Protein AF-A0A2A4T7A2-F1 (afdb_monomer_lite)

Organism: NCBI:txid2024889

Secondary structure (DSSP, 8-state):
-HHHHHTS-HHHHHHHHHHHHHHHHTTS---HHHHHHHHHHHTT---HHHHHHHHHHHHHTPPPPP---SS--HHHHHHHHHHHHHHHGGGS---HHHHHHHHHHHHHTTB-HHHHHHHHHHHHHHHHHHHHHHHHS-TTT-SS-----GGGS-HHHHHHHHHHHHHHHHHH---SHHHHHHHHHHHHT---HHHHHHHHHHHHTT-PPPP----S--HHHHHHHHHHHHHHHTTTSS--HHHHHHHHHHHHHHT--HHHHHHHHHHHHHHHHHHHHHHHHHHS--BTT-HHHHHHHHTT--EE-SS-TTEEEEEEEETTT-----EEEEEEPTTSEEEEE-TT--EEEEEEPTT-----GGGT-SEE-TTT--EES-GGGEE-STT-PPPGGG--HHHHHHHHHTHHHHHHTTGGGGGGTT-SS--HHHHHHHHHHHHHHHHHHHHHHHHTT--HHHHHHHHHHHHHHHHHHHHHTT-HHHHHHHHHHHHHHHHHHHHH-S-HHHHHHHHHHHHHHHHHTT-HHHHHHHHHHHHHHHHHTGGGS-HHHHHHHHHHHHHHHHHHHTGGGGSGGGSBTTB--HHHHHHHHHH-

Radius of gyration: 34.21 Å; chains: 1; bounding box: 75×56×94 Å

Structure (mmCIF, N/CA/C/O backbone):
data_AF-A0A2A4T7A2-F1
#
_entry.id   AF-A0A2A4T7A2-F1
#
loop_
_atom_site.group_PDB
_atom_site.id
_atom_site.type_symbol
_atom_site.label_atom_id
_atom_site.label_alt_id
_atom_site.label_comp_id
_atom_site.label_asym_id
_atom_site.label_entity_id
_atom_site.label_seq_id
_atom_site.pdbx_PDB_ins_code
_atom_site.Cartn_x
_atom_site.Cartn_y
_atom_site.Cartn_z
_atom_site.occupancy
_atom_site.B_iso_or_equiv
_atom_site.auth_seq_id
_atom_site.auth_comp_id
_atom_site.auth_asym_id
_atom_site.auth_atom_id
_atom_site.pdbx_PDB_model_num
ATOM 1 N N . MET A 1 1 ? 17.665 -12.213 -23.956 1.00 64.12 1 MET A N 1
ATOM 2 C CA . MET A 1 1 ? 16.895 -13.055 -24.895 1.00 64.12 1 MET A CA 1
ATOM 3 C C . MET A 1 1 ? 17.608 -14.353 -25.276 1.00 64.12 1 MET A C 1
ATOM 5 O O . MET A 1 1 ? 17.114 -15.385 -24.865 1.00 64.12 1 MET A O 1
ATOM 9 N N . LYS A 1 2 ? 18.755 -14.348 -25.977 1.00 65.69 2 LYS A N 1
ATOM 10 C CA . LYS A 1 2 ? 19.438 -15.587 -26.431 1.00 65.69 2 LYS A CA 1
ATOM 11 C C . LYS A 1 2 ? 19.737 -16.581 -25.291 1.00 65.69 2 LYS A C 1
ATOM 13 O O . LYS A 1 2 ? 19.221 -17.688 -25.320 1.00 65.69 2 LYS A O 1
ATOM 18 N N . GLN A 1 3 ? 20.382 -16.119 -24.215 1.00 70.38 3 GLN A N 1
ATOM 19 C CA . GLN A 1 3 ? 20.620 -16.923 -23.000 1.00 70.38 3 GLN A CA 1
ATOM 20 C C . GLN A 1 3 ? 19.337 -17.486 -22.361 1.00 70.38 3 GLN A C 1
ATOM 22 O O . GLN A 1 3 ? 19.355 -18.568 -21.798 1.00 70.38 3 GLN A O 1
ATOM 27 N N . LEU A 1 4 ? 18.211 -16.766 -22.440 1.00 77.00 4 LEU A N 1
ATOM 28 C CA . LEU A 1 4 ? 16.924 -17.250 -21.928 1.00 77.00 4 LEU A CA 1
ATOM 29 C C . LEU A 1 4 ? 16.370 -18.361 -22.829 1.00 77.00 4 LEU A C 1
ATOM 31 O O . LEU A 1 4 ? 15.926 -19.384 -22.327 1.00 77.00 4 LEU A O 1
ATOM 35 N N . ILE A 1 5 ? 16.423 -18.175 -24.148 1.00 75.38 5 ILE A N 1
ATOM 36 C CA . ILE A 1 5 ? 15.918 -19.133 -25.142 1.00 75.38 5 ILE A CA 1
ATOM 37 C C . ILE A 1 5 ? 16.733 -20.434 -25.129 1.00 75.38 5 ILE A C 1
ATOM 39 O O . ILE A 1 5 ? 16.159 -21.511 -25.269 1.00 75.38 5 ILE A O 1
ATOM 43 N N . GLU A 1 6 ? 18.045 -20.350 -24.897 1.00 79.56 6 GLU A N 1
ATOM 44 C CA . GLU A 1 6 ? 18.921 -21.519 -24.742 1.00 79.56 6 GLU A CA 1
ATOM 45 C C . GLU A 1 6 ? 18.505 -22.411 -23.559 1.00 79.56 6 GLU A C 1
ATOM 47 O O . GLU A 1 6 ? 18.665 -23.626 -23.628 1.00 79.56 6 GLU A O 1
ATOM 52 N N . THR A 1 7 ? 17.901 -21.842 -22.508 1.00 82.06 7 THR A N 1
ATOM 53 C CA . THR A 1 7 ? 17.386 -22.621 -21.365 1.00 82.06 7 THR A CA 1
ATOM 54 C C . THR A 1 7 ? 16.033 -23.291 -21.611 1.00 82.06 7 THR A C 1
ATOM 56 O O . THR A 1 7 ? 15.587 -24.068 -20.769 1.00 82.06 7 THR A O 1
ATOM 59 N N . LEU A 1 8 ? 15.371 -23.002 -22.737 1.00 84.81 8 LEU A N 1
ATOM 60 C CA . LEU A 1 8 ? 14.044 -23.527 -23.054 1.00 84.81 8 LEU A CA 1
ATOM 61 C C . LEU A 1 8 ? 14.138 -24.776 -23.932 1.00 84.81 8 LEU A C 1
ATOM 63 O O . LEU A 1 8 ? 14.879 -24.804 -24.920 1.00 84.81 8 LEU A O 1
ATOM 67 N N . SER A 1 9 ? 13.314 -25.778 -23.618 1.00 85.94 9 SER A N 1
ATOM 68 C CA . SER A 1 9 ? 13.067 -26.909 -24.517 1.00 85.94 9 SER A CA 1
ATOM 69 C C . SER A 1 9 ? 12.351 -26.450 -25.790 1.00 85.94 9 SER A C 1
ATOM 71 O O . SER A 1 9 ? 11.718 -25.395 -25.815 1.00 85.94 9 SER A O 1
ATOM 73 N N . GLN A 1 10 ? 12.379 -27.261 -26.848 1.00 85.00 10 GLN A N 1
ATOM 74 C CA . GLN A 1 10 ? 11.719 -26.920 -28.112 1.00 85.00 10 GLN A CA 1
ATOM 75 C C . GLN A 1 10 ? 10.218 -26.609 -27.936 1.00 85.00 10 GLN A C 1
ATOM 77 O O . GLN A 1 10 ? 9.724 -25.613 -28.463 1.00 85.00 10 GLN A O 1
ATOM 82 N N . ALA A 1 11 ? 9.507 -27.390 -27.115 1.00 84.88 11 ALA A N 1
ATOM 83 C CA . ALA A 1 11 ? 8.103 -27.130 -26.787 1.00 84.88 11 ALA A CA 1
ATOM 84 C C . ALA A 1 11 ? 7.913 -25.792 -26.044 1.00 84.88 11 ALA A C 1
ATOM 86 O O . ALA A 1 11 ? 6.980 -25.044 -26.332 1.00 84.88 11 ALA A O 1
ATOM 87 N N . GLN A 1 12 ? 8.823 -25.454 -25.125 1.00 87.62 12 GLN A N 1
ATOM 88 C CA . GLN A 1 12 ? 8.797 -24.183 -24.395 1.00 87.62 12 GLN A CA 1
ATOM 89 C C . GLN A 1 12 ? 9.143 -22.987 -25.294 1.00 87.62 12 GLN A C 1
ATOM 91 O O . GLN A 1 12 ? 8.588 -21.907 -25.102 1.00 87.62 12 GLN A O 1
ATOM 96 N N . ARG A 1 13 ? 10.016 -23.159 -26.296 1.00 87.75 13 ARG A N 1
ATOM 97 C CA . ARG A 1 13 ? 10.315 -22.119 -27.295 1.00 87.75 13 ARG A CA 1
ATOM 98 C C . ARG A 1 13 ? 9.098 -21.811 -28.163 1.00 87.75 13 ARG A C 1
ATOM 100 O O . ARG A 1 13 ? 8.792 -20.639 -28.360 1.00 87.75 13 ARG A O 1
ATOM 107 N N . ILE A 1 14 ? 8.384 -22.843 -28.621 1.00 86.81 14 ILE A N 1
ATOM 108 C CA . ILE A 1 14 ? 7.127 -22.684 -29.372 1.00 86.81 14 ILE A CA 1
ATOM 109 C C . ILE A 1 14 ? 6.092 -21.959 -28.508 1.00 86.81 14 ILE A C 1
ATOM 111 O O . ILE A 1 14 ? 5.544 -20.945 -28.931 1.00 86.81 14 ILE A O 1
ATOM 115 N N . TRP A 1 15 ? 5.887 -22.414 -27.270 1.00 88.69 15 TRP A N 1
ATOM 116 C CA . TRP A 1 15 ? 4.975 -21.776 -26.318 1.00 88.69 15 TRP A CA 1
ATOM 117 C C . TRP A 1 15 ? 5.323 -20.303 -26.045 1.00 88.69 15 TRP A C 1
ATOM 119 O O . TRP A 1 15 ? 4.446 -19.439 -26.020 1.00 88.69 15 TRP A O 1
ATOM 129 N N . PHE A 1 16 ? 6.608 -19.982 -25.878 1.00 88.44 16 PHE A N 1
ATOM 130 C CA . PHE A 1 16 ? 7.043 -18.601 -25.689 1.00 88.44 16 PHE A CA 1
ATOM 131 C C . PHE A 1 16 ? 6.796 -17.747 -26.941 1.00 88.44 16 PHE A C 1
ATOM 133 O O . PHE A 1 16 ? 6.309 -16.622 -26.823 1.00 88.44 16 PHE A O 1
ATOM 140 N N . ALA A 1 17 ? 7.062 -18.286 -28.135 1.00 87.56 17 ALA A N 1
ATOM 141 C CA . ALA A 1 17 ? 6.753 -17.613 -29.393 1.00 87.56 17 ALA A CA 1
ATOM 142 C C . ALA A 1 17 ? 5.247 -17.336 -29.534 1.00 87.56 17 ALA A C 1
ATOM 144 O O . ALA A 1 17 ? 4.866 -16.235 -29.917 1.00 87.56 17 ALA A O 1
ATOM 145 N N . GLU A 1 18 ? 4.388 -18.288 -29.160 1.00 88.06 18 GLU A N 1
ATOM 146 C CA . GLU A 1 18 ? 2.930 -18.116 -29.148 1.00 88.06 18 GLU A CA 1
ATOM 147 C C . GLU A 1 18 ? 2.477 -16.981 -28.222 1.00 88.06 18 GLU A C 1
ATOM 149 O O . GLU A 1 18 ? 1.654 -16.154 -28.618 1.00 88.06 18 GLU A O 1
ATOM 154 N N . MET A 1 19 ? 3.039 -16.892 -27.011 1.00 88.44 19 MET A N 1
ATOM 155 C CA . MET A 1 19 ? 2.743 -15.785 -26.095 1.00 88.44 19 MET A CA 1
ATOM 156 C C . MET A 1 19 ? 3.225 -14.438 -26.631 1.00 88.44 19 MET A C 1
ATOM 158 O O . MET A 1 19 ? 2.521 -13.445 -26.468 1.00 88.44 19 MET A O 1
ATOM 162 N N . LEU A 1 20 ? 4.397 -14.394 -27.270 1.00 87.38 20 LEU A N 1
ATOM 163 C CA . LEU A 1 20 ? 4.921 -13.167 -27.870 1.00 87.38 20 LEU A CA 1
ATOM 164 C C . LEU A 1 20 ? 4.036 -12.695 -29.033 1.00 87.38 20 LEU A C 1
ATOM 166 O O . LEU A 1 20 ? 3.701 -11.517 -29.111 1.00 87.38 20 LEU A O 1
ATOM 170 N N . ILE A 1 21 ? 3.614 -13.617 -29.902 1.00 86.75 21 ILE A N 1
ATOM 171 C CA . ILE A 1 21 ? 2.659 -13.335 -30.982 1.00 86.75 21 ILE A CA 1
ATOM 172 C C . ILE A 1 21 ? 1.360 -12.784 -30.397 1.00 86.75 21 ILE A C 1
ATOM 174 O O . ILE A 1 21 ? 0.854 -11.772 -30.869 1.00 86.75 21 ILE A O 1
ATOM 178 N N . GLN A 1 22 ? 0.840 -13.412 -29.341 1.00 86.94 22 GLN A N 1
ATOM 179 C CA . GLN A 1 22 ? -0.372 -12.945 -28.681 1.00 86.94 22 GLN A CA 1
ATOM 180 C C . GLN A 1 22 ? -0.198 -11.556 -28.056 1.00 86.94 22 GLN A C 1
ATOM 182 O O . GLN A 1 22 ? -1.144 -10.776 -28.095 1.00 86.94 22 GLN A O 1
ATOM 187 N N . ALA A 1 23 ? 0.976 -11.260 -27.489 1.00 85.75 23 ALA A N 1
ATOM 188 C CA . ALA A 1 23 ? 1.307 -9.958 -26.915 1.00 85.75 23 ALA A CA 1
ATOM 189 C C . ALA A 1 23 ? 1.282 -8.845 -27.964 1.00 85.75 23 ALA A C 1
ATOM 191 O O . ALA A 1 23 ? 0.666 -7.819 -27.720 1.00 85.75 23 ALA A O 1
ATOM 192 N N . ILE A 1 24 ? 1.857 -9.102 -29.137 1.00 82.81 24 ILE A N 1
ATOM 193 C CA . ILE A 1 24 ? 1.939 -8.136 -30.240 1.00 82.81 24 ILE A CA 1
ATOM 194 C C . ILE A 1 24 ? 0.599 -7.987 -30.971 1.00 82.81 24 ILE A C 1
ATOM 196 O O . ILE A 1 24 ? 0.219 -6.904 -31.373 1.00 82.81 24 ILE A O 1
ATOM 200 N N . LEU A 1 25 ? -0.174 -9.064 -31.139 1.00 84.44 25 LEU A N 1
ATOM 201 C CA . LEU A 1 25 ? -1.448 -8.994 -31.869 1.00 84.44 25 LEU A CA 1
ATOM 202 C C . LEU A 1 25 ? -2.614 -8.426 -31.040 1.00 84.44 25 LEU A C 1
ATOM 204 O O . LEU A 1 25 ? -3.722 -8.278 -31.565 1.00 84.44 25 LEU A O 1
ATOM 208 N N . VAL A 1 26 ? -2.436 -8.189 -29.736 1.00 83.62 26 VAL A N 1
ATOM 209 C CA . VAL A 1 26 ? -3.566 -7.916 -28.831 1.00 83.62 26 VAL A CA 1
ATOM 210 C C . VAL A 1 26 ? -4.217 -6.557 -29.070 1.00 83.62 26 VAL A C 1
ATOM 212 O O . VAL A 1 26 ? -5.435 -6.444 -28.914 1.00 83.62 26 VAL A O 1
ATOM 215 N N . ASP A 1 27 ? -3.431 -5.558 -29.460 1.00 78.38 27 ASP A N 1
ATOM 216 C CA . ASP A 1 27 ? -3.878 -4.190 -29.724 1.00 78.38 27 ASP A CA 1
ATOM 217 C C . ASP A 1 27 ? -4.349 -3.998 -31.187 1.00 78.38 27 ASP A C 1
ATOM 219 O O . ASP A 1 27 ? -4.893 -2.952 -31.551 1.00 78.38 27 ASP A O 1
ATOM 223 N N . GLY A 1 28 ? -4.188 -5.038 -32.017 1.00 73.81 28 GLY A N 1
ATOM 224 C CA . GLY A 1 28 ? -4.585 -5.074 -33.421 1.00 73.81 28 GLY A CA 1
ATOM 225 C C . GLY A 1 28 ? -3.639 -4.339 -34.372 1.00 73.81 28 GLY A C 1
ATOM 226 O O . GLY A 1 28 ? -3.987 -4.179 -35.545 1.00 73.81 28 GLY A O 1
ATOM 227 N N . LYS A 1 29 ? -2.467 -3.891 -33.909 1.00 76.31 29 LYS A N 1
ATOM 228 C CA . LYS A 1 29 ? -1.449 -3.232 -34.730 1.00 76.31 29 LYS A CA 1
ATOM 229 C C . LYS A 1 29 ? -0.176 -4.067 -34.695 1.00 76.31 29 LYS A C 1
ATOM 231 O O . LYS A 1 29 ? 0.178 -4.638 -33.686 1.00 76.31 29 LYS A O 1
ATOM 236 N N . VAL A 1 30 ? 0.498 -4.173 -35.836 1.00 75.19 30 VAL A N 1
ATOM 237 C CA . VAL A 1 30 ? 1.798 -4.846 -35.912 1.00 75.19 30 VAL A CA 1
ATOM 238 C C . VAL A 1 30 ? 2.776 -3.874 -36.536 1.00 75.19 30 VAL A C 1
ATOM 240 O O . VAL A 1 30 ? 2.655 -3.522 -37.713 1.00 75.19 30 VAL A O 1
ATOM 243 N N . LEU A 1 31 ? 3.724 -3.407 -35.736 1.00 75.56 31 LEU A N 1
ATOM 244 C CA . LEU A 1 31 ? 4.699 -2.396 -36.114 1.00 75.56 31 LEU A CA 1
ATOM 245 C C . LEU A 1 31 ? 6.072 -3.025 -36.376 1.00 75.56 31 LEU A C 1
ATOM 247 O O . LEU A 1 31 ? 6.415 -4.097 -35.880 1.00 75.56 31 LEU A O 1
ATOM 251 N N . SER A 1 32 ? 6.885 -2.347 -37.193 1.00 73.44 32 SER A N 1
ATOM 252 C CA . SER A 1 32 ? 8.210 -2.838 -37.613 1.00 73.44 32 SER A CA 1
ATOM 253 C C . SER A 1 32 ? 9.103 -3.306 -36.443 1.00 73.44 32 SER A C 1
ATOM 255 O O . SER A 1 32 ? 9.660 -4.405 -36.542 1.00 73.44 32 SER A O 1
ATOM 257 N N . PRO A 1 33 ? 9.202 -2.575 -35.308 1.00 73.69 33 PRO A N 1
ATOM 258 C CA . PRO A 1 33 ? 10.012 -3.012 -34.165 1.00 73.69 33 PRO A CA 1
ATOM 259 C C . PRO A 1 33 ? 9.571 -4.360 -33.573 1.00 73.69 33 PRO A C 1
ATOM 261 O O . PRO A 1 33 ? 10.406 -5.196 -33.229 1.00 73.69 33 PRO A O 1
ATOM 264 N N . GLU A 1 34 ? 8.267 -4.616 -33.519 1.00 77.56 34 GLU A N 1
ATOM 265 C CA . GLU A 1 34 ? 7.687 -5.848 -32.976 1.00 77.56 34 GLU A CA 1
ATOM 266 C C . GLU A 1 34 ? 7.958 -7.048 -33.888 1.00 77.56 34 GLU A C 1
ATOM 268 O O . GLU A 1 34 ? 8.274 -8.148 -33.428 1.00 77.56 34 GLU A O 1
ATOM 273 N N . VAL A 1 35 ? 7.923 -6.823 -35.206 1.00 76.19 35 VAL A N 1
ATOM 274 C CA . VAL A 1 35 ? 8.267 -7.840 -36.210 1.00 76.19 35 VAL A CA 1
ATOM 275 C C . VAL A 1 35 ? 9.726 -8.280 -36.070 1.00 76.19 35 VAL A C 1
ATOM 277 O O . VAL A 1 35 ? 10.025 -9.464 -36.239 1.00 76.19 35 VAL A O 1
ATOM 280 N N . VAL A 1 36 ? 10.643 -7.364 -35.740 1.00 74.19 36 VAL A N 1
ATOM 281 C CA . VAL A 1 36 ? 12.055 -7.703 -35.482 1.00 74.19 36 VAL A CA 1
ATOM 282 C C . VAL A 1 36 ? 12.179 -8.610 -34.255 1.00 74.19 36 VAL A C 1
ATOM 284 O O . VAL A 1 36 ? 12.868 -9.631 -34.320 1.00 74.19 36 VAL A O 1
ATOM 287 N N . PHE A 1 37 ? 11.464 -8.292 -33.171 1.00 72.31 37 PHE A N 1
ATOM 288 C CA . PHE A 1 37 ? 11.393 -9.140 -31.977 1.00 72.31 37 PHE A CA 1
ATOM 289 C C . PHE A 1 37 ? 10.856 -10.542 -32.304 1.00 72.31 37 PHE A C 1
ATOM 291 O O . PHE A 1 37 ? 11.481 -11.540 -31.937 1.00 72.31 37 PHE A O 1
ATOM 298 N N . LEU A 1 38 ? 9.753 -10.631 -33.054 1.00 78.50 38 LEU A N 1
ATOM 299 C CA . LEU A 1 38 ? 9.153 -11.902 -33.473 1.00 78.50 38 LEU A CA 1
ATOM 300 C C . LEU A 1 38 ? 10.103 -12.748 -34.313 1.00 78.50 38 LEU A C 1
ATOM 302 O O . LEU A 1 38 ? 10.276 -13.934 -34.031 1.00 78.50 38 LEU A O 1
ATOM 306 N N . LYS A 1 39 ? 10.750 -12.151 -35.321 1.00 79.50 39 LYS A N 1
ATOM 307 C CA . LYS A 1 39 ? 11.718 -12.856 -36.173 1.00 79.50 39 LYS A CA 1
ATOM 308 C C . LYS A 1 39 ? 12.849 -13.464 -35.349 1.00 79.50 39 LYS A C 1
ATOM 310 O O . LYS A 1 39 ? 13.215 -14.610 -35.597 1.00 79.50 39 LYS A O 1
ATOM 315 N N . GLY A 1 40 ? 13.350 -12.726 -34.357 1.00 76.00 40 GLY A N 1
ATOM 316 C CA . GLY A 1 40 ? 14.423 -13.184 -33.479 1.00 76.00 40 GLY A CA 1
ATOM 317 C C . GLY A 1 40 ? 14.059 -14.397 -32.620 1.00 76.00 40 GLY A C 1
ATOM 318 O O . GLY A 1 40 ? 14.946 -15.184 -32.307 1.00 76.00 40 GLY A O 1
ATOM 319 N N . ILE A 1 41 ? 12.784 -14.575 -32.254 1.00 76.12 41 ILE A N 1
ATOM 320 C CA . ILE A 1 41 ? 12.321 -15.750 -31.494 1.00 76.12 41 ILE A CA 1
ATOM 321 C C . ILE A 1 41 ? 11.925 -16.896 -32.424 1.00 76.12 41 ILE A C 1
ATOM 323 O O . ILE A 1 41 ? 12.332 -18.033 -32.197 1.00 76.12 41 ILE A O 1
ATOM 327 N N . ILE A 1 42 ? 11.182 -16.609 -33.496 1.00 82.12 42 ILE A N 1
ATOM 328 C CA . ILE A 1 42 ? 10.745 -17.614 -34.478 1.00 82.12 42 ILE A CA 1
ATOM 329 C C . ILE A 1 42 ? 11.955 -18.311 -35.117 1.00 82.12 42 ILE A C 1
ATOM 331 O O . ILE A 1 42 ? 11.911 -19.514 -35.367 1.00 82.12 42 ILE A O 1
ATOM 335 N N . SER A 1 43 ? 13.068 -17.599 -35.328 1.00 82.38 43 SER A N 1
ATOM 336 C CA . SER A 1 43 ? 14.295 -18.197 -35.868 1.00 82.38 43 SER A CA 1
ATOM 337 C C . SER A 1 43 ? 14.946 -19.234 -34.943 1.00 82.38 43 SER A C 1
ATOM 339 O O . SER A 1 43 ? 15.774 -20.007 -35.416 1.00 82.38 43 SER A O 1
ATOM 341 N N . GLN A 1 44 ? 14.598 -19.244 -33.651 1.00 80.44 44 GLN A N 1
ATOM 342 C CA . GLN A 1 44 ? 15.134 -20.154 -32.626 1.00 80.44 44 GLN A CA 1
ATOM 343 C C . GLN A 1 44 ? 14.260 -21.404 -32.416 1.00 80.44 44 GLN A C 1
ATOM 345 O O . GLN A 1 44 ? 14.542 -22.224 -31.541 1.00 80.44 44 GLN A O 1
ATOM 350 N N . VAL A 1 45 ? 13.168 -21.529 -33.178 1.00 83.50 45 VAL A N 1
ATOM 351 C CA . VAL A 1 45 ? 12.308 -22.716 -33.205 1.00 83.50 45 VAL A CA 1
ATOM 352 C C . VAL A 1 45 ? 12.900 -23.700 -34.209 1.00 83.50 45 VAL A C 1
ATOM 354 O O . VAL A 1 45 ? 12.825 -23.459 -35.412 1.00 83.50 45 VAL A O 1
ATOM 357 N N . ASP A 1 46 ? 13.486 -24.795 -33.727 1.00 82.81 46 ASP A N 1
ATOM 358 C CA . ASP A 1 46 ? 14.222 -25.762 -34.562 1.00 82.81 46 ASP A CA 1
ATOM 359 C C . ASP A 1 46 ? 13.324 -26.511 -35.573 1.00 82.81 46 ASP A C 1
ATOM 361 O O . ASP A 1 46 ? 13.763 -26.849 -36.666 1.00 82.81 46 ASP A O 1
ATOM 365 N N . ASP A 1 47 ? 12.047 -26.714 -35.240 1.00 86.31 47 ASP A N 1
ATOM 366 C CA . ASP A 1 47 ? 11.040 -27.346 -36.100 1.00 86.31 47 ASP A CA 1
ATOM 367 C C . ASP A 1 47 ? 10.539 -26.395 -37.208 1.00 86.31 47 ASP A C 1
ATOM 369 O O . ASP A 1 47 ? 9.900 -25.372 -36.939 1.00 86.31 47 ASP A O 1
ATOM 373 N N . GLU A 1 48 ? 10.811 -26.745 -38.469 1.00 85.62 48 GLU A N 1
ATOM 374 C CA . GLU A 1 48 ? 10.414 -25.968 -39.650 1.00 85.62 48 GLU A CA 1
ATOM 375 C C . GLU A 1 48 ? 8.894 -25.905 -39.868 1.00 85.62 48 GLU A C 1
ATOM 377 O O . GLU A 1 48 ? 8.388 -24.879 -40.335 1.00 85.62 48 GLU A O 1
ATOM 382 N N . ILE A 1 49 ? 8.154 -26.959 -39.507 1.00 86.50 49 ILE A N 1
ATOM 383 C CA . ILE A 1 49 ? 6.692 -27.018 -39.656 1.00 86.50 49 ILE A CA 1
ATOM 384 C C . ILE A 1 49 ? 6.054 -26.041 -38.671 1.00 86.50 49 ILE A C 1
ATOM 386 O O . ILE A 1 49 ? 5.224 -25.209 -39.048 1.00 86.50 49 ILE A O 1
ATOM 390 N N . GLU A 1 50 ? 6.488 -26.087 -37.413 1.00 86.62 50 GLU A N 1
ATOM 391 C CA . GLU A 1 50 ? 6.007 -25.172 -36.377 1.00 86.62 50 GLU A CA 1
ATOM 392 C C . GLU A 1 50 ? 6.424 -23.727 -36.654 1.00 86.62 50 GLU A C 1
ATOM 394 O O . GLU A 1 50 ? 5.630 -22.800 -36.478 1.00 86.62 50 GLU A O 1
ATOM 399 N N . ARG A 1 51 ? 7.630 -23.513 -37.186 1.00 86.56 51 ARG A N 1
ATOM 400 C CA . ARG A 1 51 ? 8.076 -22.194 -37.643 1.00 86.56 51 ARG A CA 1
ATOM 401 C C . ARG A 1 51 ? 7.158 -21.638 -38.734 1.00 86.56 51 ARG A C 1
ATOM 403 O O . ARG A 1 51 ? 6.736 -20.482 -38.647 1.00 86.56 51 ARG A O 1
ATOM 410 N N . ALA A 1 52 ? 6.813 -22.449 -39.735 1.00 86.50 52 ALA A N 1
ATOM 411 C CA . ALA A 1 52 ? 5.885 -22.059 -40.794 1.00 86.50 52 ALA A CA 1
ATOM 412 C C . ALA A 1 52 ? 4.482 -21.756 -40.239 1.00 86.50 52 ALA A C 1
ATOM 414 O O . ALA A 1 52 ? 3.878 -20.750 -40.623 1.00 86.50 52 ALA A O 1
ATOM 415 N N . ARG A 1 53 ? 3.996 -22.559 -39.280 1.00 89.81 53 ARG A N 1
ATOM 416 C CA . ARG A 1 53 ? 2.719 -22.324 -38.587 1.00 89.81 53 ARG A CA 1
ATOM 417 C C . ARG A 1 53 ? 2.711 -20.986 -37.849 1.00 89.81 53 ARG A C 1
ATOM 419 O O . ARG A 1 53 ? 1.775 -20.211 -38.027 1.00 89.81 53 ARG A O 1
ATOM 426 N N . LEU A 1 54 ? 3.740 -20.685 -37.057 1.00 86.00 54 LEU A N 1
ATOM 427 C CA . LEU A 1 54 ? 3.843 -19.427 -36.306 1.00 86.00 54 LEU A CA 1
ATOM 428 C C . LEU A 1 54 ? 3.865 -18.210 -37.243 1.00 86.00 54 LEU A C 1
ATOM 430 O O . LEU A 1 54 ? 3.163 -17.230 -36.997 1.00 86.00 54 LEU A O 1
ATOM 434 N N . ILE A 1 55 ? 4.600 -18.289 -38.357 1.00 84.81 55 ILE A N 1
ATOM 435 C CA . ILE A 1 55 ? 4.607 -17.238 -39.388 1.00 84.81 55 ILE A CA 1
ATOM 436 C C . ILE A 1 55 ? 3.209 -17.053 -39.990 1.00 84.81 55 ILE A C 1
ATOM 438 O O . ILE A 1 55 ? 2.778 -15.920 -40.211 1.00 84.81 55 ILE A O 1
ATOM 442 N N . GLN A 1 56 ? 2.491 -18.147 -40.250 1.00 85.00 56 GLN A N 1
ATOM 443 C CA . GLN A 1 56 ? 1.135 -18.087 -40.788 1.00 85.00 56 GLN A CA 1
ATOM 444 C C . GLN A 1 56 ? 0.155 -17.443 -39.798 1.00 85.00 56 GLN A C 1
ATOM 446 O O . GLN A 1 56 ? -0.638 -16.595 -40.196 1.00 85.00 56 GLN A O 1
ATOM 451 N N . VAL A 1 57 ? 0.255 -17.764 -38.504 1.00 84.50 57 VAL A N 1
ATOM 452 C CA . VAL A 1 57 ? -0.567 -17.150 -37.446 1.00 84.50 57 VAL A CA 1
ATOM 453 C C . VAL A 1 57 ? -0.374 -15.634 -37.395 1.00 84.50 57 VAL A C 1
ATOM 455 O O . VAL A 1 57 ? -1.360 -14.900 -37.325 1.00 84.50 57 VAL A O 1
ATOM 458 N N . VAL A 1 58 ? 0.875 -15.160 -37.491 1.00 83.19 58 VAL A N 1
ATOM 459 C CA . VAL A 1 58 ? 1.185 -13.720 -37.535 1.00 83.19 58 VAL A CA 1
ATOM 460 C C . VAL A 1 58 ? 0.555 -13.059 -38.763 1.00 83.19 58 VAL A C 1
ATOM 462 O O . VAL A 1 58 ? -0.046 -11.996 -38.637 1.00 83.19 58 VAL A O 1
ATOM 465 N N . LYS A 1 59 ? 0.641 -13.690 -39.943 1.00 81.94 59 LYS A N 1
ATOM 466 C CA . LYS A 1 59 ? 0.042 -13.165 -41.185 1.00 81.94 59 LYS A CA 1
ATOM 467 C C . LYS A 1 59 ? -1.482 -13.092 -41.131 1.00 81.94 59 LYS A C 1
ATOM 469 O O . LYS A 1 59 ? -2.067 -12.168 -41.683 1.00 81.94 59 LYS A O 1
ATOM 474 N N . GLU A 1 60 ? -2.116 -14.076 -40.504 1.00 82.38 60 GLU A N 1
ATOM 475 C CA . GLU A 1 60 ? -3.574 -14.167 -40.402 1.00 82.38 60 GLU A CA 1
ATOM 476 C C . GLU A 1 60 ? -4.152 -13.332 -39.248 1.00 82.38 60 GLU A C 1
ATOM 478 O O . GLU A 1 60 ? -5.372 -13.218 -39.140 1.00 82.38 60 GLU A O 1
ATOM 483 N N . GLY A 1 61 ? -3.308 -12.778 -38.367 1.00 77.19 61 GLY A N 1
ATOM 484 C CA . GLY A 1 61 ? -3.746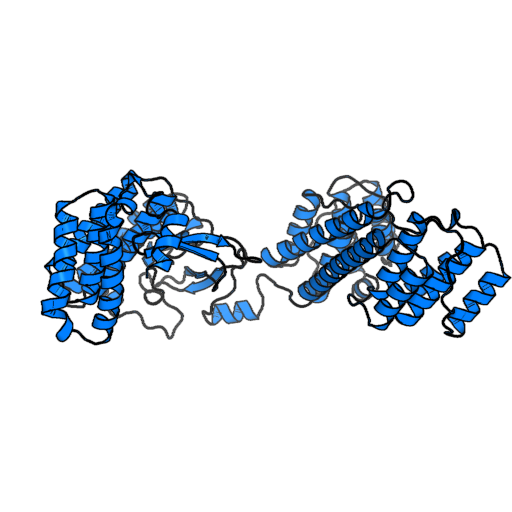 -12.016 -37.194 1.00 77.19 61 GLY A CA 1
ATOM 485 C C . GLY A 1 61 ? -4.580 -12.843 -36.208 1.00 77.19 61 GLY A C 1
ATOM 486 O O . GLY A 1 61 ? -5.405 -12.299 -35.470 1.00 77.19 61 GLY A O 1
ATOM 487 N N . LYS A 1 62 ? -4.421 -14.174 -36.209 1.00 77.06 62 LYS A N 1
ATOM 488 C CA . LYS A 1 62 ? -5.218 -15.065 -35.358 1.00 77.06 62 LYS A CA 1
ATOM 489 C C . LYS A 1 62 ? -4.710 -15.030 -33.922 1.00 77.06 62 LYS A C 1
ATOM 491 O O . LYS A 1 62 ? -3.533 -15.258 -33.662 1.00 77.06 62 LYS A O 1
ATOM 496 N N . LYS A 1 63 ? -5.632 -14.825 -32.978 1.00 75.19 63 LYS A N 1
ATOM 497 C CA . LYS A 1 63 ? -5.336 -14.929 -31.545 1.00 75.19 63 LYS A CA 1
ATOM 498 C C . LYS A 1 63 ? -4.985 -16.372 -31.187 1.00 75.19 63 LYS A C 1
ATOM 500 O O . LYS A 1 63 ? -5.726 -17.297 -31.519 1.00 75.19 63 LYS A O 1
ATOM 505 N N . VAL A 1 64 ? -3.883 -16.543 -30.471 1.00 78.31 64 VAL A N 1
ATOM 506 C CA . VAL A 1 64 ? -3.424 -17.826 -29.944 1.00 78.31 64 VAL A CA 1
ATOM 507 C C . VAL A 1 64 ? -3.935 -17.979 -28.507 1.00 78.31 64 VAL A C 1
ATOM 509 O O . VAL A 1 64 ? -3.818 -17.044 -27.709 1.00 78.31 64 VAL A O 1
ATOM 512 N N . PRO A 1 65 ? -4.540 -19.123 -28.140 1.00 75.38 65 PRO A N 1
ATOM 513 C CA . PRO A 1 65 ? -4.996 -19.343 -26.774 1.00 75.38 65 PRO A CA 1
ATOM 514 C C . PRO A 1 65 ? -3.810 -19.394 -25.805 1.00 75.38 65 PRO A C 1
ATOM 516 O O . PRO A 1 65 ? -2.835 -20.102 -26.043 1.00 75.38 65 PRO A O 1
ATOM 519 N N . LEU A 1 66 ? -3.927 -18.688 -24.678 1.00 79.88 66 LEU A N 1
ATOM 520 C CA . LEU A 1 66 ? -2.960 -18.792 -23.588 1.00 79.88 66 LEU A CA 1
ATOM 521 C C . LEU A 1 66 ? -3.056 -20.179 -22.951 1.00 79.88 66 LEU A C 1
ATOM 523 O O . LEU A 1 66 ? -4.139 -20.606 -22.546 1.00 79.88 66 LEU A O 1
ATOM 527 N N . ARG A 1 67 ? -1.923 -20.871 -22.848 1.00 81.12 67 ARG A N 1
ATOM 528 C CA . ARG A 1 67 ? -1.824 -22.196 -22.230 1.00 81.12 67 ARG A CA 1
ATOM 529 C C . ARG A 1 67 ? -0.784 -22.173 -21.125 1.00 81.12 67 ARG A C 1
ATOM 531 O O . ARG A 1 67 ? 0.248 -21.515 -21.258 1.00 81.12 67 ARG A O 1
ATOM 538 N N . HIS A 1 68 ? -1.063 -22.900 -20.051 1.00 75.62 68 HIS A N 1
ATOM 539 C CA . HIS A 1 68 ? -0.067 -23.183 -19.028 1.00 75.62 68 HIS A CA 1
ATOM 540 C C . HIS A 1 68 ? 0.982 -24.145 -19.602 1.00 75.62 68 HIS A C 1
ATOM 542 O O . HIS A 1 68 ? 0.632 -25.051 -20.360 1.00 75.62 68 HIS A O 1
ATOM 548 N N . VAL A 1 69 ? 2.250 -23.962 -19.241 1.00 76.25 69 VAL A N 1
ATOM 549 C CA . VAL A 1 69 ? 3.327 -24.896 -19.584 1.00 76.25 69 VAL A CA 1
ATOM 550 C C . VAL A 1 69 ? 3.884 -25.498 -18.301 1.00 76.25 69 VAL A C 1
ATOM 552 O O . VAL A 1 69 ? 4.108 -24.798 -17.314 1.00 76.25 69 VAL A O 1
ATOM 555 N N . GLU A 1 70 ? 4.078 -26.809 -18.291 1.00 72.62 70 GLU A N 1
ATOM 556 C CA . GLU A 1 70 ? 4.620 -27.502 -17.126 1.00 72.62 70 GLU A CA 1
ATOM 557 C C . GLU A 1 70 ? 6.152 -27.380 -17.071 1.00 72.62 70 GLU A C 1
ATOM 559 O O . GLU A 1 70 ? 6.831 -27.258 -18.094 1.00 72.62 70 GLU A O 1
ATOM 564 N N . ASN A 1 71 ? 6.703 -27.443 -15.855 1.00 75.31 71 ASN A N 1
ATOM 565 C CA . ASN A 1 71 ? 8.142 -27.575 -15.592 1.00 75.31 71 ASN A CA 1
ATOM 566 C C . ASN A 1 71 ? 9.035 -26.410 -16.067 1.00 75.31 71 ASN A C 1
ATOM 568 O O . ASN A 1 71 ? 10.190 -26.628 -16.433 1.00 75.31 71 ASN A O 1
ATOM 572 N N . VAL A 1 72 ? 8.548 -25.164 -16.030 1.00 81.81 72 VAL A N 1
ATOM 573 C CA . VAL A 1 72 ? 9.402 -23.980 -16.243 1.00 81.81 72 VAL A CA 1
ATOM 574 C C . VAL A 1 72 ? 9.846 -23.397 -14.895 1.00 81.81 72 VAL A C 1
ATOM 576 O O . VAL A 1 72 ? 8.998 -23.024 -14.082 1.00 81.81 72 VAL A O 1
ATOM 579 N N . PRO A 1 73 ? 11.162 -23.278 -14.626 1.00 83.62 73 PRO A N 1
ATOM 580 C CA . PRO A 1 73 ? 11.652 -22.674 -13.392 1.00 83.62 73 PRO A CA 1
ATOM 581 C C . PRO A 1 73 ? 11.186 -21.223 -13.215 1.00 83.62 73 PRO A C 1
ATOM 583 O O . PRO A 1 73 ? 11.128 -20.446 -14.168 1.00 83.62 73 PRO A O 1
ATOM 586 N N . LYS A 1 74 ? 10.954 -20.811 -11.964 1.00 79.50 74 LYS A N 1
ATOM 587 C CA . LYS A 1 74 ? 10.456 -19.465 -11.611 1.00 79.50 74 LYS A CA 1
ATOM 588 C C . LYS A 1 74 ? 11.297 -18.330 -12.210 1.00 79.50 74 LYS A C 1
ATOM 590 O O . LYS A 1 74 ? 10.748 -17.378 -12.756 1.00 79.50 74 LYS A O 1
ATOM 595 N N . GLY A 1 75 ? 12.627 -18.446 -12.152 1.00 79.62 75 GLY A N 1
ATOM 596 C CA . GLY A 1 75 ? 13.537 -17.448 -12.729 1.00 79.62 75 GLY A CA 1
ATOM 597 C C . GLY A 1 75 ? 13.401 -17.314 -14.251 1.00 79.62 75 GLY A C 1
ATOM 598 O O . GLY A 1 75 ? 13.524 -16.215 -14.788 1.00 79.62 75 GLY A O 1
ATOM 599 N N . VAL A 1 76 ? 13.066 -18.411 -14.937 1.00 85.94 76 VAL A N 1
ATOM 600 C CA . VAL A 1 76 ? 12.823 -18.432 -16.385 1.00 85.94 76 VAL A CA 1
ATOM 601 C C . VAL A 1 76 ? 11.477 -17.780 -16.712 1.00 85.94 76 VAL A C 1
ATOM 603 O O . VAL A 1 76 ? 11.424 -16.956 -17.622 1.00 85.94 76 VAL A O 1
ATOM 606 N N . LEU A 1 77 ? 10.419 -18.050 -15.932 1.00 89.12 77 LEU A N 1
ATOM 607 C CA . LEU A 1 77 ? 9.106 -17.400 -16.095 1.00 89.12 77 LEU A CA 1
ATOM 608 C C . LEU A 1 77 ? 9.198 -15.876 -15.978 1.00 89.12 77 LEU A C 1
ATOM 610 O O . LEU A 1 77 ? 8.629 -15.156 -16.795 1.00 89.12 77 LEU A O 1
ATOM 614 N N . VAL A 1 78 ? 9.950 -15.369 -14.998 1.00 90.38 78 VAL A N 1
ATOM 615 C CA . VAL A 1 78 ? 10.152 -13.920 -14.844 1.00 90.38 78 VAL A CA 1
ATOM 616 C C . VAL A 1 78 ? 10.992 -13.348 -15.986 1.00 90.38 78 VAL A C 1
ATOM 618 O O . VAL A 1 78 ? 10.693 -12.265 -16.491 1.00 90.38 78 VAL A O 1
ATOM 621 N N . GLY A 1 79 ? 12.001 -14.093 -16.448 1.00 89.50 79 GLY A N 1
ATOM 622 C CA . GLY A 1 79 ? 12.749 -13.758 -17.657 1.00 89.50 79 GLY A CA 1
ATOM 623 C C . GLY A 1 79 ? 11.825 -13.579 -18.862 1.00 89.50 79 GLY A C 1
ATOM 624 O O . GLY A 1 79 ? 11.861 -12.526 -19.498 1.00 89.50 79 GLY A O 1
ATOM 625 N N . ILE A 1 80 ? 10.952 -14.556 -19.118 1.00 90.44 80 ILE A N 1
ATOM 626 C CA . ILE A 1 80 ? 9.940 -14.528 -20.184 1.00 90.44 80 ILE A CA 1
ATOM 627 C C . ILE A 1 80 ? 9.001 -13.334 -20.016 1.00 90.44 80 ILE A C 1
ATOM 629 O O . ILE A 1 80 ? 8.823 -12.564 -20.957 1.00 90.44 80 ILE A O 1
ATOM 633 N N . PHE A 1 81 ? 8.466 -13.129 -18.812 1.00 93.75 81 PHE A N 1
ATOM 634 C CA . PHE A 1 81 ? 7.550 -12.027 -18.523 1.00 93.75 81 PHE A CA 1
ATOM 635 C C . PHE A 1 81 ? 8.179 -10.662 -18.820 1.00 93.75 81 PHE A C 1
ATOM 637 O O . PHE A 1 81 ? 7.564 -9.814 -19.463 1.00 93.75 81 PHE A O 1
ATOM 644 N N . SER A 1 82 ? 9.449 -10.478 -18.445 1.00 93.31 82 SER A N 1
ATOM 645 C CA . SER A 1 82 ? 10.189 -9.254 -18.755 1.00 93.31 82 SER A CA 1
ATOM 646 C C . SER A 1 82 ? 10.378 -9.034 -20.261 1.00 93.31 82 SER A C 1
ATOM 648 O O . SER A 1 82 ? 10.322 -7.895 -20.712 1.00 93.31 82 SER A O 1
ATOM 650 N N . GLN A 1 83 ? 10.584 -10.102 -21.046 1.00 89.94 83 GLN A N 1
ATOM 651 C CA . GLN A 1 83 ? 10.719 -9.996 -22.504 1.00 89.94 83 GLN A CA 1
ATOM 652 C C . GLN A 1 83 ? 9.388 -9.648 -23.178 1.00 89.94 83 GLN A C 1
ATOM 654 O O . GLN A 1 83 ? 9.393 -8.858 -24.114 1.00 89.94 83 GLN A O 1
ATOM 659 N N . LEU A 1 84 ? 8.269 -10.196 -22.688 1.00 92.06 84 LEU A N 1
ATOM 660 C CA . LEU A 1 84 ? 6.931 -9.859 -23.186 1.00 92.06 84 LEU A CA 1
ATOM 661 C C . LEU A 1 84 ? 6.603 -8.379 -22.956 1.00 92.06 84 LEU A C 1
ATOM 663 O O . LEU A 1 84 ? 6.057 -7.717 -23.830 1.00 92.06 84 LEU A O 1
ATOM 667 N N . ILE A 1 85 ? 6.975 -7.832 -21.797 1.00 93.69 85 ILE A N 1
ATOM 668 C CA . ILE A 1 85 ? 6.802 -6.397 -21.542 1.00 93.69 85 ILE A CA 1
ATOM 669 C C . ILE A 1 85 ? 7.693 -5.579 -22.479 1.00 93.69 85 ILE A C 1
ATOM 671 O O . ILE A 1 85 ? 7.215 -4.622 -23.075 1.00 93.69 85 ILE A O 1
ATOM 675 N N . GLU A 1 86 ? 8.968 -5.954 -22.643 1.00 90.12 86 GLU A N 1
ATOM 676 C CA . GLU A 1 86 ? 9.900 -5.248 -23.538 1.00 90.12 86 GLU A CA 1
ATOM 677 C C . GLU A 1 86 ? 9.430 -5.210 -24.996 1.00 90.12 86 GLU A C 1
ATOM 679 O O . GLU A 1 86 ? 9.681 -4.209 -25.670 1.00 90.12 86 GLU A O 1
ATOM 684 N N . SER A 1 87 ? 8.746 -6.259 -25.468 1.00 87.88 87 SER A N 1
ATOM 685 C CA . SER A 1 87 ? 8.136 -6.265 -26.799 1.00 87.88 87 SER A CA 1
ATOM 686 C C . SER A 1 87 ? 6.915 -5.357 -26.890 1.00 87.88 87 SER A C 1
ATOM 688 O O . SER A 1 87 ? 6.850 -4.584 -27.840 1.00 87.88 87 SER A O 1
ATOM 690 N N . CYS A 1 88 ? 6.016 -5.383 -25.897 1.00 89.38 88 CYS A N 1
ATOM 691 C CA . CYS A 1 88 ? 4.843 -4.498 -25.863 1.00 89.38 88 CYS A CA 1
ATOM 692 C C . CYS A 1 88 ? 5.239 -3.018 -25.882 1.00 89.38 88 CYS A C 1
ATOM 694 O O . CYS A 1 88 ? 4.641 -2.200 -26.552 1.00 89.38 88 CYS A O 1
ATOM 696 N N . ILE A 1 89 ? 6.321 -2.648 -25.193 1.00 89.62 89 ILE A N 1
ATOM 697 C CA . ILE A 1 89 ? 6.777 -1.247 -25.152 1.00 89.62 89 ILE A CA 1
ATOM 698 C C . ILE A 1 89 ? 7.737 -0.885 -26.298 1.00 89.62 89 ILE A C 1
ATOM 700 O O . ILE A 1 89 ? 8.459 0.122 -26.222 1.00 89.62 89 ILE A O 1
ATOM 704 N N . SER A 1 90 ? 7.875 -1.746 -27.309 1.00 84.56 90 SER A N 1
ATOM 705 C CA . SER A 1 90 ? 8.861 -1.557 -28.379 1.00 84.56 90 SER A CA 1
ATOM 706 C C . SER A 1 90 ? 8.471 -0.444 -29.353 1.00 84.56 90 SER A C 1
ATOM 708 O O . SER A 1 90 ? 9.356 0.219 -29.892 1.00 84.56 90 SER A O 1
ATOM 710 N N . ASP A 1 91 ? 7.178 -0.169 -29.496 1.00 80.81 91 ASP A N 1
ATOM 711 C CA . ASP A 1 91 ? 6.602 0.827 -30.399 1.00 80.81 91 ASP A CA 1
ATOM 712 C C . ASP A 1 91 ? 6.390 2.227 -29.774 1.00 80.81 91 ASP A C 1
ATOM 714 O O . ASP A 1 91 ? 5.931 3.152 -30.456 1.00 80.81 91 ASP A O 1
ATOM 718 N N . LEU A 1 92 ? 6.792 2.390 -28.503 1.00 83.38 92 LEU A N 1
ATOM 719 C CA . LEU A 1 92 ? 6.617 3.581 -27.655 1.00 83.38 92 LEU A CA 1
ATOM 720 C C . LEU A 1 92 ? 5.189 3.815 -27.142 1.00 83.38 92 LEU A C 1
ATOM 722 O O . LEU A 1 92 ? 4.887 4.919 -26.672 1.00 83.38 92 LEU A O 1
ATOM 726 N N . PHE A 1 93 ? 4.326 2.802 -27.187 1.00 86.12 93 PHE A N 1
ATOM 727 C CA . PHE A 1 93 ? 2.965 2.882 -26.688 1.00 86.12 93 PHE A CA 1
ATOM 728 C C . PHE A 1 93 ? 2.592 1.618 -25.915 1.00 86.12 93 PHE A C 1
ATOM 730 O O . PHE A 1 93 ? 2.545 0.537 -26.464 1.00 86.12 93 PHE A O 1
ATOM 737 N N . PHE A 1 94 ? 2.289 1.755 -24.622 1.00 91.44 94 PHE A N 1
ATOM 738 C CA . PHE A 1 94 ? 1.873 0.608 -23.814 1.00 91.44 94 PHE A CA 1
ATOM 739 C C . PHE A 1 94 ? 0.349 0.582 -23.667 1.00 91.44 94 PHE A C 1
ATOM 741 O O . PHE A 1 94 ? -0.208 1.237 -22.771 1.00 91.44 94 PHE A O 1
ATOM 748 N N . ALA A 1 95 ? -0.325 -0.141 -24.559 1.00 89.81 95 ALA A N 1
ATOM 749 C CA . ALA A 1 95 ? -1.779 -0.180 -24.654 1.00 89.81 95 ALA A CA 1
ATOM 750 C C . ALA A 1 95 ? -2.432 -0.835 -23.421 1.00 89.81 95 ALA A C 1
ATOM 752 O O . ALA A 1 95 ? -1.844 -1.664 -22.720 1.00 89.81 95 ALA A O 1
ATOM 753 N N . GLU A 1 96 ? -3.687 -0.482 -23.132 1.00 89.25 96 GLU A N 1
ATOM 754 C CA . GLU A 1 96 ? -4.428 -1.084 -22.012 1.00 89.25 96 GLU A CA 1
ATOM 755 C C . GLU A 1 96 ? -4.751 -2.565 -22.261 1.00 89.25 96 GLU A C 1
ATOM 757 O O . GLU A 1 96 ? -4.803 -3.368 -21.327 1.00 89.25 96 GLU A O 1
ATOM 762 N N . GLU A 1 97 ? -4.927 -2.954 -23.519 1.00 89.50 97 GLU A N 1
ATOM 763 C CA . GLU A 1 97 ? -5.131 -4.328 -23.971 1.00 89.50 97 GLU A CA 1
ATOM 764 C C . GLU A 1 97 ? -3.910 -5.206 -23.665 1.00 89.50 97 GLU A C 1
ATOM 766 O O . GLU A 1 97 ? -4.064 -6.312 -23.137 1.00 89.50 97 GLU A O 1
ATOM 771 N N . GLU A 1 98 ? -2.704 -4.687 -23.905 1.00 91.06 98 GLU A N 1
ATOM 772 C CA . GLU A 1 98 ? -1.437 -5.348 -23.584 1.00 91.06 98 GLU A CA 1
ATOM 773 C C . GLU A 1 98 ? -1.248 -5.491 -22.080 1.00 91.06 98 GLU A C 1
ATOM 775 O O . GLU A 1 98 ? -0.947 -6.580 -21.593 1.00 91.06 98 GLU A O 1
ATOM 780 N N . LYS A 1 99 ? -1.512 -4.428 -21.311 1.00 92.94 99 LYS A N 1
ATOM 781 C CA . LYS A 1 99 ? -1.465 -4.472 -19.841 1.00 92.94 99 LYS A CA 1
ATOM 782 C C . LYS A 1 99 ? -2.423 -5.524 -19.287 1.00 92.94 99 LYS A C 1
ATOM 784 O O . LYS A 1 99 ? -2.042 -6.303 -18.414 1.00 92.94 99 LYS A O 1
ATOM 789 N N . LYS A 1 100 ? -3.654 -5.597 -19.810 1.00 90.94 100 LYS A N 1
ATOM 790 C CA . LYS A 1 100 ? -4.645 -6.621 -19.429 1.00 90.94 100 LYS A CA 1
ATOM 791 C C . LYS A 1 100 ? -4.176 -8.029 -19.794 1.00 90.94 100 LYS A C 1
ATOM 793 O O . LYS A 1 100 ? -4.382 -8.955 -19.009 1.00 90.94 100 LYS A O 1
ATOM 798 N N . LEU A 1 101 ? -3.564 -8.209 -20.962 1.00 91.25 101 LEU A N 1
ATOM 799 C CA . LEU A 1 101 ? -3.017 -9.496 -21.385 1.00 91.25 101 LEU A CA 1
ATOM 800 C C . LEU A 1 101 ? -1.839 -9.926 -20.508 1.00 91.25 101 LEU A C 1
ATOM 802 O O . LEU A 1 101 ? -1.849 -11.041 -19.995 1.00 91.25 101 LEU A O 1
ATOM 806 N N . LEU A 1 102 ? -0.871 -9.043 -20.274 1.00 94.12 102 LEU A N 1
ATOM 807 C CA . LEU A 1 102 ? 0.253 -9.284 -19.370 1.00 94.12 102 LEU A CA 1
ATOM 808 C C . LEU A 1 102 ? -0.234 -9.584 -17.956 1.00 94.12 102 LEU A C 1
ATOM 810 O O . LEU A 1 102 ? 0.311 -10.460 -17.294 1.00 94.12 102 LEU A O 1
ATOM 814 N N . PHE A 1 103 ? -1.310 -8.937 -17.508 1.00 92.06 103 PHE A N 1
ATOM 815 C CA . PHE A 1 103 ? -1.919 -9.276 -16.231 1.00 92.06 103 PHE A CA 1
ATOM 816 C C . PHE A 1 103 ? -2.436 -10.720 -16.209 1.00 92.06 103 PHE A C 1
ATOM 818 O O . PHE A 1 103 ? -2.164 -11.456 -15.264 1.00 92.06 103 PHE A O 1
ATOM 825 N N . LYS A 1 104 ? -3.123 -11.162 -17.272 1.00 89.88 104 LYS A N 1
ATOM 826 C CA . LYS A 1 104 ? -3.570 -12.559 -17.415 1.00 89.88 104 LYS A CA 1
ATOM 827 C C . LYS A 1 104 ? -2.397 -13.540 -17.469 1.00 89.88 104 LYS A C 1
ATOM 829 O O . LYS A 1 104 ? -2.465 -14.577 -16.821 1.00 89.88 104 LYS A O 1
ATOM 834 N N . ILE A 1 105 ? -1.328 -13.212 -18.195 1.00 91.62 105 ILE A N 1
ATOM 835 C CA . ILE A 1 105 ? -0.118 -14.045 -18.284 1.00 91.62 105 ILE A CA 1
ATOM 836 C C . ILE A 1 105 ? 0.580 -14.132 -16.921 1.00 91.62 105 ILE A C 1
ATOM 838 O O . ILE A 1 105 ? 0.949 -15.217 -16.491 1.00 91.62 105 ILE A O 1
ATOM 842 N N . GLY A 1 106 ? 0.706 -13.021 -16.193 1.00 90.31 106 GLY A N 1
ATOM 843 C CA . GLY A 1 106 ? 1.279 -13.024 -14.849 1.00 90.31 106 GLY A CA 1
ATOM 844 C C . GLY A 1 106 ? 0.468 -13.886 -13.878 1.00 90.31 106 GLY A C 1
ATOM 845 O O . GLY A 1 106 ? 1.043 -14.654 -13.114 1.00 90.31 106 GLY A O 1
ATOM 846 N N . MET A 1 107 ? -0.866 -13.821 -13.951 1.00 87.69 107 MET A N 1
ATOM 847 C CA . MET A 1 107 ? -1.742 -14.707 -13.174 1.00 87.69 107 MET A CA 1
ATOM 848 C C . MET A 1 107 ? -1.556 -16.179 -13.570 1.00 87.69 107 MET A C 1
ATOM 850 O O . MET A 1 107 ? -1.549 -17.041 -12.699 1.00 87.69 107 MET A O 1
ATOM 854 N N . LEU A 1 108 ? -1.364 -16.468 -14.863 1.00 88.19 108 LEU A N 1
ATOM 855 C CA . LEU A 1 108 ? -1.067 -17.814 -15.367 1.00 88.19 108 LEU A CA 1
ATOM 856 C C . LEU A 1 108 ? 0.284 -18.343 -14.856 1.00 88.19 108 LEU A C 1
ATOM 858 O O . LEU A 1 108 ? 0.426 -19.545 -14.667 1.00 88.19 108 LEU A O 1
ATOM 862 N N . PHE A 1 109 ? 1.258 -17.461 -14.609 1.00 88.94 109 PHE A N 1
ATOM 863 C CA . PHE A 1 109 ? 2.559 -17.797 -14.008 1.00 88.94 109 PHE A CA 1
ATOM 864 C C . PHE A 1 109 ? 2.512 -17.877 -12.472 1.00 88.94 109 PHE A C 1
ATOM 866 O O . PHE A 1 109 ? 3.555 -17.992 -11.828 1.00 88.94 109 PHE A O 1
ATOM 873 N N . ASP A 1 110 ? 1.316 -17.779 -11.886 1.00 86.00 110 ASP A N 1
ATOM 874 C CA . ASP A 1 110 ? 1.065 -17.725 -10.445 1.00 86.00 110 ASP A CA 1
ATOM 875 C C . ASP A 1 110 ? 1.773 -16.562 -9.720 1.00 86.00 110 ASP A C 1
ATOM 877 O O . ASP A 1 110 ? 2.106 -16.618 -8.534 1.00 86.00 110 ASP A O 1
ATOM 881 N N . PHE A 1 111 ? 2.011 -15.457 -10.427 1.00 88.31 111 PHE A N 1
ATOM 882 C CA . PHE A 1 111 ? 2.557 -14.253 -9.814 1.00 88.31 111 PHE A CA 1
ATOM 883 C C . PHE A 1 111 ? 1.511 -13.568 -8.933 1.00 88.31 111 PHE A C 1
ATOM 885 O O . PHE A 1 111 ? 0.320 -13.520 -9.256 1.00 88.31 111 PHE A O 1
ATOM 892 N N . ARG A 1 112 ? 1.964 -12.953 -7.833 1.00 85.12 112 ARG A N 1
ATOM 893 C CA . ARG A 1 112 ? 1.087 -12.092 -7.028 1.00 85.12 112 ARG A CA 1
ATOM 894 C C . ARG A 1 112 ? 0.603 -10.914 -7.854 1.00 85.12 112 ARG A C 1
ATOM 896 O O . ARG A 1 112 ? 1.396 -10.272 -8.544 1.00 85.12 112 ARG A O 1
ATOM 903 N N . ARG A 1 113 ? -0.667 -10.530 -7.690 1.00 84.94 113 ARG A N 1
ATOM 904 C CA . ARG A 1 113 ? -1.248 -9.365 -8.386 1.00 84.94 113 ARG A CA 1
ATOM 905 C C . ARG A 1 113 ? -0.411 -8.100 -8.214 1.00 84.94 113 ARG A C 1
ATOM 907 O O . ARG A 1 113 ? -0.215 -7.360 -9.173 1.00 84.94 113 ARG A O 1
ATOM 914 N N . ILE A 1 114 ? 0.116 -7.867 -7.012 1.00 82.38 114 ILE A N 1
ATOM 915 C CA . ILE A 1 114 ? 0.985 -6.715 -6.744 1.00 82.38 114 ILE A CA 1
ATOM 916 C C . ILE A 1 114 ? 2.295 -6.756 -7.542 1.00 82.38 114 ILE A C 1
ATOM 918 O O . ILE A 1 114 ? 2.779 -5.733 -8.018 1.00 82.38 114 ILE A O 1
ATOM 922 N N . TYR A 1 115 ? 2.870 -7.942 -7.708 1.00 89.56 115 TYR A N 1
ATOM 923 C CA . TYR A 1 115 ? 4.125 -8.130 -8.417 1.00 89.56 115 TYR A CA 1
ATOM 924 C C . TYR A 1 115 ? 3.939 -7.912 -9.919 1.00 89.56 115 TYR A C 1
ATOM 926 O O . TYR A 1 115 ? 4.742 -7.227 -10.546 1.00 89.56 115 TYR A O 1
ATOM 934 N N . ILE A 1 116 ? 2.817 -8.384 -10.465 1.00 92.19 116 ILE A N 1
ATOM 935 C CA . ILE A 1 116 ? 2.394 -8.103 -11.840 1.00 92.19 116 ILE A CA 1
ATOM 936 C C . ILE A 1 116 ? 2.222 -6.594 -12.058 1.00 92.19 116 ILE A C 1
ATOM 938 O O . ILE A 1 116 ? 2.735 -6.061 -13.039 1.00 92.19 116 ILE A O 1
ATOM 942 N N . LYS A 1 117 ? 1.549 -5.886 -11.137 1.00 90.50 117 LYS A N 1
ATOM 943 C CA . LYS A 1 117 ? 1.395 -4.422 -11.217 1.00 90.50 117 LYS A CA 1
ATOM 944 C C . LYS A 1 117 ? 2.747 -3.709 -11.277 1.00 90.50 117 LYS A C 1
ATOM 946 O O . LYS A 1 117 ? 2.947 -2.899 -12.170 1.00 90.50 117 LYS A O 1
ATOM 951 N N . ARG A 1 118 ? 3.698 -4.078 -10.410 1.00 91.94 118 ARG A N 1
ATOM 952 C CA . ARG A 1 118 ? 5.058 -3.504 -10.415 1.00 91.94 118 ARG A CA 1
ATOM 953 C C . ARG A 1 118 ? 5.787 -3.714 -11.742 1.00 91.94 118 ARG A C 1
ATOM 955 O O . ARG A 1 118 ? 6.486 -2.821 -12.200 1.00 91.94 118 ARG A O 1
ATOM 962 N N . TRP A 1 119 ? 5.617 -4.876 -12.366 1.00 95.25 119 TRP A N 1
ATOM 963 C CA . TRP A 1 119 ? 6.148 -5.140 -13.704 1.00 95.25 119 TRP A CA 1
ATOM 964 C C . TRP A 1 119 ? 5.476 -4.290 -14.792 1.00 95.25 119 TRP A C 1
ATOM 966 O O . TRP A 1 119 ? 6.153 -3.814 -15.700 1.00 95.25 119 TRP A O 1
ATOM 976 N N . ILE A 1 120 ? 4.162 -4.068 -14.701 1.00 94.75 120 ILE A N 1
ATOM 977 C CA . ILE A 1 120 ? 3.442 -3.169 -15.612 1.00 94.75 120 ILE A CA 1
ATOM 978 C C . ILE A 1 120 ? 3.912 -1.720 -15.424 1.00 94.75 120 ILE A C 1
ATOM 980 O O . ILE A 1 120 ? 4.148 -1.030 -16.412 1.00 94.75 120 ILE A O 1
ATOM 984 N N . ASP A 1 121 ? 4.091 -1.257 -14.188 1.00 92.56 121 ASP A N 1
ATOM 985 C CA . ASP A 1 121 ? 4.600 0.091 -13.913 1.00 92.56 121 ASP A CA 1
ATOM 986 C C . ASP A 1 121 ? 6.038 0.258 -14.422 1.00 92.56 121 ASP A C 1
ATOM 988 O O . ASP A 1 121 ? 6.334 1.233 -15.107 1.00 92.56 121 ASP A O 1
ATOM 992 N N . TRP A 1 122 ? 6.883 -0.762 -14.249 1.00 95.56 122 TRP A N 1
ATOM 993 C CA . TRP A 1 122 ? 8.196 -0.826 -14.893 1.00 95.56 122 TRP A CA 1
ATOM 994 C C . TRP A 1 122 ? 8.110 -0.724 -16.428 1.00 95.56 122 TRP A C 1
ATOM 996 O O . TRP A 1 122 ? 8.920 -0.044 -17.055 1.00 95.56 122 TRP A O 1
ATOM 1006 N N . GLY A 1 123 ? 7.114 -1.352 -17.061 1.00 95.38 123 GLY A N 1
ATOM 1007 C CA . GLY A 1 123 ? 6.855 -1.184 -18.494 1.00 95.38 123 GLY A CA 1
ATOM 1008 C C . GLY A 1 123 ? 6.498 0.261 -18.873 1.00 95.38 123 GLY A C 1
ATOM 1009 O O . GLY A 1 123 ? 7.030 0.782 -19.852 1.00 95.38 123 GLY A O 1
ATOM 1010 N N . LYS A 1 124 ? 5.660 0.941 -18.076 1.00 94.50 124 LYS A N 1
ATOM 1011 C CA . LYS A 1 124 ? 5.295 2.356 -18.293 1.00 94.50 124 LYS A CA 1
ATOM 1012 C C . LYS A 1 124 ? 6.510 3.277 -18.196 1.00 94.50 124 LYS A C 1
ATOM 1014 O O . LYS A 1 124 ? 6.743 4.047 -19.121 1.00 94.50 124 LYS A O 1
ATOM 1019 N N . GLU A 1 125 ? 7.329 3.126 -17.153 1.00 93.75 125 GLU A N 1
ATOM 1020 C CA . GLU A 1 125 ? 8.610 3.841 -17.029 1.00 93.75 125 GLU A CA 1
ATOM 1021 C C . GLU A 1 125 ? 9.504 3.595 -18.256 1.00 93.75 125 GLU A C 1
ATOM 1023 O O . GLU A 1 125 ? 10.201 4.492 -18.733 1.00 93.75 125 GLU A O 1
ATOM 1028 N N . GLY A 1 126 ? 9.447 2.372 -18.797 1.00 92.75 126 GLY A N 1
ATOM 1029 C CA . GLY A 1 126 ? 10.111 1.959 -20.028 1.00 92.75 126 GLY A CA 1
ATOM 1030 C C . GLY A 1 126 ? 9.720 2.792 -21.249 1.00 92.75 126 GLY A C 1
ATOM 1031 O O . GLY A 1 126 ? 10.578 3.192 -22.036 1.00 92.75 126 GLY A O 1
ATOM 1032 N N . VAL A 1 127 ? 8.426 3.071 -21.402 1.00 91.81 127 VAL A N 1
ATOM 1033 C CA . VAL A 1 127 ? 7.909 3.960 -22.451 1.00 91.81 127 VAL A CA 1
ATOM 1034 C C . VAL A 1 127 ? 8.334 5.403 -22.196 1.00 91.81 127 VAL A C 1
ATOM 1036 O O . VAL A 1 127 ? 8.814 6.064 -23.115 1.00 91.81 127 VAL A O 1
ATOM 1039 N N . GLU A 1 128 ? 8.213 5.882 -20.958 1.00 91.56 128 GLU A N 1
ATOM 1040 C CA . GLU A 1 128 ? 8.519 7.268 -20.590 1.00 91.56 128 GLU A CA 1
ATOM 1041 C C . GLU A 1 128 ? 9.963 7.658 -20.919 1.00 91.56 128 GLU A C 1
ATOM 1043 O O . GLU A 1 128 ? 10.200 8.711 -21.517 1.00 91.56 128 GLU A O 1
ATOM 1048 N N . TRP A 1 129 ? 10.952 6.820 -20.581 1.00 90.06 129 TRP A N 1
ATOM 1049 C CA . TRP A 1 129 ? 12.347 7.162 -20.876 1.00 90.06 129 TRP A CA 1
ATOM 1050 C C . TRP A 1 129 ? 12.652 7.122 -22.380 1.00 90.06 129 TRP A C 1
ATOM 1052 O O . TRP A 1 129 ? 13.451 7.933 -22.854 1.00 90.06 129 TRP A O 1
ATOM 1062 N N . LYS A 1 130 ? 12.012 6.230 -23.151 1.00 88.44 130 LYS A N 1
ATOM 1063 C CA . LYS A 1 130 ? 12.172 6.196 -24.614 1.00 88.44 130 LYS A CA 1
ATOM 1064 C C . LYS A 1 130 ? 11.490 7.389 -25.288 1.00 88.44 130 LYS A C 1
ATOM 1066 O O . LYS A 1 130 ? 12.033 7.955 -26.232 1.00 88.44 130 LYS A O 1
ATOM 1071 N N . GLN A 1 131 ? 10.334 7.824 -24.790 1.00 88.12 131 GLN A N 1
ATOM 1072 C CA . GLN A 1 131 ? 9.694 9.064 -25.239 1.00 88.12 131 GLN A CA 1
ATOM 1073 C C . GLN A 1 131 ? 10.556 10.284 -24.895 1.00 88.12 131 GLN A C 1
ATOM 1075 O O . GLN A 1 131 ? 10.719 11.179 -25.720 1.00 88.12 131 GLN A O 1
ATOM 1080 N N . TYR A 1 132 ? 11.194 10.293 -23.720 1.00 89.12 132 TYR A N 1
ATOM 1081 C CA . TYR A 1 132 ? 12.180 11.316 -23.373 1.00 89.12 132 TYR A CA 1
ATOM 1082 C C . TYR A 1 132 ? 13.364 11.312 -24.355 1.00 89.12 132 TYR A C 1
ATOM 1084 O O . TYR A 1 132 ? 13.767 12.374 -24.822 1.00 89.12 132 TYR A O 1
ATOM 1092 N N . GLN A 1 133 ? 13.857 10.136 -24.763 1.00 87.94 133 GLN A N 1
ATOM 1093 C CA . GLN A 1 133 ? 14.866 10.012 -25.824 1.00 87.94 133 GLN A CA 1
ATOM 1094 C C . GLN A 1 133 ? 14.401 10.644 -27.146 1.00 87.94 133 GLN A C 1
ATOM 1096 O O . GLN A 1 133 ? 15.164 11.363 -27.790 1.00 87.94 133 GLN A O 1
ATOM 1101 N N . GLN A 1 134 ? 13.140 10.421 -27.530 1.00 84.50 134 GLN A N 1
ATOM 1102 C CA . GLN A 1 134 ? 12.533 11.014 -28.726 1.00 84.50 134 GLN A CA 1
ATOM 1103 C C . GLN A 1 134 ? 12.403 12.537 -28.638 1.00 84.50 134 GLN A C 1
ATOM 1105 O O . GLN A 1 134 ? 12.463 13.212 -29.656 1.00 84.50 134 GLN A O 1
ATOM 1110 N N . ASN A 1 135 ? 12.255 13.102 -27.442 1.00 85.00 135 ASN A N 1
ATOM 1111 C CA . ASN A 1 135 ? 12.223 14.554 -27.275 1.00 85.00 135 ASN A CA 1
ATOM 1112 C C . ASN A 1 135 ? 13.612 15.191 -27.427 1.00 85.00 135 ASN A C 1
ATOM 1114 O O . ASN A 1 135 ? 13.709 16.349 -27.828 1.00 85.00 135 ASN A O 1
ATOM 1118 N N . ILE A 1 136 ? 14.680 14.448 -27.117 1.00 85.19 136 ILE A N 1
ATOM 1119 C CA . ILE A 1 136 ? 16.065 14.913 -27.288 1.00 85.19 136 ILE A CA 1
ATOM 1120 C C . ILE A 1 136 ? 16.487 14.830 -28.763 1.00 85.19 136 ILE A C 1
ATOM 1122 O O . ILE A 1 136 ? 17.149 15.731 -29.275 1.00 85.19 136 ILE A O 1
ATOM 1126 N N . VAL A 1 137 ? 16.111 13.753 -29.461 1.00 80.19 137 VAL A N 1
ATOM 1127 C CA . VAL A 1 137 ? 16.443 13.539 -30.877 1.00 80.19 137 VAL A CA 1
ATOM 1128 C C . VAL A 1 137 ? 15.313 14.076 -31.751 1.00 80.19 137 VAL A C 1
ATOM 1130 O O . VAL A 1 137 ? 14.222 13.521 -31.748 1.00 80.19 137 VAL A O 1
ATOM 1133 N N . SER A 1 138 ? 15.550 15.119 -32.552 1.00 64.62 138 SER A N 1
ATOM 1134 C CA . SER A 1 138 ? 14.472 15.681 -33.373 1.00 64.62 138 SER A CA 1
ATOM 1135 C C . SER A 1 138 ? 13.851 14.635 -34.320 1.00 64.62 138 SER A C 1
ATOM 1137 O O . SER A 1 138 ? 14.544 13.857 -34.986 1.00 64.62 138 SER A O 1
ATOM 1139 N N . CYS A 1 139 ? 12.518 14.654 -34.442 1.00 55.31 139 CYS A N 1
ATOM 1140 C CA . CYS A 1 139 ? 11.745 13.761 -35.319 1.00 55.31 139 CYS A CA 1
ATOM 1141 C C . CYS A 1 139 ? 12.128 13.850 -36.814 1.00 55.31 139 CYS A C 1
ATOM 1143 O O . CYS A 1 139 ? 11.597 13.102 -37.628 1.00 55.31 139 CYS A O 1
ATOM 1145 N N . ARG A 1 140 ? 13.017 14.775 -37.208 1.00 55.31 140 ARG A N 1
ATOM 1146 C CA . ARG A 1 140 ? 13.448 14.990 -38.600 1.00 55.31 140 ARG A CA 1
ATOM 1147 C C . ARG A 1 140 ? 14.503 13.985 -39.069 1.00 55.31 140 ARG A C 1
ATOM 1149 O O . ARG A 1 140 ? 14.679 13.810 -40.276 1.00 55.31 140 ARG A O 1
ATOM 1156 N N . ILE A 1 141 ? 15.223 13.346 -38.144 1.00 57.16 141 ILE A N 1
ATOM 1157 C CA . ILE A 1 141 ? 16.317 12.424 -38.481 1.00 57.16 141 ILE A CA 1
ATOM 1158 C C . ILE A 1 141 ? 15.918 10.957 -38.341 1.00 57.16 141 ILE A C 1
ATOM 1160 O O . ILE A 1 141 ? 16.383 10.144 -39.141 1.00 57.16 141 ILE A O 1
ATOM 1164 N N . ASN A 1 142 ? 15.070 10.607 -37.373 1.00 58.09 142 ASN A N 1
ATOM 1165 C CA . ASN A 1 142 ? 14.808 9.209 -37.059 1.00 58.09 142 ASN A CA 1
ATOM 1166 C C . ASN A 1 142 ? 13.348 8.950 -36.652 1.00 58.09 142 ASN A C 1
ATOM 1168 O O . ASN A 1 142 ? 12.867 9.477 -35.649 1.00 58.09 142 ASN A O 1
ATOM 1172 N N . ASN A 1 143 ? 12.652 8.103 -37.415 1.00 58.16 143 ASN A N 1
ATOM 1173 C CA . ASN A 1 143 ? 11.298 7.648 -37.103 1.00 58.16 143 ASN A CA 1
ATOM 1174 C C . ASN A 1 143 ? 11.344 6.504 -36.076 1.00 58.16 143 ASN A C 1
ATOM 1176 O O . ASN A 1 143 ? 11.091 5.355 -36.419 1.00 58.16 143 ASN A O 1
ATOM 1180 N N . ARG A 1 144 ? 11.612 6.834 -34.805 1.00 62.56 144 ARG A N 1
ATOM 1181 C CA . ARG A 1 144 ? 11.480 5.932 -33.636 1.00 62.56 144 ARG A CA 1
ATOM 1182 C C . ARG A 1 144 ? 12.467 4.758 -33.545 1.00 62.56 144 ARG A C 1
ATOM 1184 O O . ARG A 1 144 ? 12.388 3.999 -32.586 1.00 62.56 144 ARG A O 1
ATOM 1191 N N . GLU A 1 145 ? 13.402 4.609 -34.478 1.00 64.94 145 GLU A N 1
ATOM 1192 C CA . GLU A 1 145 ? 14.381 3.511 -34.448 1.00 64.94 145 GLU A CA 1
ATOM 1193 C C . GLU A 1 145 ? 15.641 3.873 -33.643 1.00 64.94 145 GLU A C 1
ATOM 1195 O O . GLU A 1 145 ? 16.373 2.987 -33.220 1.00 64.94 145 GLU A O 1
ATOM 1200 N N . PHE A 1 146 ? 15.894 5.165 -33.398 1.00 76.62 146 PHE A N 1
ATOM 1201 C CA . PHE A 1 146 ? 17.062 5.698 -32.666 1.00 76.62 146 PHE A CA 1
ATOM 1202 C C . PHE A 1 146 ? 18.442 5.256 -33.202 1.00 76.62 146 PHE A C 1
ATOM 1204 O O . PHE A 1 146 ? 19.455 5.448 -32.545 1.00 76.62 146 PHE A O 1
ATOM 1211 N N . ILE A 1 147 ? 18.491 4.719 -34.422 1.00 79.44 147 ILE A N 1
ATOM 1212 C CA . ILE A 1 147 ? 19.698 4.359 -35.176 1.00 79.44 147 ILE A CA 1
ATOM 1213 C C . ILE A 1 147 ? 20.417 5.602 -35.741 1.00 79.44 147 ILE A C 1
ATOM 1215 O O . ILE A 1 147 ? 19.806 6.484 -36.354 1.00 79.44 147 ILE A O 1
ATOM 1219 N N . VAL A 1 148 ? 21.744 5.657 -35.613 1.00 85.12 148 VAL A N 1
ATOM 1220 C CA . VAL A 1 148 ? 22.572 6.672 -36.286 1.00 85.12 148 VAL A CA 1
ATOM 1221 C C . VAL A 1 148 ? 22.426 6.539 -37.816 1.00 85.12 148 VAL A C 1
ATOM 1223 O O . VAL A 1 148 ? 22.650 5.459 -38.362 1.00 85.12 148 VAL A O 1
ATOM 1226 N N . PRO A 1 149 ? 22.079 7.606 -38.565 1.00 84.88 149 PRO A N 1
ATOM 1227 C CA . PRO A 1 149 ? 21.859 7.530 -40.011 1.00 84.88 149 PRO A CA 1
ATOM 1228 C C . PRO A 1 149 ? 23.190 7.501 -40.784 1.00 84.88 149 PRO A C 1
ATOM 1230 O O . PRO A 1 149 ? 23.554 8.470 -41.451 1.00 84.88 149 PRO A O 1
ATOM 1233 N N . ILE A 1 150 ? 23.913 6.378 -40.724 1.00 82.44 150 ILE A N 1
ATOM 1234 C CA . ILE A 1 150 ? 25.270 6.222 -41.288 1.00 82.44 150 ILE A CA 1
ATOM 1235 C C . ILE A 1 150 ? 25.328 6.577 -42.787 1.00 82.44 150 ILE A C 1
ATOM 1237 O O . ILE A 1 150 ? 26.319 7.123 -43.266 1.00 82.44 150 ILE A O 1
ATOM 1241 N N . HIS A 1 151 ? 24.246 6.344 -43.536 1.00 81.81 151 HIS A N 1
ATOM 1242 C CA . HIS A 1 151 ? 24.141 6.691 -44.959 1.00 81.81 151 HIS A CA 1
ATOM 1243 C C . HIS A 1 151 ? 24.224 8.203 -45.247 1.00 81.81 151 HIS A C 1
ATOM 1245 O O . HIS A 1 151 ? 24.555 8.590 -46.363 1.00 81.81 151 HIS A O 1
ATOM 1251 N N . ARG A 1 152 ? 23.932 9.067 -44.263 1.00 84.25 152 ARG A N 1
ATOM 1252 C CA . ARG A 1 152 ? 24.053 10.533 -44.386 1.00 84.25 152 ARG A CA 1
ATOM 1253 C C . ARG A 1 152 ? 25.458 11.041 -44.067 1.00 84.25 152 ARG A C 1
ATOM 1255 O O . ARG A 1 152 ? 25.701 12.242 -44.147 1.00 84.25 152 ARG A O 1
ATOM 1262 N N . MET A 1 153 ? 26.354 10.148 -43.657 1.00 85.88 153 MET A N 1
ATOM 1263 C CA . MET A 1 153 ? 27.700 10.488 -43.225 1.00 85.88 153 MET A CA 1
ATOM 1264 C C . MET A 1 153 ? 28.690 10.282 -44.373 1.00 85.88 153 MET A C 1
ATOM 1266 O O . MET A 1 153 ? 28.634 9.282 -45.087 1.00 85.88 153 MET A O 1
ATOM 1270 N N . ASN A 1 154 ? 29.620 11.217 -44.544 1.00 86.12 154 ASN A N 1
ATOM 1271 C CA . ASN A 1 154 ? 30.759 11.041 -45.442 1.00 86.12 154 ASN A CA 1
ATOM 1272 C C . ASN A 1 154 ? 31.794 10.074 -44.833 1.00 86.12 154 ASN A C 1
ATOM 1274 O O . ASN A 1 154 ? 31.705 9.698 -43.665 1.00 86.12 154 ASN A O 1
ATOM 1278 N N . THR A 1 155 ? 32.805 9.694 -45.610 1.00 80.75 155 THR A N 1
ATOM 1279 C CA . THR A 1 155 ? 33.833 8.727 -45.195 1.00 80.75 155 THR A CA 1
ATOM 1280 C C . THR A 1 155 ? 34.552 9.116 -43.897 1.00 80.75 155 THR A C 1
ATOM 1282 O O . THR A 1 155 ? 34.714 8.284 -43.006 1.00 80.75 155 THR A O 1
ATOM 1285 N N . GLU A 1 156 ? 34.928 10.388 -43.738 1.00 84.50 156 GLU A N 1
ATOM 1286 C CA . GLU A 1 156 ? 35.622 10.881 -42.540 1.00 84.50 156 GLU A CA 1
ATOM 1287 C C . GLU A 1 156 ? 34.726 10.810 -41.292 1.00 84.50 156 GLU A C 1
ATOM 1289 O O . GLU A 1 156 ? 35.155 10.370 -40.224 1.00 84.50 156 GLU A O 1
ATOM 1294 N N . GLN A 1 157 ? 33.458 11.197 -41.438 1.00 88.69 157 GLN A N 1
ATOM 1295 C CA . GLN A 1 157 ? 32.453 11.132 -40.381 1.00 88.69 157 GLN A CA 1
ATOM 1296 C C . GLN A 1 157 ? 32.162 9.687 -39.981 1.00 88.69 157 GLN A C 1
ATOM 1298 O O . GLN A 1 157 ? 32.148 9.390 -38.784 1.00 88.69 157 GLN A O 1
ATOM 1303 N N . LYS A 1 158 ? 31.955 8.793 -40.964 1.00 84.12 158 LYS A N 1
ATOM 1304 C CA . LYS A 1 158 ? 31.760 7.357 -40.727 1.00 84.12 158 LYS A CA 1
ATOM 1305 C C . LYS A 1 158 ? 32.924 6.837 -39.897 1.00 84.12 158 LYS A C 1
ATOM 1307 O O . LYS A 1 158 ? 32.696 6.370 -38.789 1.00 84.12 158 LYS A O 1
ATOM 1312 N N . LYS A 1 159 ? 34.163 7.031 -40.365 1.00 79.56 159 LYS A N 1
ATOM 1313 C CA . LYS A 1 159 ? 35.390 6.593 -39.683 1.00 79.56 159 LYS A CA 1
ATOM 1314 C C . LYS A 1 159 ? 35.464 7.060 -38.229 1.00 79.56 159 LYS A C 1
ATOM 1316 O O . LYS A 1 159 ? 35.749 6.253 -37.349 1.00 79.56 159 LYS A O 1
ATOM 1321 N N . TRP A 1 160 ? 35.169 8.333 -37.969 1.00 88.62 160 TRP A N 1
ATOM 1322 C CA . TRP A 1 160 ? 35.172 8.871 -36.608 1.00 88.62 160 TRP A CA 1
ATOM 1323 C C . TRP A 1 160 ? 34.134 8.192 -35.698 1.00 88.62 160 TRP A C 1
ATOM 1325 O O . TRP A 1 160 ? 34.446 7.866 -34.550 1.00 88.62 160 TRP A O 1
ATOM 1335 N N . TYR A 1 161 ? 32.922 7.941 -36.203 1.00 88.19 161 TYR A N 1
ATOM 1336 C CA . TYR A 1 161 ? 31.897 7.195 -35.468 1.00 88.19 161 TYR A CA 1
ATOM 1337 C C . TYR A 1 161 ? 32.348 5.763 -35.155 1.00 88.19 161 TYR A C 1
ATOM 1339 O O . TYR A 1 161 ? 32.225 5.338 -34.006 1.00 88.19 161 TYR A O 1
ATOM 1347 N N . ILE A 1 162 ? 32.950 5.054 -36.121 1.00 81.69 162 ILE A N 1
ATOM 1348 C CA . ILE A 1 162 ? 33.463 3.693 -35.886 1.00 81.69 162 ILE A CA 1
ATOM 1349 C C . ILE A 1 162 ? 34.544 3.700 -34.803 1.00 81.69 162 ILE A C 1
ATOM 1351 O O . ILE A 1 162 ? 34.446 2.936 -33.846 1.00 81.69 162 ILE A O 1
ATOM 1355 N N . ASP A 1 163 ? 35.541 4.585 -34.908 1.00 84.50 163 ASP A N 1
ATOM 1356 C CA . ASP A 1 163 ? 36.613 4.709 -33.910 1.00 84.50 163 ASP A CA 1
ATOM 1357 C C . ASP A 1 163 ? 36.042 4.967 -32.504 1.00 84.50 163 ASP A C 1
ATOM 1359 O O . ASP A 1 163 ? 36.515 4.406 -31.511 1.00 84.50 163 ASP A O 1
ATOM 1363 N N . THR A 1 164 ? 34.990 5.785 -32.424 1.00 90.00 164 THR A N 1
ATOM 1364 C CA . THR A 1 164 ? 34.310 6.146 -31.175 1.00 90.00 164 THR A CA 1
ATOM 1365 C C . THR A 1 164 ? 33.576 4.945 -30.570 1.00 90.00 164 THR A C 1
ATOM 1367 O O . THR A 1 164 ? 33.761 4.651 -29.384 1.00 90.00 164 THR A O 1
ATOM 1370 N N . MET A 1 165 ? 32.820 4.201 -31.381 1.00 86.75 165 MET A N 1
ATOM 1371 C CA . MET A 1 165 ? 32.094 3.002 -30.947 1.00 86.75 165 MET A CA 1
ATOM 1372 C C . MET A 1 165 ? 33.035 1.859 -30.563 1.00 86.75 165 MET A C 1
ATOM 1374 O O . MET A 1 165 ? 32.854 1.255 -29.509 1.00 86.75 165 MET A O 1
ATOM 1378 N N . VAL A 1 166 ? 34.093 1.606 -31.341 1.00 82.69 166 VAL A N 1
ATOM 1379 C CA . VAL A 1 166 ? 35.130 0.616 -30.996 1.00 82.69 166 VAL A CA 1
ATOM 1380 C C . VAL A 1 166 ? 35.778 0.974 -29.658 1.00 82.69 166 VAL A C 1
ATOM 1382 O O . VAL A 1 166 ? 35.944 0.111 -28.798 1.00 82.69 166 VAL A O 1
ATOM 1385 N N . SER A 1 167 ? 36.105 2.252 -29.443 1.00 86.94 167 SER A N 1
ATOM 1386 C CA . SER A 1 167 ? 36.670 2.729 -28.177 1.00 86.94 167 SER A CA 1
ATOM 1387 C C . SER A 1 167 ? 35.716 2.496 -26.997 1.00 86.94 167 SER A C 1
ATOM 1389 O O . SER A 1 167 ? 36.159 2.061 -25.932 1.00 86.94 167 SER A O 1
ATOM 1391 N N . ALA A 1 168 ? 34.413 2.744 -27.189 1.00 88.06 168 ALA A N 1
ATOM 1392 C CA . ALA A 1 168 ? 33.380 2.517 -26.178 1.00 88.06 168 ALA A CA 1
ATOM 1393 C C . ALA A 1 168 ? 33.197 1.031 -25.843 1.00 88.06 168 ALA A C 1
ATOM 1395 O O . ALA A 1 168 ? 33.259 0.664 -24.672 1.00 88.06 168 ALA A O 1
ATOM 1396 N N . LEU A 1 169 ? 33.066 0.175 -26.856 1.00 82.94 169 LEU A N 1
ATOM 1397 C CA . LEU A 1 169 ? 32.932 -1.277 -26.702 1.00 82.94 169 LEU A CA 1
ATOM 1398 C C . LEU A 1 169 ? 34.137 -1.889 -25.984 1.00 82.94 169 LEU A C 1
ATOM 1400 O O . LEU A 1 169 ? 33.996 -2.698 -25.070 1.00 82.94 169 LEU A O 1
ATOM 1404 N N . MET A 1 170 ? 35.346 -1.452 -26.337 1.00 81.56 170 MET A N 1
ATOM 1405 C CA . MET A 1 170 ? 36.562 -1.916 -25.678 1.00 81.56 170 MET A CA 1
ATOM 1406 C C . MET A 1 170 ? 36.630 -1.532 -24.196 1.00 81.56 170 MET A C 1
ATOM 1408 O O . MET A 1 170 ? 37.071 -2.343 -23.385 1.00 81.56 170 MET A O 1
ATOM 1412 N N . LEU A 1 171 ? 36.196 -0.320 -23.835 1.00 84.69 171 LEU A N 1
ATOM 1413 C CA . LEU A 1 171 ? 36.143 0.129 -22.439 1.00 84.69 171 LEU A CA 1
ATOM 1414 C C . LEU A 1 171 ? 35.006 -0.519 -21.645 1.00 84.69 171 LEU A C 1
ATOM 1416 O O . LEU A 1 171 ? 35.174 -0.823 -20.465 1.00 84.69 171 LEU A O 1
ATOM 1420 N N . ALA A 1 172 ? 33.859 -0.752 -22.281 1.00 78.94 172 ALA A N 1
ATOM 1421 C CA . ALA A 1 172 ? 32.775 -1.526 -21.691 1.00 78.94 172 ALA A CA 1
ATOM 1422 C C . ALA A 1 172 ? 33.176 -3.001 -21.485 1.00 78.94 172 ALA A C 1
ATOM 1424 O O . ALA A 1 172 ? 32.566 -3.691 -20.661 1.00 78.94 172 ALA A O 1
ATOM 1425 N N . GLY A 1 173 ? 34.229 -3.446 -22.181 1.00 76.25 173 GLY A N 1
ATOM 1426 C CA . GLY A 1 173 ? 34.645 -4.832 -22.325 1.00 76.25 173 GLY A CA 1
ATOM 1427 C C . GLY A 1 173 ? 33.769 -5.502 -23.376 1.00 76.25 173 GLY A C 1
ATOM 1428 O O . GLY A 1 173 ? 32.559 -5.543 -23.189 1.00 76.25 173 GLY A O 1
ATOM 1429 N N . LEU A 1 174 ? 34.374 -6.023 -24.449 1.00 66.06 174 LEU A N 1
ATOM 1430 C CA . LEU A 1 174 ? 33.659 -6.787 -25.477 1.00 66.06 174 LEU A CA 1
ATOM 1431 C C . LEU A 1 174 ? 32.992 -8.002 -24.823 1.00 66.06 174 LEU A C 1
ATOM 1433 O O . LEU A 1 174 ? 33.690 -8.869 -24.288 1.00 66.06 174 LEU A O 1
ATOM 1437 N N . ARG A 1 175 ? 31.660 -8.036 -24.812 1.00 59.25 175 ARG A N 1
ATOM 1438 C CA . ARG A 1 175 ? 30.865 -8.976 -24.008 1.00 59.25 175 ARG A CA 1
ATOM 1439 C C . ARG A 1 175 ? 30.159 -10.047 -24.832 1.00 59.25 175 ARG A C 1
ATOM 1441 O O . ARG A 1 175 ? 29.984 -11.138 -24.292 1.00 59.25 175 ARG A O 1
ATOM 1448 N N . ASP A 1 176 ? 29.754 -9.783 -26.081 1.00 58.62 176 ASP A N 1
ATOM 1449 C CA . ASP A 1 176 ? 28.963 -10.743 -26.870 1.00 58.62 176 ASP A CA 1
ATOM 1450 C C . ASP A 1 176 ? 29.057 -10.606 -28.412 1.00 58.62 176 ASP A C 1
ATOM 1452 O O . ASP A 1 176 ? 29.667 -9.687 -28.956 1.00 58.62 176 ASP A O 1
ATOM 1456 N N . GLU A 1 177 ? 28.449 -11.566 -29.127 1.00 58.59 177 GLU A N 1
ATOM 1457 C CA . GLU A 1 177 ? 28.342 -11.600 -30.599 1.00 58.59 177 GLU A CA 1
ATOM 1458 C C . GLU A 1 177 ? 27.582 -10.398 -31.180 1.00 58.59 177 GLU A C 1
ATOM 1460 O O . GLU A 1 177 ? 27.853 -10.013 -32.308 1.00 58.59 177 GLU A O 1
ATOM 1465 N N . LYS A 1 178 ? 26.678 -9.751 -30.430 1.00 58.75 178 LYS A N 1
ATOM 1466 C CA . LYS A 1 178 ? 25.888 -8.622 -30.949 1.00 58.75 178 LYS A CA 1
ATOM 1467 C C . LYS A 1 178 ? 26.717 -7.357 -31.085 1.00 58.75 178 LYS A C 1
ATOM 1469 O O . LYS A 1 178 ? 26.502 -6.570 -32.000 1.00 58.75 178 LYS A O 1
ATOM 1474 N N . GLU A 1 179 ? 27.662 -7.158 -30.176 1.00 65.81 179 GLU A N 1
ATOM 1475 C CA . GLU A 1 179 ? 28.661 -6.100 -30.296 1.00 65.81 179 GLU A CA 1
ATOM 1476 C C . GLU A 1 179 ? 29.553 -6.328 -31.526 1.00 65.81 179 GLU A C 1
ATOM 1478 O O . GLU A 1 179 ? 29.926 -5.373 -32.208 1.00 65.81 179 GLU A O 1
ATOM 1483 N N . ILE A 1 180 ? 29.832 -7.592 -31.861 1.00 66.38 180 ILE A N 1
ATOM 1484 C CA . ILE A 1 180 ? 30.546 -7.978 -33.084 1.00 66.38 180 ILE A CA 1
ATOM 1485 C C . ILE A 1 180 ? 29.668 -7.762 -34.325 1.00 66.38 180 ILE A C 1
ATOM 1487 O O . ILE A 1 180 ? 30.169 -7.218 -35.304 1.00 66.38 180 ILE A O 1
ATOM 1491 N N . ASP A 1 181 ? 28.380 -8.105 -34.284 1.00 66.94 181 ASP A N 1
ATOM 1492 C CA . ASP A 1 181 ? 27.427 -7.883 -35.381 1.00 66.94 181 ASP A CA 1
ATOM 1493 C C . ASP A 1 181 ? 27.220 -6.388 -35.655 1.00 66.94 181 ASP A C 1
ATOM 1495 O O . ASP A 1 181 ? 27.209 -5.962 -36.807 1.00 66.94 181 ASP A O 1
ATOM 1499 N N . LEU A 1 182 ? 27.123 -5.560 -34.606 1.00 67.94 182 LEU A N 1
ATOM 1500 C CA . LEU A 1 182 ? 27.066 -4.102 -34.733 1.00 67.94 182 LEU A CA 1
ATOM 1501 C C . LEU A 1 182 ? 28.339 -3.567 -35.394 1.00 67.94 182 LEU A C 1
ATOM 1503 O O . LEU A 1 182 ? 28.270 -2.746 -36.308 1.00 67.94 182 LEU A O 1
ATOM 1507 N N . LEU A 1 183 ? 29.507 -4.059 -34.970 1.00 69.56 183 LEU A N 1
ATOM 1508 C CA . LEU A 1 183 ? 30.778 -3.716 -35.600 1.00 69.56 183 LEU A CA 1
ATOM 1509 C C . LEU A 1 183 ? 30.830 -4.182 -37.058 1.00 69.56 183 LEU A C 1
ATOM 1511 O O . LEU A 1 183 ? 31.291 -3.424 -37.903 1.00 69.56 183 LEU A O 1
ATOM 1515 N N . GLN A 1 184 ? 30.340 -5.380 -37.379 1.00 71.38 184 GLN A N 1
ATOM 1516 C CA . GLN A 1 184 ? 30.273 -5.889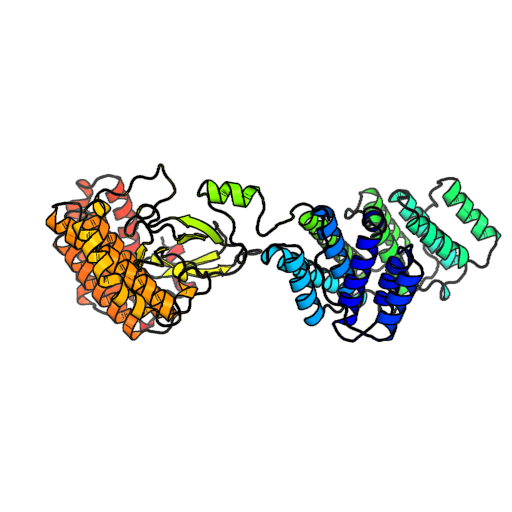 -38.750 1.00 71.38 184 GLN A CA 1
ATOM 1517 C C . GLN A 1 184 ? 29.338 -5.049 -39.618 1.00 71.38 184 GLN A C 1
ATOM 1519 O O . GLN A 1 184 ? 29.755 -4.622 -40.688 1.00 71.38 184 GLN A O 1
ATOM 1524 N N . PHE A 1 185 ? 28.144 -4.713 -39.135 1.00 72.38 185 PHE A N 1
ATOM 1525 C CA . PHE A 1 185 ? 27.203 -3.829 -39.824 1.00 72.38 185 PHE A CA 1
ATOM 1526 C C . PHE A 1 185 ? 27.824 -2.455 -40.117 1.00 72.38 185 PHE A C 1
ATOM 1528 O O . PHE A 1 185 ? 27.781 -1.951 -41.242 1.00 72.38 185 PHE A O 1
ATOM 1535 N N . ILE A 1 186 ? 28.477 -1.861 -39.114 1.00 67.81 186 ILE A N 1
ATOM 1536 C CA . ILE A 1 186 ? 29.167 -0.578 -39.256 1.00 67.81 186 ILE A CA 1
ATOM 1537 C C . ILE A 1 186 ? 30.344 -0.700 -40.245 1.00 67.81 186 ILE A C 1
ATOM 1539 O O . ILE A 1 186 ? 30.529 0.175 -41.092 1.00 67.81 186 ILE A O 1
ATOM 1543 N N . LEU A 1 187 ? 31.111 -1.794 -40.207 1.00 70.19 187 LEU A N 1
ATOM 1544 C CA . LEU A 1 187 ? 32.196 -2.072 -41.156 1.00 70.19 187 LEU A CA 1
ATOM 1545 C C . LEU A 1 187 ? 31.685 -2.270 -42.586 1.00 70.19 187 LEU A C 1
ATOM 1547 O O . LEU A 1 187 ? 32.317 -1.807 -43.532 1.00 70.19 187 LEU A O 1
ATOM 1551 N N . GLU A 1 188 ? 30.559 -2.953 -42.762 1.00 75.19 188 GLU A N 1
ATOM 1552 C CA . GLU A 1 188 ? 29.946 -3.213 -44.064 1.00 75.19 188 GLU A CA 1
ATOM 1553 C C . GLU A 1 188 ? 29.466 -1.928 -44.735 1.00 75.19 188 GLU A C 1
ATOM 1555 O O . GLU A 1 188 ? 29.582 -1.817 -45.955 1.00 75.19 188 GLU A O 1
ATOM 1560 N N . SER A 1 189 ? 29.064 -0.934 -43.938 1.00 69.25 189 SER A N 1
ATOM 1561 C CA . SER A 1 189 ? 28.642 0.396 -44.396 1.00 69.25 189 SER A CA 1
ATOM 1562 C C . SER A 1 189 ? 29.776 1.329 -44.871 1.00 69.25 189 SER A C 1
ATOM 1564 O O . SER A 1 189 ? 29.499 2.422 -45.384 1.00 69.25 189 SER A O 1
ATOM 1566 N N . SER A 1 190 ? 31.048 0.935 -44.695 1.00 70.19 190 SER A N 1
ATOM 1567 C CA . SER A 1 190 ? 32.202 1.622 -45.301 1.00 70.19 190 SER A CA 1
ATOM 1568 C C . SER A 1 190 ? 32.426 1.124 -46.732 1.00 70.19 190 SER A C 1
ATOM 1570 O O . SER A 1 190 ? 32.367 -0.074 -47.007 1.00 70.19 190 SER A O 1
ATOM 1572 N N . ASP A 1 191 ? 32.730 2.039 -47.648 1.00 69.50 191 ASP A N 1
ATOM 1573 C CA . ASP A 1 191 ? 32.969 1.724 -49.060 1.00 69.50 191 ASP A CA 1
ATOM 1574 C C . ASP A 1 191 ? 34.444 1.349 -49.339 1.00 69.50 191 ASP A C 1
ATOM 1576 O O . ASP A 1 191 ? 34.768 0.831 -50.406 1.00 69.50 191 ASP A O 1
ATOM 1580 N N . SER A 1 192 ? 35.354 1.558 -48.375 1.00 74.69 192 SER A N 1
ATOM 1581 C CA . SER A 1 192 ? 36.799 1.347 -48.545 1.00 74.69 192 SER A CA 1
ATOM 1582 C C . SER A 1 192 ? 37.291 0.033 -47.926 1.00 74.69 192 SER A C 1
ATOM 1584 O O . SER A 1 192 ? 37.178 -0.207 -46.722 1.00 74.69 192 SER A O 1
ATOM 1586 N N . ILE A 1 193 ? 37.918 -0.816 -48.745 1.00 73.25 193 ILE A N 1
ATOM 1587 C CA . ILE A 1 193 ? 38.516 -2.095 -48.316 1.00 73.25 193 ILE A CA 1
ATOM 1588 C C . ILE A 1 193 ? 39.669 -1.870 -47.321 1.00 73.25 193 ILE A C 1
ATOM 1590 O O . ILE A 1 193 ? 39.816 -2.615 -46.352 1.00 73.25 193 ILE A O 1
ATOM 1594 N N . GLU A 1 194 ? 40.470 -0.825 -47.526 1.00 69.44 194 GLU A N 1
ATOM 1595 C CA . GLU A 1 194 ? 41.605 -0.481 -46.662 1.00 69.44 194 GLU A CA 1
ATOM 1596 C C . GLU A 1 194 ? 41.143 -0.021 -45.267 1.00 69.44 194 GLU A C 1
ATOM 1598 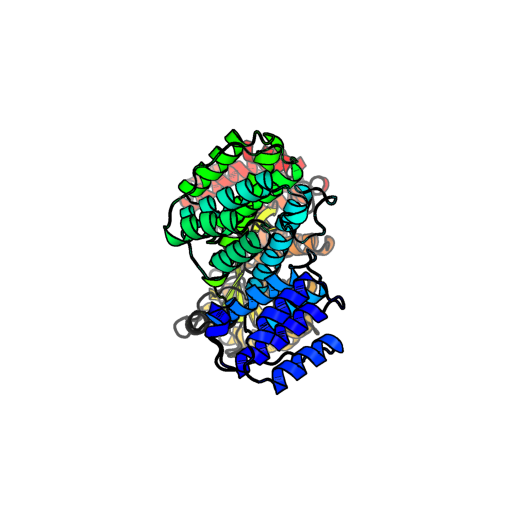O O . GLU A 1 194 ? 41.732 -0.386 -44.242 1.00 69.44 194 GLU A O 1
ATOM 1603 N N . GLU A 1 195 ? 40.019 0.696 -45.206 1.00 65.88 195 GLU A N 1
ATOM 1604 C CA . GLU A 1 195 ? 39.386 1.105 -43.949 1.00 65.88 195 GLU A CA 1
ATOM 1605 C C . GLU A 1 195 ? 38.804 -0.088 -43.196 1.00 65.88 195 GLU A C 1
ATOM 1607 O O . GLU A 1 195 ? 39.075 -0.242 -42.000 1.00 65.88 195 GLU A O 1
ATOM 1612 N N . LYS A 1 196 ? 38.086 -0.981 -43.895 1.00 72.06 196 LYS A N 1
ATOM 1613 C CA . LYS A 1 196 ? 37.589 -2.236 -43.307 1.00 72.06 196 LYS A CA 1
ATOM 1614 C C . LYS A 1 196 ? 38.731 -3.043 -42.695 1.00 72.06 196 LYS A C 1
ATOM 1616 O O . LYS A 1 196 ? 38.583 -3.567 -41.594 1.00 72.06 196 LYS A O 1
ATOM 1621 N N . ASN A 1 197 ? 39.879 -3.110 -43.368 1.00 74.31 197 ASN A N 1
ATOM 1622 C CA . ASN A 1 197 ? 41.050 -3.840 -42.883 1.00 74.31 197 ASN A CA 1
ATOM 1623 C C . ASN A 1 197 ? 41.708 -3.173 -41.667 1.00 74.31 197 ASN A C 1
ATOM 1625 O O . ASN A 1 197 ? 42.082 -3.866 -40.720 1.00 74.31 197 ASN A O 1
ATOM 1629 N N . THR A 1 198 ? 41.795 -1.841 -41.644 1.00 70.50 198 THR A N 1
ATOM 1630 C CA . THR A 1 198 ? 42.346 -1.086 -40.504 1.00 70.50 198 THR A CA 1
ATOM 1631 C C . THR A 1 198 ? 41.479 -1.245 -39.253 1.00 70.50 198 THR A C 1
ATOM 1633 O O . THR A 1 198 ? 41.981 -1.514 -38.163 1.00 70.50 198 THR A O 1
ATOM 1636 N N . LEU A 1 199 ? 40.160 -1.148 -39.405 1.00 65.62 199 LEU A N 1
ATOM 1637 C CA . LEU A 1 199 ? 39.210 -1.279 -38.302 1.00 65.62 199 LEU A CA 1
ATOM 1638 C C . LEU A 1 199 ? 39.098 -2.727 -37.809 1.00 65.62 199 LEU A C 1
ATOM 1640 O O . LEU A 1 199 ? 39.116 -2.964 -36.600 1.00 65.62 199 LEU A O 1
ATOM 1644 N N . LYS A 1 200 ? 39.106 -3.710 -38.722 1.00 71.88 200 LYS A N 1
ATOM 1645 C CA . LYS A 1 200 ? 39.293 -5.123 -38.358 1.00 71.88 200 LYS A CA 1
ATOM 1646 C C . LYS A 1 200 ? 40.573 -5.299 -37.545 1.00 71.88 200 LYS A C 1
ATOM 1648 O O . LYS A 1 200 ? 40.539 -5.968 -36.518 1.00 71.88 200 LYS A O 1
ATOM 1653 N N . ALA A 1 201 ? 41.680 -4.663 -37.933 1.00 72.00 201 ALA A N 1
ATOM 1654 C CA . ALA A 1 201 ? 42.923 -4.740 -37.172 1.00 72.00 201 ALA A CA 1
ATOM 1655 C C . ALA A 1 201 ? 42.798 -4.141 -35.760 1.00 72.00 201 ALA A C 1
ATOM 1657 O O . ALA A 1 201 ? 43.351 -4.727 -34.835 1.00 72.00 201 ALA A O 1
ATOM 1658 N N . HIS A 1 202 ? 42.057 -3.046 -35.555 1.00 68.56 202 HIS A N 1
ATOM 1659 C CA . HIS A 1 202 ? 41.787 -2.509 -34.211 1.00 68.56 202 HIS A CA 1
ATOM 1660 C C . HIS A 1 202 ? 41.024 -3.502 -33.324 1.00 68.56 202 HIS A C 1
ATOM 1662 O O . HIS A 1 202 ? 41.419 -3.727 -32.177 1.00 68.56 202 HIS A O 1
ATOM 1668 N N . ILE A 1 203 ? 39.991 -4.143 -33.880 1.00 66.62 203 ILE A N 1
ATOM 1669 C CA . ILE A 1 203 ? 39.173 -5.150 -33.191 1.00 66.62 203 ILE A CA 1
ATOM 1670 C C . ILE A 1 203 ? 40.013 -6.400 -32.874 1.00 66.62 203 ILE A C 1
ATOM 1672 O O . ILE A 1 203 ? 40.089 -6.818 -31.718 1.00 66.62 203 ILE A O 1
ATOM 1676 N N . PHE A 1 204 ? 40.715 -6.959 -33.868 1.00 69.56 204 PHE A N 1
ATOM 1677 C CA . PHE A 1 204 ? 41.530 -8.173 -33.712 1.00 69.56 204 PHE A CA 1
ATOM 1678 C C . PHE A 1 204 ? 42.744 -7.968 -32.802 1.00 69.56 204 PHE A C 1
ATOM 1680 O O . PHE A 1 204 ? 43.060 -8.841 -31.997 1.00 69.56 204 PHE A O 1
ATOM 1687 N N . LYS A 1 205 ? 43.419 -6.813 -32.886 1.00 70.06 205 LYS A N 1
ATOM 1688 C CA . LYS A 1 205 ? 44.581 -6.493 -32.039 1.00 70.06 205 LYS A CA 1
ATOM 1689 C C . LYS A 1 205 ? 44.189 -5.978 -30.654 1.00 70.06 205 LYS A C 1
ATOM 1691 O O . LYS A 1 205 ? 45.081 -5.657 -29.874 1.00 70.06 205 LYS A O 1
ATOM 1696 N N . ARG A 1 206 ? 42.885 -5.869 -30.352 1.00 68.19 206 ARG A N 1
ATOM 1697 C CA . ARG A 1 206 ? 42.353 -5.270 -29.117 1.00 68.19 206 ARG A CA 1
ATOM 1698 C C . ARG A 1 206 ? 43.053 -3.949 -28.792 1.00 68.19 206 ARG A C 1
ATOM 1700 O O . ARG A 1 206 ? 43.474 -3.716 -27.659 1.00 68.19 206 ARG A O 1
ATOM 1707 N N . HIS A 1 207 ? 43.197 -3.090 -29.798 1.00 76.94 207 HIS A N 1
ATOM 1708 C CA . HIS A 1 207 ? 43.854 -1.801 -29.638 1.00 76.94 207 HIS A CA 1
ATOM 1709 C C . HIS A 1 207 ? 42.834 -0.671 -29.698 1.00 76.94 207 HIS A C 1
ATOM 1711 O O . HIS A 1 207 ? 42.206 -0.454 -30.734 1.00 76.94 207 HIS A O 1
ATOM 1717 N N . ARG A 1 208 ? 42.712 0.067 -28.588 1.00 79.44 208 ARG A N 1
ATOM 1718 C CA . ARG A 1 208 ? 41.751 1.161 -28.433 1.00 79.44 208 ARG A CA 1
ATOM 1719 C C . ARG A 1 208 ? 42.127 2.338 -29.343 1.00 79.44 208 ARG A C 1
ATOM 1721 O O . ARG A 1 208 ? 43.194 2.920 -29.137 1.00 79.44 208 ARG A O 1
ATOM 1728 N N . PRO A 1 209 ? 41.261 2.743 -30.291 1.00 81.81 209 PRO A N 1
ATOM 1729 C CA . PRO A 1 209 ? 41.497 3.941 -31.084 1.00 81.81 209 PRO A CA 1
ATOM 1730 C C . PRO A 1 209 ? 41.549 5.190 -30.185 1.00 81.81 209 PRO A C 1
ATOM 1732 O O . PRO A 1 209 ? 40.739 5.313 -29.252 1.00 81.81 209 PRO A O 1
ATOM 1735 N N . PRO A 1 210 ? 42.476 6.133 -30.435 1.00 82.50 210 PRO A N 1
ATOM 1736 C CA . PRO A 1 210 ? 42.510 7.395 -29.709 1.00 82.50 210 PRO A CA 1
ATOM 1737 C C . PRO A 1 210 ? 41.284 8.241 -30.067 1.00 82.50 210 PRO A C 1
ATOM 1739 O O . PRO A 1 210 ? 40.981 8.430 -31.245 1.00 82.50 210 PRO A O 1
ATOM 1742 N N . MET A 1 211 ? 40.600 8.793 -29.061 1.00 85.62 211 MET A N 1
ATOM 1743 C CA . MET A 1 211 ? 39.471 9.694 -29.307 1.00 85.62 211 MET A CA 1
ATOM 1744 C C . MET A 1 211 ? 39.965 11.028 -29.871 1.00 85.62 211 MET A C 1
ATOM 1746 O O . MET A 1 211 ? 40.878 11.650 -29.326 1.00 85.62 211 MET A O 1
ATOM 1750 N N . LYS A 1 212 ? 39.350 11.467 -30.970 1.00 90.56 212 LYS A N 1
ATOM 1751 C CA . LYS A 1 212 ? 39.670 12.714 -31.679 1.00 90.56 212 LYS A CA 1
ATOM 1752 C C . LYS A 1 212 ? 38.446 13.623 -31.714 1.00 90.56 212 LYS A C 1
ATOM 1754 O O . LYS A 1 212 ? 37.329 13.168 -31.472 1.00 90.56 212 LYS A O 1
ATOM 1759 N N . ARG A 1 213 ? 38.642 14.903 -32.043 1.00 92.00 213 ARG A N 1
ATOM 1760 C CA . ARG A 1 213 ? 37.516 15.811 -32.316 1.00 92.00 213 ARG A CA 1
ATOM 1761 C C . ARG A 1 213 ? 36.692 15.281 -33.498 1.00 92.00 213 ARG A C 1
ATOM 1763 O O . ARG A 1 213 ? 37.310 14.811 -34.457 1.00 92.00 213 ARG A O 1
ATOM 1770 N N . PRO A 1 214 ? 35.350 15.350 -33.443 1.00 93.00 214 PRO A N 1
ATOM 1771 C CA . PRO A 1 214 ? 34.529 14.958 -34.573 1.00 93.00 214 PRO A CA 1
ATOM 1772 C C . PRO A 1 214 ? 34.815 15.862 -35.775 1.00 93.00 214 PRO A C 1
ATOM 1774 O O . PRO A 1 214 ? 35.050 17.064 -35.598 1.00 93.00 214 PRO A O 1
ATOM 1777 N N . PRO A 1 215 ? 34.758 15.318 -37.002 1.00 91.25 215 PRO A N 1
ATOM 1778 C CA . PRO A 1 215 ? 34.629 16.142 -38.199 1.00 91.25 215 PRO A CA 1
ATOM 1779 C C . PRO A 1 215 ? 33.312 16.936 -38.139 1.00 91.25 215 PRO A C 1
ATOM 1781 O O . PRO A 1 215 ? 32.515 16.768 -37.217 1.00 91.25 215 PRO A O 1
ATOM 1784 N N . LYS A 1 216 ? 33.054 17.823 -39.108 1.00 91.31 216 LYS A N 1
ATOM 1785 C CA . LYS A 1 216 ? 31.822 18.639 -39.138 1.00 91.31 216 LYS A CA 1
ATOM 1786 C C . LYS A 1 216 ? 30.572 17.749 -39.250 1.00 91.31 216 LYS A C 1
ATOM 1788 O O . LYS A 1 216 ? 30.134 17.458 -40.357 1.00 91.31 216 LYS A O 1
ATOM 1793 N N . ILE A 1 217 ? 30.027 17.300 -38.121 1.00 90.12 217 ILE A N 1
ATOM 1794 C CA . ILE A 1 217 ? 28.823 16.469 -37.989 1.00 90.12 217 ILE A CA 1
ATOM 1795 C C . ILE A 1 217 ? 27.696 17.359 -37.461 1.00 90.12 217 ILE A C 1
ATOM 1797 O O . ILE A 1 217 ? 27.917 18.197 -36.590 1.00 90.12 217 ILE A O 1
ATOM 1801 N N . HIS A 1 218 ? 26.491 17.187 -38.003 1.00 88.50 218 HIS A N 1
ATOM 1802 C CA . HIS A 1 218 ? 25.308 17.899 -37.525 1.00 88.50 218 HIS A CA 1
ATOM 1803 C C . HIS A 1 218 ? 24.993 17.510 -36.070 1.00 88.50 218 HIS A C 1
ATOM 1805 O O . HIS A 1 218 ? 25.045 16.325 -35.739 1.00 88.50 218 HIS A O 1
ATOM 1811 N N . GLU A 1 219 ? 24.637 18.477 -35.216 1.00 85.81 219 GLU A N 1
ATOM 1812 C CA . GLU A 1 219 ? 24.448 18.265 -33.767 1.00 85.81 219 GLU A CA 1
ATOM 1813 C C . GLU A 1 219 ? 23.472 17.118 -33.460 1.00 85.81 219 GLU A C 1
ATOM 1815 O O . GLU A 1 219 ? 23.745 16.282 -32.608 1.00 85.81 219 GLU A O 1
ATOM 1820 N N . GLU A 1 220 ? 22.387 16.990 -34.223 1.00 84.88 220 GLU A N 1
ATOM 1821 C CA . GLU A 1 220 ? 21.404 15.911 -34.043 1.00 84.88 220 GLU A CA 1
ATOM 1822 C C . GLU A 1 220 ? 21.978 14.499 -34.307 1.00 84.88 220 GLU A C 1
ATOM 1824 O O . GLU A 1 220 ? 21.629 13.547 -33.612 1.00 84.88 220 GLU A O 1
ATOM 1829 N N . ILE A 1 221 ? 22.888 14.347 -35.282 1.00 88.50 221 ILE A N 1
ATOM 1830 C CA . ILE A 1 221 ? 23.582 13.068 -35.537 1.00 88.50 221 ILE A CA 1
ATOM 1831 C C . ILE A 1 221 ? 24.590 12.805 -34.419 1.00 88.50 221 ILE A C 1
ATOM 1833 O O . ILE A 1 221 ? 24.738 11.674 -33.964 1.00 88.50 221 ILE A O 1
ATOM 1837 N N . LEU A 1 222 ? 25.266 13.854 -33.954 1.00 89.56 222 LEU A N 1
ATOM 1838 C CA . LEU A 1 222 ? 26.208 13.760 -32.850 1.00 89.56 222 LEU A CA 1
ATOM 1839 C C . LEU A 1 222 ? 25.505 13.306 -31.559 1.00 89.56 222 LEU A C 1
ATOM 1841 O O . LEU A 1 222 ? 26.007 12.406 -30.899 1.00 89.56 222 LEU A O 1
ATOM 1845 N N . ILE A 1 223 ? 24.322 13.842 -31.243 1.00 89.38 223 ILE A N 1
ATOM 1846 C CA . ILE A 1 223 ? 23.491 13.406 -30.106 1.00 89.38 223 ILE A CA 1
ATOM 1847 C C . ILE A 1 223 ? 23.170 11.906 -30.189 1.00 89.38 223 ILE A C 1
ATOM 1849 O O . ILE A 1 223 ? 23.319 11.200 -29.194 1.00 89.38 223 ILE A O 1
ATOM 1853 N N . LEU A 1 224 ? 22.784 11.400 -31.367 1.00 89.06 224 LEU A N 1
ATOM 1854 C CA . LEU A 1 224 ? 22.528 9.967 -31.567 1.00 89.06 224 LEU A CA 1
ATOM 1855 C C . LEU A 1 224 ? 23.780 9.119 -31.308 1.00 89.06 224 LEU A C 1
ATOM 1857 O O . LEU A 1 224 ? 23.711 8.116 -30.603 1.00 89.06 224 LEU A O 1
ATOM 1861 N N . ILE A 1 225 ? 24.941 9.562 -31.797 1.00 90.00 225 ILE A N 1
ATOM 1862 C CA . ILE A 1 225 ? 26.221 8.890 -31.536 1.00 90.00 225 ILE A CA 1
ATOM 1863 C C . ILE A 1 225 ? 26.539 8.881 -30.032 1.00 90.00 225 ILE A C 1
ATOM 1865 O O . ILE A 1 225 ? 27.000 7.873 -29.501 1.00 90.00 225 ILE A O 1
ATOM 1869 N N . PHE A 1 226 ? 26.275 9.981 -29.322 1.00 90.69 226 PHE A N 1
ATOM 1870 C CA . PHE A 1 226 ? 26.430 10.032 -27.866 1.00 90.69 226 PHE A CA 1
ATOM 1871 C C . PHE A 1 226 ? 25.533 9.025 -27.157 1.00 90.69 226 PHE A C 1
ATOM 1873 O O . PHE A 1 226 ? 25.989 8.344 -26.240 1.00 90.69 226 PHE A O 1
ATOM 1880 N N . MET A 1 227 ? 24.273 8.929 -27.574 1.00 89.25 227 MET A N 1
ATOM 1881 C CA . MET A 1 227 ? 23.334 7.968 -27.008 1.00 89.25 227 MET A CA 1
ATOM 1882 C C . MET A 1 227 ? 23.800 6.529 -27.238 1.00 89.25 227 MET A C 1
ATOM 1884 O O . MET A 1 227 ? 23.798 5.764 -26.279 1.00 89.25 227 MET A O 1
ATOM 1888 N N . ASP A 1 228 ? 24.301 6.182 -28.428 1.00 87.88 228 ASP A N 1
ATOM 1889 C CA . ASP A 1 228 ? 24.884 4.860 -28.708 1.00 87.88 228 ASP A CA 1
ATOM 1890 C C . ASP A 1 228 ? 26.074 4.538 -27.788 1.00 87.88 228 ASP A C 1
ATOM 1892 O O . ASP A 1 228 ? 26.164 3.443 -27.218 1.00 87.88 228 ASP A O 1
ATOM 1896 N N . VAL A 1 229 ? 26.980 5.504 -27.590 1.00 89.69 229 VAL A N 1
ATOM 1897 C CA . VAL A 1 229 ? 28.133 5.359 -26.684 1.00 89.69 229 VAL A CA 1
ATOM 1898 C C . VAL A 1 229 ? 27.668 5.143 -25.245 1.00 89.69 229 VAL A C 1
ATOM 1900 O O . VAL A 1 229 ? 28.149 4.238 -24.561 1.00 89.69 229 VAL A O 1
ATOM 1903 N N . VAL A 1 230 ? 26.710 5.942 -24.774 1.00 89.25 230 VAL A N 1
ATOM 1904 C CA . VAL A 1 230 ? 26.133 5.802 -23.433 1.00 89.25 230 VAL A CA 1
ATOM 1905 C C . VAL A 1 230 ? 25.454 4.438 -23.283 1.00 89.25 230 VAL A C 1
ATOM 1907 O O . VAL A 1 230 ? 25.745 3.725 -22.322 1.00 89.25 230 VAL A O 1
ATOM 1910 N N . SER A 1 231 ? 24.606 4.044 -24.239 1.00 86.00 231 SER A N 1
ATOM 1911 C CA . SER A 1 231 ? 23.906 2.754 -24.277 1.00 86.00 231 SER A CA 1
ATOM 1912 C C . SER A 1 231 ? 24.865 1.570 -24.205 1.00 86.00 231 SER A C 1
ATOM 1914 O O . SER A 1 231 ? 24.583 0.610 -23.483 1.00 86.00 231 SER A O 1
ATOM 1916 N N . THR A 1 232 ? 26.011 1.673 -24.882 1.00 85.69 232 THR A N 1
ATOM 1917 C CA . THR A 1 232 ? 27.095 0.684 -24.833 1.00 85.69 232 THR A CA 1
ATOM 1918 C C . THR A 1 232 ? 27.624 0.520 -23.406 1.00 85.69 232 THR A C 1
ATOM 1920 O O . THR A 1 232 ? 27.656 -0.587 -22.867 1.00 85.69 232 THR A O 1
ATOM 1923 N N . HIS A 1 233 ? 27.951 1.623 -22.728 1.00 86.19 233 HIS A N 1
ATOM 1924 C CA . HIS A 1 233 ? 28.477 1.575 -21.357 1.00 86.19 233 HIS A CA 1
ATOM 1925 C C . HIS A 1 233 ? 27.467 1.072 -20.334 1.00 86.19 233 HIS A C 1
ATOM 1927 O O . HIS A 1 233 ? 27.818 0.310 -19.432 1.00 86.19 233 HIS A O 1
ATOM 1933 N N . ILE A 1 234 ? 26.201 1.457 -20.478 1.00 85.44 234 ILE A N 1
ATOM 1934 C CA . ILE A 1 234 ? 25.138 1.046 -19.555 1.00 85.44 234 ILE A CA 1
ATOM 1935 C C . ILE A 1 234 ? 24.498 -0.289 -19.945 1.00 85.44 234 ILE A C 1
ATOM 1937 O O . ILE A 1 234 ? 23.493 -0.677 -19.339 1.00 85.44 234 ILE A O 1
ATOM 1941 N N . GLY A 1 235 ? 25.046 -1.019 -20.927 1.00 73.56 235 GLY A N 1
ATOM 1942 C CA . GLY A 1 235 ? 24.557 -2.325 -21.384 1.00 73.56 235 GLY A CA 1
ATOM 1943 C C . GLY A 1 235 ? 24.252 -3.271 -20.218 1.00 73.56 235 GLY A C 1
ATOM 1944 O O . GLY A 1 235 ? 23.154 -3.821 -20.130 1.00 73.56 235 GLY A O 1
ATOM 1945 N N . SER A 1 236 ? 25.151 -3.299 -19.230 1.00 67.44 236 SER A N 1
ATOM 1946 C CA . SER A 1 236 ? 25.059 -4.113 -18.006 1.00 67.44 236 SER A CA 1
ATOM 1947 C C . SER A 1 236 ? 24.225 -3.540 -16.850 1.00 67.44 236 SER A C 1
ATOM 1949 O O . SER A 1 236 ? 24.206 -4.114 -15.763 1.00 67.44 236 SER A O 1
ATOM 1951 N N . GLY A 1 237 ? 23.548 -2.404 -17.044 1.00 75.12 237 GLY A N 1
ATOM 1952 C CA . GLY A 1 237 ? 22.750 -1.745 -15.999 1.00 75.12 237 GLY A CA 1
ATOM 1953 C C . GLY A 1 237 ? 23.565 -0.918 -14.996 1.00 75.12 237 GLY A C 1
ATOM 1954 O O . GLY A 1 237 ? 23.031 -0.481 -13.974 1.00 75.12 237 GLY A O 1
ATOM 1955 N N . LYS A 1 238 ? 24.853 -0.687 -15.272 1.00 83.06 238 LYS A N 1
ATOM 1956 C CA . LYS A 1 238 ? 25.744 0.184 -14.496 1.00 83.06 238 LYS A CA 1
ATOM 1957 C C . LYS A 1 238 ? 26.607 1.007 -15.447 1.00 83.06 238 LYS A C 1
ATOM 1959 O O . LYS A 1 238 ? 27.069 0.470 -16.446 1.00 83.06 238 LYS A O 1
ATOM 1964 N N . LEU A 1 239 ? 26.849 2.271 -15.106 1.00 85.94 239 LEU A N 1
ATOM 1965 C CA . LEU A 1 239 ? 27.851 3.109 -15.763 1.00 85.94 239 LEU A CA 1
ATOM 1966 C C . LEU A 1 239 ? 29.171 2.979 -14.994 1.00 85.94 239 LEU A C 1
ATOM 1968 O O . LEU A 1 239 ? 29.207 3.227 -13.788 1.00 85.94 239 LEU A O 1
ATOM 1972 N N . SER A 1 240 ? 30.234 2.530 -15.660 1.00 86.31 240 SER A N 1
ATOM 1973 C CA . SER A 1 240 ? 31.562 2.428 -15.047 1.00 86.31 240 SER A CA 1
ATOM 1974 C C . SER A 1 240 ? 32.235 3.801 -14.977 1.00 86.31 240 SER A C 1
ATOM 1976 O O . SER A 1 240 ? 31.915 4.697 -15.757 1.00 86.31 240 SER A O 1
ATOM 1978 N N . TYR A 1 241 ? 33.224 3.952 -14.091 1.00 88.06 241 TYR A N 1
ATOM 1979 C CA . TYR A 1 241 ? 34.043 5.170 -14.039 1.00 88.06 241 TYR A CA 1
ATOM 1980 C C . TYR A 1 241 ? 34.716 5.467 -15.389 1.00 88.06 241 TYR A C 1
ATOM 1982 O O . TYR A 1 241 ? 34.754 6.608 -15.832 1.00 88.06 241 TYR A O 1
ATOM 1990 N N . GLN A 1 242 ? 35.204 4.433 -16.083 1.00 87.62 242 GLN A N 1
ATOM 1991 C CA . GLN A 1 242 ? 35.820 4.588 -17.403 1.00 87.62 242 GLN A CA 1
ATOM 1992 C C . GLN A 1 242 ? 34.813 5.049 -18.467 1.00 87.62 242 GLN A C 1
ATOM 1994 O O . GLN A 1 242 ? 35.167 5.866 -19.316 1.00 87.62 242 GLN A O 1
ATOM 1999 N N . GLY A 1 243 ? 33.571 4.559 -18.404 1.00 86.94 243 GLY A N 1
ATOM 2000 C CA . GLY A 1 243 ? 32.492 5.002 -19.283 1.00 86.94 243 GLY A CA 1
ATOM 2001 C C . GLY A 1 243 ? 32.118 6.461 -19.045 1.00 86.94 243 GLY A C 1
ATOM 2002 O O . GLY A 1 243 ? 32.042 7.231 -19.997 1.00 86.94 243 GLY A O 1
ATOM 2003 N N . ASP A 1 244 ? 31.984 6.867 -17.780 1.00 89.12 244 ASP A N 1
ATOM 2004 C CA . ASP A 1 244 ? 31.732 8.261 -17.395 1.00 89.12 244 ASP A CA 1
ATOM 2005 C C . ASP A 1 244 ? 32.834 9.210 -17.904 1.00 89.12 244 ASP A C 1
ATOM 2007 O O . ASP A 1 244 ? 32.552 10.202 -18.580 1.00 89.12 244 ASP A O 1
ATOM 2011 N N . GLN A 1 245 ? 34.107 8.850 -17.694 1.00 91.00 245 GLN A N 1
ATOM 2012 C CA . GLN A 1 245 ? 35.242 9.623 -18.210 1.00 91.00 245 GLN A CA 1
ATOM 2013 C C . GLN A 1 245 ? 35.237 9.716 -19.740 1.00 91.00 245 GLN A C 1
ATOM 2015 O O . GLN A 1 245 ? 35.548 10.773 -20.289 1.00 91.00 245 GLN A O 1
ATOM 2020 N N . GLN A 1 246 ? 34.870 8.641 -20.446 1.00 90.50 246 GLN A N 1
ATOM 2021 C CA . GLN A 1 246 ? 34.789 8.672 -21.904 1.00 90.50 246 GLN A CA 1
ATOM 2022 C C . GLN A 1 246 ? 33.646 9.564 -22.395 1.00 90.50 246 GLN A C 1
ATOM 2024 O O . GLN A 1 246 ? 33.859 10.334 -23.327 1.00 90.50 246 GLN A O 1
ATOM 2029 N N . ILE A 1 247 ? 32.461 9.490 -21.784 1.00 90.88 247 ILE A N 1
ATOM 2030 C CA . ILE A 1 247 ? 31.314 10.338 -22.142 1.00 90.88 247 ILE A CA 1
ATOM 2031 C C . ILE A 1 247 ? 31.675 11.814 -21.941 1.00 90.88 247 ILE A C 1
ATOM 2033 O O . ILE A 1 247 ? 31.431 12.637 -22.826 1.00 90.88 247 ILE A O 1
ATOM 2037 N N . LYS A 1 248 ? 32.341 12.141 -20.828 1.00 90.81 248 LYS A N 1
ATOM 2038 C CA . LYS A 1 248 ? 32.840 13.493 -20.557 1.00 90.81 248 LYS A CA 1
ATOM 2039 C C . LYS A 1 248 ? 33.883 13.939 -21.584 1.00 90.81 248 LYS A C 1
ATOM 2041 O O . LYS A 1 248 ? 33.746 15.004 -22.178 1.00 90.81 248 LYS A O 1
ATOM 2046 N N . GLN A 1 249 ? 34.876 13.096 -21.867 1.00 92.44 249 GLN A N 1
ATOM 2047 C CA . GLN A 1 249 ? 35.894 13.380 -22.880 1.00 92.44 249 GLN A CA 1
ATOM 2048 C C . GLN A 1 249 ? 35.275 13.582 -24.273 1.00 92.44 249 GLN A C 1
ATOM 2050 O O . GLN A 1 249 ? 35.712 14.453 -25.026 1.00 92.44 249 GLN A O 1
ATOM 2055 N N . LEU A 1 250 ? 34.259 12.793 -24.630 1.00 91.94 250 LEU A N 1
ATOM 2056 C CA . LEU A 1 250 ? 33.540 12.935 -25.892 1.00 91.94 250 LEU A CA 1
ATOM 2057 C C . LEU A 1 250 ? 32.783 14.267 -25.933 1.00 91.94 250 LEU A C 1
ATOM 2059 O O . LEU A 1 250 ? 32.821 14.952 -26.957 1.00 91.94 250 LEU A O 1
ATOM 2063 N N . SER A 1 251 ? 32.147 14.667 -24.825 1.00 92.00 251 SER A N 1
ATOM 2064 C CA . SER A 1 251 ? 31.484 15.974 -24.673 1.00 92.00 251 SER A CA 1
ATOM 2065 C C . SER A 1 251 ? 32.454 17.119 -24.948 1.00 92.00 251 SER A C 1
ATOM 2067 O O . SER A 1 251 ? 32.204 17.950 -25.824 1.00 92.00 251 SER A O 1
ATOM 2069 N N . ASP A 1 252 ? 33.616 17.095 -24.296 1.00 90.94 252 ASP A N 1
ATOM 2070 C CA . ASP A 1 252 ? 34.645 18.128 -24.438 1.00 90.94 252 ASP A CA 1
ATOM 2071 C C . ASP A 1 252 ? 35.200 18.205 -25.872 1.00 90.94 252 ASP A C 1
ATOM 2073 O O . ASP A 1 252 ? 35.407 19.291 -26.424 1.00 90.94 252 ASP A O 1
ATOM 2077 N N . LEU A 1 253 ? 35.433 17.051 -26.509 1.00 92.94 253 LEU A N 1
ATOM 2078 C CA . LEU A 1 253 ? 35.958 16.980 -27.875 1.00 92.94 253 LEU A CA 1
ATOM 2079 C C . LEU A 1 253 ? 34.941 17.429 -28.925 1.00 92.94 253 LEU A C 1
ATOM 2081 O O . LEU A 1 253 ? 35.330 18.024 -29.932 1.00 92.94 253 LEU A O 1
ATOM 2085 N N . SER A 1 254 ? 33.666 17.128 -28.702 1.00 89.50 254 SER A N 1
ATOM 2086 C CA . SER A 1 254 ? 32.589 17.362 -29.661 1.00 89.50 254 SER A CA 1
ATOM 2087 C C . SER A 1 254 ? 31.935 18.735 -29.555 1.00 89.50 254 SER A C 1
ATOM 2089 O O . SER A 1 254 ? 31.269 19.151 -30.500 1.00 89.50 254 SER A O 1
ATOM 2091 N N . ARG A 1 255 ? 32.177 19.463 -28.453 1.00 88.06 255 ARG A N 1
ATOM 2092 C CA . ARG A 1 255 ? 31.583 20.782 -28.175 1.00 88.06 255 ARG A CA 1
ATOM 2093 C C . ARG A 1 255 ? 30.053 20.766 -28.238 1.00 88.06 255 ARG A C 1
ATOM 2095 O O . ARG A 1 255 ? 29.444 21.749 -28.657 1.00 88.06 255 ARG A O 1
ATOM 2102 N N . ILE A 1 256 ? 29.450 19.651 -27.833 1.00 87.62 256 ILE A N 1
ATOM 2103 C CA . ILE A 1 256 ? 28.004 19.562 -27.655 1.00 87.62 256 ILE A CA 1
ATOM 2104 C C . ILE A 1 256 ? 27.539 20.625 -26.650 1.00 87.62 256 ILE A C 1
ATOM 2106 O O . ILE A 1 256 ? 28.263 20.972 -25.712 1.00 87.62 256 ILE A O 1
ATOM 2110 N N . SER A 1 257 ? 26.343 21.175 -26.856 1.00 88.94 257 SER A N 1
ATOM 2111 C CA . SER A 1 257 ? 25.799 22.180 -25.946 1.00 88.94 257 SER A CA 1
ATOM 2112 C C . SER A 1 257 ? 25.596 21.612 -24.533 1.00 88.94 257 SER A C 1
ATOM 2114 O O . SER A 1 257 ? 25.219 20.452 -24.352 1.00 88.94 257 SER A O 1
ATOM 2116 N N . THR A 1 258 ? 25.798 22.444 -23.505 1.00 88.69 258 THR A N 1
ATOM 2117 C CA . THR A 1 258 ? 25.575 22.057 -22.098 1.00 88.69 258 THR A CA 1
ATOM 2118 C C . THR A 1 258 ? 24.151 21.549 -21.863 1.00 88.69 258 THR A C 1
ATOM 2120 O O . THR A 1 258 ? 23.938 20.643 -21.057 1.00 88.69 258 THR A O 1
ATOM 2123 N N . ILE A 1 259 ? 23.178 22.109 -22.589 1.00 89.62 259 ILE A N 1
ATOM 2124 C CA . ILE A 1 259 ? 21.771 21.699 -22.538 1.00 89.62 259 ILE A CA 1
ATOM 2125 C C . ILE A 1 259 ? 21.629 20.257 -23.035 1.00 89.62 259 ILE A C 1
ATOM 2127 O O . ILE A 1 259 ? 21.139 19.412 -22.287 1.00 89.62 259 ILE A O 1
ATOM 2131 N N . ALA A 1 260 ? 22.124 19.953 -24.239 1.00 87.94 260 ALA A N 1
ATOM 2132 C CA . ALA A 1 260 ? 22.044 18.607 -24.802 1.00 87.94 260 ALA A CA 1
ATOM 2133 C C . ALA A 1 260 ? 22.816 17.580 -23.958 1.00 87.94 260 ALA A C 1
ATOM 2135 O O . ALA A 1 260 ? 22.304 16.492 -23.702 1.00 87.94 260 ALA A O 1
ATOM 2136 N N . TYR A 1 261 ? 23.999 17.932 -23.439 1.00 90.31 261 TYR A N 1
ATOM 2137 C CA . TYR A 1 261 ? 24.735 17.063 -22.513 1.00 90.31 261 TYR A CA 1
ATOM 2138 C C . TYR A 1 261 ? 23.913 16.742 -21.257 1.00 90.31 261 TYR A C 1
ATOM 2140 O O . TYR A 1 261 ? 23.778 15.579 -20.882 1.00 90.31 261 TYR A O 1
ATOM 2148 N N . THR A 1 262 ? 23.313 17.759 -20.631 1.00 90.88 262 THR A N 1
ATOM 2149 C CA . THR A 1 262 ? 22.498 17.583 -19.417 1.00 90.88 262 THR A CA 1
ATOM 2150 C C . THR A 1 262 ? 21.301 16.671 -19.683 1.00 90.88 262 THR A C 1
ATOM 2152 O O . THR A 1 262 ? 21.049 15.756 -18.901 1.00 90.88 262 THR A O 1
ATOM 2155 N N . GLN A 1 263 ? 20.616 16.856 -20.814 1.00 91.44 263 GLN A N 1
ATOM 2156 C CA . GLN A 1 263 ? 19.498 16.005 -21.231 1.00 91.44 263 GLN A CA 1
ATOM 2157 C C . GLN A 1 263 ? 19.927 14.550 -21.475 1.00 91.44 263 GLN A C 1
ATOM 2159 O O . GLN A 1 263 ? 19.241 13.625 -21.044 1.00 91.44 263 GLN A O 1
ATOM 2164 N N . ILE A 1 264 ? 21.084 14.321 -22.108 1.00 90.25 264 ILE A N 1
ATOM 2165 C CA . ILE A 1 264 ? 21.633 12.971 -22.321 1.00 90.25 264 ILE A CA 1
ATOM 2166 C C . ILE A 1 264 ? 21.966 12.297 -20.981 1.00 90.25 264 ILE A C 1
ATOM 2168 O O . ILE A 1 264 ? 21.676 11.114 -20.800 1.00 90.25 264 ILE A O 1
ATOM 2172 N N . ILE A 1 265 ? 22.543 13.025 -20.021 1.00 90.88 265 ILE A N 1
ATOM 2173 C CA . ILE A 1 265 ? 22.836 12.482 -18.685 1.00 90.88 265 ILE A CA 1
ATOM 2174 C C . ILE A 1 265 ? 21.548 12.199 -17.900 1.00 90.88 265 ILE A C 1
ATOM 2176 O O . ILE A 1 265 ? 21.444 11.155 -17.254 1.00 90.88 265 ILE A O 1
ATOM 2180 N N . GLU A 1 266 ? 20.542 13.072 -17.979 1.00 92.06 266 GLU A N 1
ATOM 2181 C CA . GLU A 1 266 ? 19.233 12.819 -17.368 1.00 92.06 266 GLU A CA 1
ATOM 2182 C C . GLU A 1 266 ? 18.576 11.562 -17.964 1.00 92.06 266 GLU A C 1
ATOM 2184 O O . GLU A 1 266 ? 18.137 10.677 -17.224 1.00 92.06 266 GLU A O 1
ATOM 2189 N N . TRP A 1 267 ? 18.590 11.428 -19.294 1.00 92.88 267 TRP A N 1
ATOM 2190 C CA . TRP A 1 267 ? 18.137 10.226 -19.996 1.00 92.88 267 TRP A CA 1
ATOM 2191 C C . TRP A 1 267 ? 18.898 8.973 -19.536 1.00 92.88 267 TRP A C 1
ATOM 2193 O O . TRP A 1 267 ? 18.276 7.972 -19.180 1.00 92.88 267 TRP A O 1
ATOM 2203 N N . CYS A 1 268 ? 20.231 9.036 -19.450 1.00 91.56 268 CYS A N 1
ATOM 2204 C CA . CYS A 1 268 ? 21.075 7.941 -18.962 1.00 91.56 268 CYS A CA 1
ATOM 2205 C C . CYS A 1 268 ? 20.657 7.476 -17.558 1.00 91.56 268 CYS A C 1
ATOM 2207 O O . CYS A 1 268 ? 20.502 6.276 -17.312 1.00 91.56 268 CYS A O 1
ATOM 2209 N N . ASN A 1 269 ? 20.409 8.417 -16.643 1.00 91.06 269 ASN A N 1
ATOM 2210 C CA . ASN A 1 269 ? 19.974 8.109 -15.282 1.00 91.06 269 ASN A CA 1
ATOM 2211 C C . ASN A 1 269 ? 18.606 7.414 -15.249 1.00 91.06 269 ASN A C 1
ATOM 2213 O O . ASN A 1 269 ? 18.438 6.451 -14.496 1.00 91.06 269 ASN A O 1
ATOM 2217 N N . ARG A 1 270 ? 17.659 7.837 -16.098 1.00 92.94 270 ARG A N 1
ATOM 2218 C CA . ARG A 1 270 ? 16.352 7.171 -16.250 1.00 92.94 270 ARG A CA 1
ATOM 2219 C C . ARG A 1 270 ? 16.516 5.730 -16.742 1.00 92.94 270 ARG A C 1
ATOM 2221 O O . ARG A 1 270 ? 15.959 4.814 -16.139 1.00 92.94 270 ARG A O 1
ATOM 2228 N N . VAL A 1 271 ? 17.353 5.499 -17.759 1.00 91.31 271 VAL A N 1
ATOM 2229 C CA . VAL A 1 271 ? 17.638 4.145 -18.275 1.00 91.31 271 VAL A CA 1
ATOM 2230 C C . VAL A 1 271 ? 18.308 3.266 -17.213 1.00 91.31 271 VAL A C 1
ATOM 2232 O O . VAL A 1 271 ? 17.955 2.095 -17.057 1.00 91.31 271 VAL A O 1
ATOM 2235 N N . LEU A 1 272 ? 19.268 3.808 -16.456 1.00 90.75 272 LEU A N 1
ATOM 2236 C CA . LEU A 1 272 ? 19.933 3.086 -15.368 1.00 90.75 272 LEU A CA 1
ATOM 2237 C C . LEU A 1 272 ? 18.956 2.705 -14.254 1.00 90.75 272 LEU A C 1
ATOM 2239 O O . LEU A 1 272 ? 19.004 1.570 -13.776 1.00 90.75 272 LEU A O 1
ATOM 2243 N N . HIS A 1 273 ? 18.074 3.622 -13.849 1.00 91.12 273 HIS A N 1
ATOM 2244 C CA . HIS A 1 273 ? 17.022 3.340 -12.875 1.00 91.12 273 HIS A CA 1
ATOM 2245 C C . HIS A 1 273 ? 16.123 2.199 -13.362 1.00 91.12 273 HIS A C 1
ATOM 2247 O O . HIS A 1 273 ? 16.006 1.175 -12.686 1.00 91.12 273 HIS A O 1
ATOM 2253 N N . TRP A 1 274 ? 15.608 2.315 -14.587 1.00 92.88 274 TRP A N 1
ATOM 2254 C CA . TRP A 1 274 ? 14.750 1.314 -15.212 1.00 92.88 274 TRP A CA 1
ATOM 2255 C C . TRP A 1 274 ? 15.413 -0.077 -15.285 1.00 92.88 274 TRP A C 1
ATOM 2257 O O . TRP A 1 274 ? 14.809 -1.090 -14.920 1.00 92.88 274 TRP A O 1
ATOM 2267 N N . LYS A 1 275 ? 16.699 -0.157 -15.663 1.00 90.50 275 LYS A N 1
ATOM 2268 C CA . LYS A 1 275 ? 17.459 -1.424 -15.670 1.00 90.50 275 LYS A CA 1
ATOM 2269 C C . LYS A 1 275 ? 17.679 -2.002 -14.266 1.00 90.50 275 LYS A C 1
ATOM 2271 O O . LYS A 1 275 ? 17.616 -3.220 -14.094 1.00 90.50 275 LYS A O 1
ATOM 2276 N N . ARG A 1 276 ? 17.933 -1.162 -13.255 1.00 89.81 276 ARG A N 1
ATOM 2277 C CA . ARG A 1 276 ? 18.074 -1.608 -11.854 1.00 89.81 276 ARG A CA 1
ATOM 2278 C C . ARG A 1 276 ? 16.761 -2.155 -11.309 1.00 89.81 276 ARG A C 1
ATOM 2280 O O . ARG A 1 276 ? 16.778 -3.199 -10.661 1.00 89.81 276 ARG A O 1
ATOM 2287 N N . MET A 1 277 ? 15.642 -1.501 -11.619 1.00 89.94 277 MET A N 1
ATOM 2288 C CA . MET A 1 277 ? 14.310 -1.977 -11.249 1.00 89.94 277 MET A CA 1
ATOM 2289 C C . MET A 1 277 ? 14.015 -3.349 -11.858 1.00 89.94 277 MET A C 1
ATOM 2291 O O . MET A 1 277 ? 13.598 -4.248 -11.132 1.00 89.94 277 MET A O 1
ATOM 2295 N N . LYS A 1 278 ? 14.352 -3.568 -13.138 1.00 91.69 278 LYS A N 1
ATOM 2296 C CA . LYS A 1 278 ? 14.270 -4.898 -13.771 1.00 91.69 278 LYS A CA 1
ATOM 2297 C C . LYS A 1 278 ? 15.038 -5.955 -12.973 1.00 91.69 278 LYS A C 1
ATOM 2299 O O . LYS A 1 278 ? 14.492 -7.007 -12.653 1.00 91.69 278 LYS A O 1
ATOM 2304 N N . ALA A 1 279 ? 16.300 -5.678 -12.633 1.00 88.81 279 ALA A N 1
ATOM 2305 C CA . ALA A 1 279 ? 17.137 -6.608 -11.875 1.00 88.81 279 ALA A CA 1
ATOM 2306 C C . ALA A 1 279 ? 16.566 -6.895 -10.474 1.00 88.81 279 ALA A C 1
ATOM 2308 O O . ALA A 1 279 ? 16.552 -8.046 -10.040 1.00 88.81 279 ALA A O 1
ATOM 2309 N N . PHE A 1 280 ? 16.044 -5.871 -9.793 1.00 88.88 280 PHE A N 1
ATOM 2310 C CA . PHE A 1 280 ? 15.376 -6.018 -8.501 1.00 88.88 280 PHE A CA 1
ATOM 2311 C C . PHE A 1 280 ? 14.120 -6.893 -8.599 1.00 88.88 280 PHE A C 1
ATOM 2313 O O . PHE A 1 280 ? 13.943 -7.795 -7.780 1.00 88.88 280 PHE A O 1
ATOM 2320 N N . LEU A 1 281 ? 13.270 -6.670 -9.606 1.00 90.62 281 LEU A N 1
ATOM 2321 C CA . LEU A 1 281 ? 12.060 -7.463 -9.818 1.00 90.62 281 LEU A CA 1
ATOM 2322 C C . LEU A 1 281 ? 12.395 -8.922 -10.146 1.00 90.62 281 LEU A C 1
ATOM 2324 O O . LEU A 1 281 ? 11.744 -9.815 -9.610 1.00 90.62 281 LEU A O 1
ATOM 2328 N N . ILE A 1 282 ? 13.430 -9.175 -10.954 1.00 88.75 282 ILE A N 1
ATOM 2329 C CA . ILE A 1 282 ? 13.917 -10.534 -11.248 1.00 88.75 282 ILE A CA 1
ATOM 2330 C C . ILE A 1 282 ? 14.408 -11.239 -9.978 1.00 88.75 282 ILE A C 1
ATOM 2332 O O . ILE A 1 282 ? 14.097 -12.409 -9.775 1.00 88.75 282 ILE A O 1
ATOM 2336 N N . ALA A 1 283 ? 15.144 -10.540 -9.110 1.00 85.94 283 ALA A N 1
ATOM 2337 C CA . ALA A 1 283 ? 15.668 -11.119 -7.873 1.00 85.94 283 ALA A CA 1
ATOM 2338 C C . ALA A 1 283 ? 14.582 -11.384 -6.810 1.00 85.94 283 ALA A C 1
ATOM 2340 O O . ALA A 1 283 ? 14.747 -12.276 -5.984 1.00 85.94 283 ALA A O 1
ATOM 2341 N N . ASN A 1 284 ? 13.474 -10.633 -6.827 1.00 85.25 284 ASN A N 1
ATOM 2342 C CA . ASN A 1 284 ? 12.423 -10.672 -5.803 1.00 85.25 284 ASN A CA 1
ATOM 2343 C C . ASN A 1 284 ? 11.097 -11.207 -6.361 1.00 85.25 284 ASN A C 1
ATOM 2345 O O . ASN A 1 284 ? 10.072 -10.522 -6.320 1.00 85.25 284 ASN A O 1
ATOM 2349 N N . VAL A 1 285 ? 11.117 -12.423 -6.906 1.00 87.06 285 VAL A N 1
ATOM 2350 C CA . VAL A 1 285 ? 9.924 -13.074 -7.467 1.00 87.06 285 VAL A CA 1
ATOM 2351 C C . VAL A 1 285 ? 8.884 -13.328 -6.375 1.00 87.06 285 VAL A C 1
ATOM 2353 O O . VAL A 1 285 ? 9.195 -13.938 -5.356 1.00 87.06 285 VAL A O 1
ATOM 2356 N N . GLN A 1 286 ? 7.637 -12.901 -6.594 1.00 83.38 286 GLN A N 1
ATOM 2357 C CA . GLN A 1 286 ? 6.543 -13.105 -5.638 1.00 83.38 286 GLN A CA 1
ATOM 2358 C C . GLN A 1 286 ? 5.427 -13.942 -6.261 1.00 83.38 286 GLN A C 1
ATOM 2360 O O . GLN A 1 286 ? 4.762 -13.494 -7.197 1.00 83.38 286 GLN A O 1
ATOM 2365 N N . LEU A 1 287 ? 5.191 -15.127 -5.698 1.00 82.38 287 LEU A N 1
ATOM 2366 C CA . LEU A 1 287 ? 4.116 -16.040 -6.102 1.00 82.38 287 LEU A CA 1
ATOM 2367 C C . LEU A 1 287 ? 2.957 -16.019 -5.102 1.00 82.38 287 LEU A C 1
ATOM 2369 O O . LEU A 1 287 ? 3.174 -15.650 -3.943 1.00 82.38 287 LEU A O 1
ATOM 2373 N N . ASN A 1 288 ? 1.745 -16.396 -5.522 1.00 70.19 288 ASN A N 1
ATOM 2374 C CA . ASN A 1 288 ? 0.587 -16.448 -4.614 1.00 70.19 288 ASN A CA 1
ATOM 2375 C C . ASN A 1 288 ? 0.742 -17.522 -3.528 1.00 70.19 288 ASN A C 1
ATOM 2377 O O . ASN A 1 288 ? 0.225 -17.347 -2.429 1.00 70.19 288 ASN A O 1
ATOM 2381 N N . ALA A 1 289 ? 1.496 -18.584 -3.811 1.00 64.69 289 ALA A N 1
ATOM 2382 C CA . ALA A 1 289 ? 1.747 -19.688 -2.894 1.00 64.69 289 ALA A CA 1
ATOM 2383 C C . ALA A 1 289 ? 3.252 -19.980 -2.775 1.00 64.69 289 ALA A C 1
ATOM 2385 O O . ALA A 1 289 ? 3.732 -21.039 -3.186 1.00 64.69 289 ALA A O 1
ATOM 2386 N N . SER A 1 290 ? 4.046 -19.036 -2.252 1.00 65.31 290 SER A N 1
ATOM 2387 C CA . SER A 1 290 ? 5.431 -19.393 -1.923 1.00 65.31 290 SER A CA 1
ATOM 2388 C C . SER A 1 290 ? 5.437 -20.412 -0.774 1.00 65.31 290 SER A C 1
ATOM 2390 O O . SER A 1 290 ? 4.585 -20.357 0.112 1.00 65.31 290 SER A O 1
ATOM 2392 N N . ALA A 1 291 ? 6.389 -21.349 -0.788 1.00 67.50 291 ALA A N 1
ATOM 2393 C CA . ALA A 1 291 ? 6.531 -22.334 0.287 1.00 67.50 291 ALA A CA 1
ATOM 2394 C C . ALA A 1 291 ? 6.699 -21.652 1.659 1.00 67.50 291 ALA A C 1
ATOM 2396 O O . ALA A 1 291 ? 6.174 -22.135 2.655 1.00 67.50 291 ALA A O 1
ATOM 2397 N N . GLU A 1 292 ? 7.350 -20.485 1.683 1.00 69.81 292 GLU A N 1
ATOM 2398 C CA . GLU A 1 292 ? 7.521 -19.656 2.877 1.00 69.81 292 GLU A CA 1
ATOM 2399 C C . GLU A 1 292 ? 6.189 -19.090 3.387 1.00 69.81 292 GLU A C 1
ATOM 2401 O O . GLU A 1 292 ? 5.947 -19.105 4.592 1.00 69.81 292 GLU A O 1
ATOM 2406 N N . ASP A 1 293 ? 5.300 -18.624 2.500 1.00 70.19 293 ASP A N 1
ATOM 2407 C CA . ASP A 1 293 ? 3.975 -18.145 2.919 1.00 70.19 293 ASP A CA 1
ATOM 2408 C C . ASP A 1 293 ? 3.099 -19.299 3.397 1.00 70.19 293 ASP A C 1
ATOM 2410 O O . ASP A 1 293 ? 2.386 -19.143 4.378 1.00 70.19 293 ASP A O 1
ATOM 2414 N N . GLN A 1 294 ? 3.154 -20.459 2.736 1.00 70.50 294 GLN A N 1
ATOM 2415 C CA . GLN A 1 294 ? 2.400 -21.640 3.161 1.00 70.50 294 GLN A CA 1
ATOM 2416 C C . GLN A 1 294 ? 2.854 -22.115 4.544 1.00 70.50 294 GLN A C 1
ATOM 2418 O O . GLN A 1 294 ? 2.020 -22.370 5.411 1.00 70.50 294 GLN A O 1
ATOM 2423 N N . GLU A 1 295 ? 4.166 -22.177 4.778 1.00 74.62 295 GLU A N 1
ATOM 2424 C CA . GLU A 1 295 ? 4.736 -22.503 6.084 1.00 74.62 295 GLU A CA 1
ATOM 2425 C C . GLU A 1 295 ? 4.369 -21.443 7.137 1.00 74.62 295 GLU A C 1
ATOM 2427 O O . GLU A 1 295 ? 4.014 -21.779 8.269 1.00 74.62 295 GLU A O 1
ATOM 2432 N N . ALA A 1 296 ? 4.403 -20.159 6.775 1.00 75.25 296 ALA A N 1
ATOM 2433 C CA . ALA A 1 296 ? 3.993 -19.070 7.654 1.00 75.25 296 ALA A CA 1
ATOM 2434 C C . ALA A 1 296 ? 2.500 -19.153 8.012 1.00 75.25 296 ALA A C 1
ATOM 2436 O O . ALA A 1 296 ? 2.164 -19.042 9.191 1.00 75.25 296 ALA A O 1
ATOM 2437 N N . THR A 1 297 ? 1.618 -19.416 7.045 1.00 75.81 297 THR A N 1
ATOM 2438 C CA . THR A 1 297 ? 0.178 -19.617 7.267 1.00 75.81 297 THR A CA 1
ATOM 2439 C C . THR A 1 297 ? -0.081 -20.830 8.155 1.00 75.81 297 THR A C 1
ATOM 2441 O O . THR A 1 297 ? -0.838 -20.724 9.116 1.00 75.81 297 THR A O 1
ATOM 2444 N N . GLN A 1 298 ? 0.607 -21.955 7.924 1.00 74.06 298 GLN A N 1
ATOM 2445 C CA . GLN A 1 298 ? 0.514 -23.141 8.786 1.00 74.06 298 GLN A CA 1
ATOM 2446 C C . GLN A 1 298 ? 0.953 -22.851 10.227 1.00 74.06 298 GLN A C 1
ATOM 2448 O O . GLN A 1 298 ? 0.361 -23.360 11.175 1.00 74.06 298 GLN A O 1
ATOM 2453 N N . LYS A 1 299 ? 1.957 -21.987 10.412 1.00 75.06 299 LYS A N 1
ATOM 2454 C CA . LYS A 1 299 ? 2.399 -21.507 11.731 1.00 75.06 299 LYS A CA 1
ATOM 2455 C C . LYS A 1 299 ? 1.515 -20.387 12.301 1.00 75.06 299 LYS A C 1
ATOM 2457 O O . LYS A 1 299 ? 1.827 -19.854 13.369 1.00 75.06 299 LYS A O 1
ATOM 2462 N N . GLY A 1 300 ? 0.445 -20.000 11.605 1.00 73.62 300 GLY A N 1
ATOM 2463 C CA . GLY A 1 300 ? -0.448 -18.911 11.992 1.00 73.62 300 GLY A CA 1
ATOM 2464 C C . GLY A 1 300 ? 0.254 -17.553 12.044 1.00 73.62 300 GLY A C 1
ATOM 2465 O O . GLY A 1 300 ? -0.064 -16.742 12.909 1.00 73.62 300 GLY A O 1
ATOM 2466 N N . LEU A 1 301 ? 1.250 -17.308 11.194 1.00 83.06 301 LEU A N 1
ATOM 2467 C CA . LEU A 1 301 ? 1.991 -16.048 11.111 1.00 83.06 301 LEU A CA 1
ATOM 2468 C C . LEU A 1 301 ? 1.331 -15.068 10.131 1.00 83.06 301 LEU A C 1
ATOM 2470 O O . LEU A 1 301 ? 0.454 -15.415 9.347 1.00 83.06 301 LEU A O 1
ATOM 2474 N N . LEU A 1 302 ? 1.758 -13.807 10.199 1.00 85.81 302 LEU A N 1
ATOM 2475 C CA . LEU A 1 302 ? 1.308 -12.758 9.287 1.00 85.81 302 LEU A CA 1
ATOM 2476 C C . LEU A 1 302 ? 2.032 -12.863 7.947 1.00 85.81 302 LEU A C 1
ATOM 2478 O O . LEU A 1 302 ? 3.253 -12.700 7.894 1.00 85.81 302 LEU A O 1
ATOM 2482 N N . ILE A 1 303 ? 1.271 -13.007 6.869 1.00 87.06 303 ILE A N 1
ATOM 2483 C CA . ILE A 1 303 ? 1.775 -13.007 5.493 1.00 87.06 303 ILE A CA 1
ATOM 2484 C C . ILE A 1 303 ? 1.348 -11.726 4.760 1.00 87.06 303 ILE A C 1
ATOM 2486 O O . ILE A 1 303 ? 0.360 -11.094 5.139 1.00 87.06 303 ILE A O 1
ATOM 2490 N N . PRO A 1 304 ? 2.075 -11.257 3.732 1.00 85.00 304 PRO A N 1
ATOM 2491 C CA . PRO A 1 304 ? 1.629 -10.108 2.947 1.00 85.00 304 PRO A CA 1
ATOM 2492 C C . PRO A 1 304 ? 0.333 -10.411 2.193 1.00 85.00 304 PRO A C 1
ATOM 2494 O O . PRO A 1 304 ? 0.225 -11.460 1.562 1.00 85.00 304 PRO A O 1
ATOM 2497 N N . HIS A 1 305 ? -0.606 -9.466 2.182 1.00 86.19 305 HIS A N 1
ATOM 2498 C CA . HIS A 1 305 ? -1.850 -9.626 1.438 1.00 86.19 305 HIS A CA 1
ATOM 2499 C C . HIS A 1 305 ? -1.577 -9.689 -0.084 1.00 86.19 305 HIS A C 1
ATOM 2501 O O . HIS A 1 305 ? -0.781 -8.894 -0.596 1.00 86.19 305 HIS A O 1
ATOM 2507 N N . PRO A 1 306 ? -2.224 -10.597 -0.842 1.00 79.00 306 PRO A N 1
ATOM 2508 C CA . PRO A 1 306 ? -1.912 -10.823 -2.260 1.00 79.00 306 PRO A CA 1
ATOM 2509 C C . PRO A 1 306 ? -2.233 -9.621 -3.161 1.00 79.00 306 PRO A C 1
ATOM 2511 O O . PRO A 1 306 ? -1.580 -9.410 -4.187 1.00 79.00 306 PRO A O 1
ATOM 2514 N N . ASN A 1 307 ? -3.222 -8.814 -2.762 1.00 82.25 307 ASN A N 1
ATOM 2515 C CA . ASN A 1 307 ? -3.783 -7.748 -3.598 1.00 82.25 307 ASN A CA 1
ATOM 2516 C C . ASN A 1 307 ? -3.475 -6.327 -3.109 1.00 82.25 307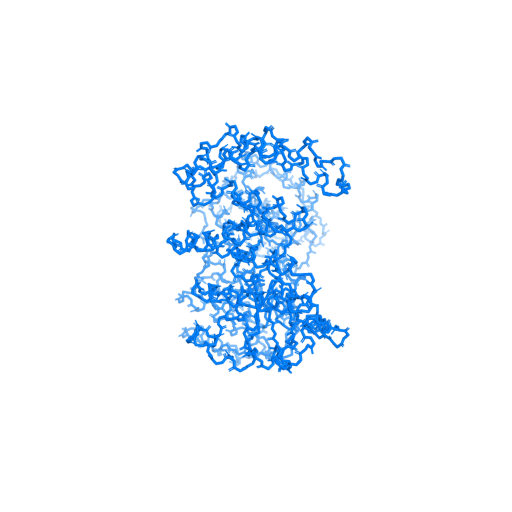 ASN A C 1
ATOM 2518 O O . ASN A 1 307 ? -3.804 -5.382 -3.820 1.00 82.25 307 ASN A O 1
ATOM 2522 N N . ASN A 1 308 ? -2.903 -6.171 -1.910 1.00 85.50 308 ASN A N 1
ATOM 2523 C CA . ASN A 1 308 ? -2.621 -4.860 -1.320 1.00 85.50 308 ASN A CA 1
ATOM 2524 C C . ASN A 1 308 ? -1.331 -4.934 -0.499 1.00 85.50 308 ASN A C 1
ATOM 2526 O O . ASN A 1 308 ? -1.257 -5.668 0.485 1.00 85.50 308 ASN A O 1
ATOM 2530 N N . ASN A 1 309 ? -0.303 -4.192 -0.901 1.00 84.50 309 ASN A N 1
ATOM 2531 C CA . ASN A 1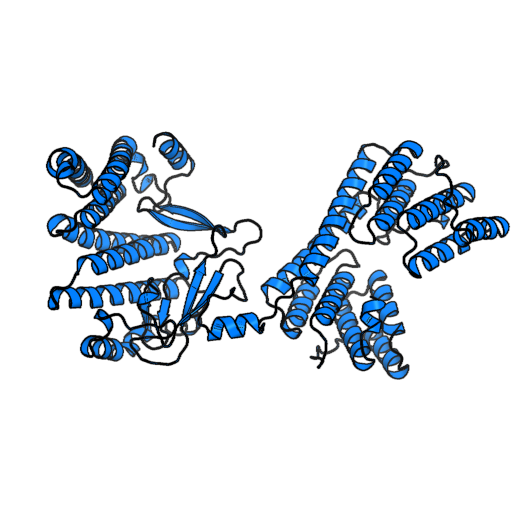 309 ? 1.019 -4.306 -0.280 1.00 84.50 309 ASN A CA 1
ATOM 2532 C C . ASN A 1 309 ? 1.154 -3.598 1.080 1.00 84.50 309 ASN A C 1
ATOM 2534 O O . ASN A 1 309 ? 2.171 -3.789 1.752 1.00 84.50 309 ASN A O 1
ATOM 2538 N N . SER A 1 310 ? 0.143 -2.835 1.494 1.00 90.56 310 SER A N 1
ATOM 2539 C CA . SER A 1 310 ? 0.069 -2.155 2.790 1.00 90.56 310 SER A CA 1
ATOM 2540 C C . SER A 1 310 ? -0.483 -3.049 3.887 1.00 90.56 310 SER A C 1
ATOM 2542 O O . SER A 1 310 ? -0.332 -2.733 5.064 1.00 90.56 310 SER A O 1
ATOM 2544 N N . VAL A 1 311 ? -1.088 -4.181 3.528 1.00 92.56 311 VAL A N 1
ATOM 2545 C CA . VAL A 1 311 ? -1.763 -5.075 4.469 1.00 92.56 311 VAL A CA 1
ATOM 2546 C C . VAL A 1 311 ? -0.996 -6.381 4.613 1.00 92.56 311 VAL A C 1
ATOM 2548 O O . VAL A 1 311 ? -0.452 -6.943 3.658 1.00 92.56 311 VAL A O 1
ATOM 2551 N N . LYS A 1 312 ? -0.948 -6.877 5.842 1.00 91.75 312 LYS A N 1
ATOM 2552 C CA . LYS A 1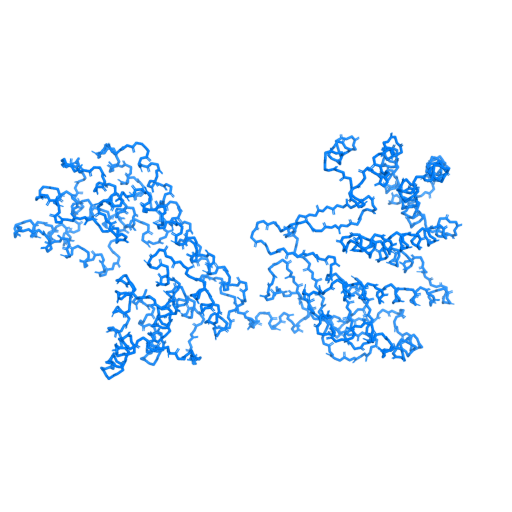 312 ? -0.637 -8.263 6.164 1.00 91.75 312 LYS A CA 1
ATOM 2553 C C . LYS A 1 312 ? -1.911 -8.954 6.629 1.00 91.75 312 LYS A C 1
ATOM 2555 O O . LYS A 1 312 ? -2.770 -8.323 7.237 1.00 91.75 312 LYS A O 1
ATOM 2560 N N . ILE A 1 313 ? -2.019 -10.236 6.335 1.00 91.75 313 ILE A N 1
ATOM 2561 C CA . ILE A 1 313 ? -3.148 -11.077 6.697 1.00 91.75 313 ILE A CA 1
ATOM 2562 C C . ILE A 1 313 ? -2.653 -12.227 7.565 1.00 91.75 313 ILE A C 1
ATOM 2564 O O . ILE A 1 313 ? -1.558 -12.751 7.360 1.00 91.75 313 ILE A O 1
ATOM 2568 N N . ARG A 1 314 ? -3.451 -12.575 8.565 1.00 90.75 314 ARG A N 1
ATOM 2569 C CA . ARG A 1 314 ? -3.279 -13.755 9.402 1.00 90.75 314 ARG A CA 1
ATOM 2570 C C . ARG A 1 314 ? -4.606 -14.489 9.448 1.00 90.75 314 ARG A C 1
ATOM 2572 O O . ARG A 1 314 ? -5.627 -13.870 9.729 1.00 90.75 314 ARG A O 1
ATOM 2579 N N . GLU A 1 315 ? -4.572 -15.790 9.218 1.00 91.19 315 GLU A N 1
ATOM 2580 C CA . GLU A 1 315 ? -5.739 -16.647 9.394 1.00 91.19 315 GLU A CA 1
ATOM 2581 C C . GLU A 1 315 ? -5.878 -17.045 10.869 1.00 91.19 315 GLU A C 1
ATOM 2583 O O . GLU A 1 315 ? -4.908 -17.454 11.513 1.00 91.19 315 GLU A O 1
ATOM 2588 N N . LEU A 1 316 ? -7.084 -16.887 11.405 1.00 91.25 316 LEU A N 1
ATOM 2589 C CA . LEU A 1 316 ? -7.475 -17.220 12.773 1.00 91.25 316 LEU A CA 1
ATOM 2590 C C . LEU A 1 316 ? -8.654 -18.201 12.762 1.00 91.25 316 LEU A C 1
ATOM 2592 O O . LEU A 1 316 ? -9.299 -18.398 11.737 1.00 91.25 316 LEU A O 1
ATOM 2596 N N . GLU A 1 317 ? -8.957 -18.791 13.911 1.00 92.12 317 GLU A N 1
ATOM 2597 C CA . GLU A 1 317 ? -10.148 -19.623 14.133 1.00 92.12 317 GLU A CA 1
ATOM 2598 C C . GLU A 1 317 ? -11.045 -18.998 15.213 1.00 92.12 317 GLU A C 1
ATOM 2600 O O . GLU A 1 317 ? -10.602 -18.162 16.011 1.00 92.12 317 GLU A O 1
ATOM 2605 N N . CYS A 1 318 ? -12.323 -19.376 15.245 1.00 92.19 318 CYS A N 1
ATOM 2606 C CA . CYS A 1 318 ? -13.270 -18.857 16.230 1.00 92.19 318 CYS A CA 1
ATOM 2607 C C . CYS A 1 318 ? -13.278 -19.708 17.506 1.00 92.19 318 CYS A C 1
ATOM 2609 O O . CYS A 1 318 ? -13.421 -20.920 17.422 1.00 92.19 318 CYS A O 1
ATOM 2611 N N . PHE A 1 319 ? -13.227 -19.075 18.683 1.00 90.94 319 PHE A N 1
ATOM 2612 C CA . PHE A 1 319 ? -13.410 -19.763 19.972 1.00 90.94 319 PHE A CA 1
ATOM 2613 C C . PHE A 1 319 ? -14.880 -20.045 20.339 1.00 90.94 319 PHE A C 1
ATOM 2615 O O . PHE A 1 319 ? -15.154 -20.756 21.303 1.00 90.94 319 PHE A O 1
ATOM 2622 N N . ILE A 1 320 ? -15.840 -19.421 19.646 1.00 90.44 320 ILE A N 1
ATOM 2623 C CA . ILE A 1 320 ? -17.257 -19.459 20.047 1.00 90.44 320 ILE A CA 1
ATOM 2624 C C . ILE A 1 320 ? -18.011 -20.574 19.339 1.00 90.44 320 ILE A C 1
ATOM 2626 O O . ILE A 1 320 ? -18.711 -21.334 20.000 1.00 90.44 320 ILE A O 1
ATOM 2630 N N . CYS A 1 321 ? -17.891 -20.661 18.012 1.00 88.75 321 CYS A N 1
ATOM 2631 C CA . CYS A 1 321 ? -18.588 -21.683 17.233 1.00 88.75 321 CYS A CA 1
ATOM 2632 C C . CYS A 1 321 ? -17.766 -22.953 17.009 1.00 88.75 321 CYS A C 1
ATOM 2634 O O . CYS A 1 321 ? -18.305 -23.900 16.449 1.00 88.75 321 CYS A O 1
ATOM 2636 N N . ASP A 1 322 ? -16.482 -22.958 17.394 1.00 76.12 322 ASP A N 1
ATOM 2637 C CA . ASP A 1 322 ? -15.521 -24.052 17.169 1.00 76.12 322 ASP A CA 1
ATOM 2638 C C . ASP A 1 322 ? -15.471 -24.561 15.707 1.00 76.12 322 ASP A C 1
ATOM 2640 O O . ASP A 1 322 ? -14.963 -25.645 15.410 1.00 76.12 322 ASP A O 1
ATOM 2644 N N . ASP A 1 323 ? -15.975 -23.752 14.770 1.00 84.69 323 ASP A N 1
ATOM 2645 C CA . ASP A 1 323 ? -15.947 -24.030 13.342 1.00 84.69 323 ASP A CA 1
ATOM 2646 C C . ASP A 1 323 ? -14.533 -23.778 12.799 1.00 84.69 323 ASP A C 1
ATOM 2648 O O . ASP A 1 323 ? -13.876 -22.792 13.149 1.00 84.69 323 ASP A O 1
ATOM 2652 N N . LYS A 1 324 ? -14.055 -24.676 11.929 1.00 83.06 324 LYS A N 1
ATOM 2653 C CA . LYS A 1 324 ? -12.696 -24.625 11.364 1.00 83.06 324 LYS A CA 1
ATOM 2654 C C . LYS A 1 324 ? -12.539 -23.610 10.229 1.00 83.06 324 LYS A C 1
ATOM 2656 O O . LYS A 1 324 ? -11.449 -23.505 9.659 1.00 83.06 324 LYS A O 1
ATOM 2661 N N . THR A 1 325 ? -13.598 -22.882 9.882 1.00 87.81 325 THR A N 1
ATOM 2662 C CA . THR A 1 325 ? -13.551 -21.807 8.894 1.00 87.81 325 THR A CA 1
ATOM 2663 C C . THR A 1 325 ? -12.544 -20.748 9.328 1.00 87.81 325 THR A C 1
ATOM 2665 O O . THR A 1 325 ? -12.611 -20.196 10.429 1.00 87.81 325 THR A O 1
ATOM 2668 N N . LYS A 1 326 ? -11.589 -20.462 8.440 1.00 90.69 326 LYS A N 1
ATOM 2669 C CA . LYS A 1 326 ? -10.532 -19.484 8.690 1.00 90.69 326 LYS A CA 1
ATOM 2670 C C . LYS A 1 326 ? -11.083 -18.062 8.638 1.00 90.69 326 LYS A C 1
ATOM 2672 O O . LYS A 1 326 ? -11.878 -17.715 7.769 1.00 90.69 326 LYS A O 1
ATOM 2677 N N . ILE A 1 327 ? -10.631 -17.246 9.584 1.00 93.06 327 ILE A N 1
ATOM 2678 C CA . ILE A 1 327 ? -10.998 -15.843 9.745 1.00 93.06 327 ILE A CA 1
ATOM 2679 C C . ILE A 1 327 ? -9.796 -14.975 9.393 1.00 93.06 327 ILE A C 1
ATOM 2681 O O . ILE A 1 327 ? -8.728 -15.104 9.989 1.00 93.06 327 ILE A O 1
ATOM 2685 N N . ASN A 1 328 ? -9.990 -14.036 8.479 1.00 93.12 328 ASN A N 1
ATOM 2686 C CA . ASN A 1 328 ? -8.977 -13.082 8.071 1.00 93.12 328 ASN A CA 1
ATOM 2687 C C . ASN A 1 328 ? -8.843 -11.967 9.110 1.00 93.12 328 ASN A C 1
ATOM 2689 O O . ASN A 1 328 ? -9.728 -11.128 9.278 1.00 93.12 328 ASN A O 1
ATOM 2693 N N . ALA A 1 329 ? -7.694 -11.931 9.779 1.00 94.25 329 ALA A N 1
ATOM 2694 C CA . ALA A 1 329 ? -7.265 -10.803 10.587 1.00 94.25 329 ALA A CA 1
ATOM 2695 C C . ALA A 1 329 ? -6.269 -9.954 9.804 1.00 94.25 329 ALA A C 1
ATOM 2697 O O . ALA A 1 329 ? -5.162 -10.395 9.472 1.00 94.25 329 ALA A O 1
ATOM 2698 N N . PHE A 1 330 ? -6.663 -8.718 9.518 1.00 95.06 330 PHE A N 1
ATOM 2699 C CA . PHE A 1 330 ? -5.835 -7.778 8.784 1.00 95.06 330 PHE A CA 1
ATOM 2700 C C . PHE A 1 330 ? -4.980 -6.937 9.725 1.00 95.06 330 PHE A C 1
ATOM 2702 O O . PHE A 1 330 ? -5.423 -6.483 10.777 1.00 95.06 330 PHE A O 1
ATOM 2709 N N . GLN A 1 331 ? -3.748 -6.674 9.306 1.00 94.50 331 GLN A N 1
ATOM 2710 C CA . GLN A 1 331 ? -2.847 -5.761 9.986 1.00 94.50 331 GLN A CA 1
ATOM 2711 C C . GLN A 1 331 ? -2.205 -4.813 8.984 1.00 94.50 331 GLN A C 1
ATOM 2713 O O . GLN A 1 331 ? -1.601 -5.236 7.996 1.00 94.50 331 GLN A O 1
ATOM 2718 N N . LEU A 1 332 ? -2.290 -3.518 9.269 1.00 94.38 332 LEU A N 1
ATOM 2719 C CA . LEU A 1 332 ? -1.627 -2.497 8.476 1.00 94.38 332 LEU A CA 1
ATOM 2720 C C . LEU A 1 332 ? -0.108 -2.519 8.707 1.00 94.38 332 LEU A C 1
ATOM 2722 O O . LEU A 1 332 ? 0.368 -2.648 9.836 1.00 94.38 332 LEU A O 1
ATOM 2726 N N . ARG A 1 333 ? 0.675 -2.368 7.637 1.00 90.75 333 ARG A N 1
ATOM 2727 C CA . ARG A 1 333 ? 2.126 -2.182 7.727 1.00 90.75 333 ARG A CA 1
ATOM 2728 C C . ARG A 1 333 ? 2.449 -0.801 8.289 1.00 90.75 333 ARG A C 1
ATOM 2730 O O . ARG A 1 333 ? 1.845 0.195 7.889 1.00 90.75 333 ARG A O 1
ATOM 2737 N N . HIS A 1 334 ? 3.446 -0.750 9.170 1.00 87.62 334 HIS A N 1
ATOM 2738 C CA . HIS A 1 334 ? 3.947 0.500 9.738 1.00 87.62 334 HIS A CA 1
ATOM 2739 C C . HIS A 1 334 ? 4.328 1.494 8.637 1.00 87.62 334 HIS A C 1
ATOM 2741 O O . HIS A 1 334 ? 4.962 1.110 7.655 1.00 87.62 334 HIS A O 1
ATOM 2747 N N . TYR A 1 335 ? 3.925 2.754 8.818 1.00 86.81 335 TYR A N 1
ATOM 2748 C CA . TYR A 1 335 ? 4.201 3.867 7.902 1.00 86.81 335 TYR A CA 1
ATOM 2749 C C . TYR A 1 335 ? 3.741 3.643 6.451 1.00 86.81 335 TYR A C 1
ATOM 2751 O O . TYR A 1 335 ? 4.277 4.265 5.541 1.00 86.81 335 TYR A O 1
ATOM 2759 N N . SER A 1 336 ? 2.755 2.774 6.207 1.00 89.44 336 SER A N 1
ATOM 2760 C CA . SER A 1 336 ? 2.211 2.579 4.852 1.00 89.44 336 SER A CA 1
ATOM 2761 C C . SER A 1 336 ? 1.190 3.645 4.446 1.00 89.44 336 SER A C 1
ATOM 2763 O O . SER A 1 336 ? 1.001 3.886 3.257 1.00 89.44 336 SER A O 1
ATOM 2765 N N . GLN A 1 337 ? 0.546 4.296 5.416 1.00 93.69 337 GLN A N 1
ATOM 2766 C CA . GLN A 1 337 ? -0.510 5.280 5.191 1.00 93.69 337 GLN A CA 1
ATOM 2767 C C . GLN A 1 337 ? -0.213 6.577 5.943 1.00 93.69 337 GLN A C 1
ATOM 2769 O O . GLN A 1 337 ? 0.330 6.552 7.049 1.00 93.69 337 GLN A O 1
ATOM 2774 N N . VAL A 1 338 ? -0.637 7.696 5.363 1.00 91.88 338 VAL A N 1
ATOM 2775 C CA . VAL A 1 338 ? -0.741 8.988 6.039 1.00 91.88 338 VAL A CA 1
ATOM 2776 C C . VAL A 1 338 ? -2.006 8.985 6.888 1.00 91.88 338 VAL A C 1
ATOM 2778 O O . VAL A 1 338 ? -3.104 8.726 6.387 1.00 91.88 338 VAL A O 1
ATOM 2781 N N . GLN A 1 339 ? -1.831 9.268 8.173 1.00 92.38 339 GLN A N 1
ATOM 2782 C CA . GLN A 1 339 ? -2.884 9.259 9.178 1.00 92.38 339 GLN A CA 1
ATOM 2783 C C . GLN A 1 339 ? -3.235 10.683 9.600 1.00 92.38 339 GLN A C 1
ATOM 2785 O O . GLN A 1 339 ? -2.369 11.553 9.660 1.00 92.38 339 GLN A O 1
ATOM 2790 N N . ASP A 1 340 ? -4.501 10.882 9.933 1.00 90.94 340 ASP A N 1
ATOM 2791 C CA . ASP A 1 340 ? -5.003 12.061 10.625 1.00 90.94 340 ASP A CA 1
ATOM 2792 C C . ASP A 1 340 ? -5.900 11.609 11.778 1.00 90.94 340 ASP A C 1
ATOM 2794 O O . ASP A 1 340 ? -6.435 10.504 11.743 1.00 90.94 340 ASP A O 1
ATOM 2798 N N . SER A 1 341 ? -6.054 12.428 12.809 1.00 92.31 341 SER A N 1
ATOM 2799 C CA . SER A 1 341 ? -6.881 12.095 13.973 1.00 92.31 341 SER A CA 1
ATOM 2800 C C . SER A 1 341 ? -7.931 13.169 14.176 1.00 92.31 341 SER A C 1
ATOM 2802 O O . SER A 1 341 ? -7.594 14.356 14.186 1.00 92.31 341 SER A O 1
ATOM 2804 N N . ASN A 1 342 ? -9.175 12.736 14.385 1.00 94.31 342 ASN A N 1
ATOM 2805 C CA . ASN A 1 342 ? -10.278 13.631 14.712 1.00 94.31 342 ASN A CA 1
ATOM 2806 C C . ASN A 1 342 ? -10.138 14.197 16.139 1.00 94.31 342 ASN A C 1
ATOM 2808 O O . ASN A 1 342 ? -9.267 13.772 16.906 1.00 94.31 342 ASN A O 1
ATOM 2812 N N . ILE A 1 343 ? -11.021 15.124 16.527 1.00 94.81 343 ILE A N 1
ATOM 2813 C CA . ILE A 1 343 ? -10.982 15.742 17.867 1.00 94.81 343 ILE A CA 1
ATOM 2814 C C . ILE A 1 343 ? -11.064 14.703 19.004 1.00 94.81 343 ILE A C 1
ATOM 2816 O O . ILE A 1 343 ? -10.426 14.858 20.046 1.00 94.81 343 ILE A O 1
ATOM 2820 N N . PHE A 1 344 ? -11.761 13.583 18.788 1.00 95.19 344 PHE A N 1
ATOM 2821 C CA . PHE A 1 344 ? -11.890 12.490 19.756 1.00 95.19 344 PHE A CA 1
ATOM 2822 C C . PHE A 1 344 ? -10.664 11.564 19.809 1.00 95.19 344 PHE A C 1
ATOM 2824 O O . PHE A 1 344 ? -10.598 10.701 20.683 1.00 95.19 344 PHE A O 1
ATOM 2831 N N . GLY A 1 345 ? -9.665 11.763 18.945 1.00 92.19 345 GLY A N 1
ATOM 2832 C CA . GLY A 1 345 ? -8.455 10.942 18.868 1.00 92.19 345 GLY A CA 1
ATOM 2833 C C . GLY A 1 345 ? -8.622 9.659 18.049 1.00 92.19 345 GLY A C 1
ATOM 2834 O O . GLY A 1 345 ? -7.810 8.742 18.177 1.00 92.19 345 GLY A O 1
ATOM 2835 N N . ILE A 1 346 ? -9.667 9.564 17.222 1.00 94.81 346 ILE A N 1
ATOM 2836 C CA . ILE A 1 346 ? -9.877 8.441 16.303 1.00 94.81 346 ILE A CA 1
ATOM 2837 C C . ILE A 1 346 ? -9.122 8.699 15.004 1.00 94.81 346 ILE A C 1
ATOM 2839 O O . ILE A 1 346 ? -9.272 9.745 14.374 1.00 94.81 346 ILE A O 1
ATOM 2843 N N . THR A 1 347 ? -8.306 7.721 14.613 1.00 92.38 347 THR A N 1
ATOM 2844 C CA . THR A 1 347 ? -7.482 7.789 13.408 1.00 92.38 347 THR A CA 1
ATOM 2845 C C . THR A 1 347 ? -8.297 7.535 12.144 1.00 92.38 347 THR A C 1
ATOM 2847 O O . THR A 1 347 ? -8.993 6.525 12.028 1.00 92.38 347 THR A O 1
ATOM 2850 N N . ARG A 1 348 ? -8.099 8.407 11.160 1.00 90.31 348 ARG A N 1
ATOM 2851 C CA . ARG A 1 348 ? -8.536 8.298 9.773 1.00 90.31 348 ARG A CA 1
ATOM 2852 C C . ARG A 1 348 ? -7.323 8.163 8.852 1.00 90.31 348 ARG A C 1
ATOM 2854 O O . ARG A 1 348 ? -6.256 8.719 9.110 1.00 90.31 348 ARG A O 1
ATOM 2861 N N . TYR A 1 349 ? -7.490 7.430 7.757 1.00 93.06 349 TYR A N 1
ATOM 2862 C CA . TYR A 1 349 ? -6.448 7.199 6.759 1.00 93.06 349 TYR A CA 1
ATOM 2863 C C . TYR A 1 349 ? -6.715 8.052 5.519 1.00 93.06 349 TYR A C 1
ATOM 2865 O O . TYR A 1 349 ? -7.767 7.929 4.898 1.00 93.06 349 TYR A O 1
ATOM 2873 N N . LEU A 1 350 ? -5.777 8.937 5.171 1.00 90.00 350 LEU A N 1
ATOM 2874 C CA . LEU A 1 350 ? -5.982 9.940 4.118 1.00 90.00 350 LEU A CA 1
ATOM 2875 C C . LEU A 1 350 ? -5.464 9.489 2.751 1.00 90.00 350 LEU A C 1
ATOM 2877 O O . LEU A 1 350 ? -6.140 9.659 1.741 1.00 90.00 350 LEU A O 1
ATOM 2881 N N . LYS A 1 351 ? -4.238 8.957 2.710 1.00 92.12 351 LYS A N 1
ATOM 2882 C CA . LYS A 1 351 ? -3.570 8.501 1.483 1.00 92.12 351 LYS A CA 1
ATOM 2883 C C . LYS A 1 351 ? -2.453 7.510 1.798 1.00 92.12 351 LYS A C 1
ATOM 2885 O O . LYS A 1 351 ? -1.987 7.449 2.935 1.00 92.12 351 LYS A O 1
ATOM 2890 N N . ALA A 1 352 ? -1.998 6.774 0.790 1.00 90.94 352 ALA A N 1
ATOM 2891 C CA . ALA A 1 352 ? -0.815 5.929 0.915 1.00 90.94 352 ALA A CA 1
ATOM 2892 C C . ALA A 1 352 ? 0.473 6.761 0.906 1.00 90.94 352 ALA A C 1
ATOM 2894 O O . ALA A 1 352 ? 0.526 7.824 0.282 1.00 90.94 352 ALA A O 1
ATOM 2895 N N . ASN A 1 353 ? 1.508 6.251 1.572 1.00 83.88 353 ASN A N 1
ATOM 2896 C CA . ASN A 1 353 ? 2.882 6.703 1.357 1.00 83.88 353 ASN A CA 1
ATOM 2897 C C . ASN A 1 353 ? 3.450 6.106 0.061 1.00 83.88 353 ASN A C 1
ATOM 2899 O O . ASN A 1 353 ? 2.911 5.139 -0.482 1.00 83.88 353 ASN A O 1
ATOM 2903 N N . ASP A 1 354 ? 4.553 6.671 -0.427 1.00 75.44 354 ASP A N 1
ATOM 2904 C CA . ASP A 1 354 ? 5.175 6.238 -1.678 1.00 75.44 354 ASP A CA 1
ATOM 2905 C C . ASP A 1 354 ? 5.445 4.727 -1.684 1.00 75.44 354 ASP A C 1
ATOM 2907 O O . ASP A 1 354 ? 5.927 4.151 -0.707 1.00 75.44 354 ASP A O 1
ATOM 2911 N N . SER A 1 355 ? 5.169 4.081 -2.820 1.00 76.75 355 SER A N 1
ATOM 2912 C CA . SER A 1 355 ? 5.304 2.628 -3.032 1.00 76.75 355 SER A CA 1
ATOM 2913 C C . SER A 1 355 ? 4.277 1.735 -2.318 1.00 76.75 355 SER A C 1
ATOM 2915 O O . SER A 1 355 ? 4.369 0.506 -2.439 1.00 76.75 355 SER A O 1
ATOM 2917 N N . PHE A 1 356 ? 3.299 2.309 -1.613 1.00 81.62 356 PHE A N 1
ATOM 2918 C CA . PHE A 1 356 ? 2.232 1.576 -0.934 1.00 81.62 356 PHE A CA 1
ATOM 2919 C C . PHE A 1 356 ? 0.863 1.772 -1.595 1.00 81.62 356 PHE A C 1
ATOM 2921 O O . PHE A 1 356 ? 0.565 2.821 -2.158 1.00 81.62 356 PHE A O 1
ATOM 2928 N N . ASP A 1 357 ? 0.013 0.750 -1.517 1.00 86.31 357 ASP A N 1
ATOM 2929 C CA . ASP A 1 357 ? -1.380 0.843 -1.940 1.00 86.31 357 ASP A CA 1
ATOM 2930 C C . ASP A 1 357 ? -2.205 1.522 -0.850 1.00 86.31 357 ASP A C 1
ATOM 2932 O O . ASP A 1 357 ? -2.050 1.231 0.342 1.00 86.31 357 ASP A O 1
ATOM 2936 N N . PHE A 1 358 ? -3.133 2.388 -1.245 1.00 93.12 358 PHE A N 1
ATOM 2937 C CA . PHE A 1 358 ? -4.052 2.992 -0.290 1.00 93.12 358 PHE A CA 1
ATOM 2938 C C . PHE A 1 358 ? -5.016 1.947 0.270 1.00 93.12 358 PHE A C 1
ATOM 2940 O O . PHE A 1 358 ? -5.539 1.102 -0.462 1.00 93.12 358 PHE A O 1
ATOM 2947 N N . ILE A 1 359 ? -5.252 2.020 1.576 1.00 93.75 359 ILE A N 1
ATOM 2948 C CA . ILE A 1 359 ? -6.374 1.350 2.217 1.00 93.75 359 ILE A CA 1
ATOM 2949 C C . ILE A 1 359 ? -6.810 2.131 3.446 1.00 93.75 359 ILE A C 1
ATOM 2951 O O . ILE A 1 359 ? -5.991 2.517 4.281 1.00 93.75 359 ILE A O 1
ATOM 2955 N N . ASP A 1 360 ? -8.118 2.310 3.577 1.00 94.00 360 ASP A N 1
ATOM 2956 C CA . ASP A 1 360 ? -8.699 2.788 4.816 1.00 94.00 360 ASP A CA 1
ATOM 2957 C C . ASP A 1 360 ? -8.801 1.624 5.805 1.00 94.00 360 ASP A C 1
ATOM 2959 O O . ASP A 1 360 ? -9.723 0.807 5.764 1.00 94.00 360 ASP A O 1
ATOM 2963 N N . PHE A 1 361 ? -7.796 1.511 6.675 1.00 95.31 361 PHE A N 1
ATOM 2964 C CA . PHE A 1 361 ? -7.701 0.384 7.594 1.00 95.31 361 PHE A CA 1
ATOM 2965 C C . PHE A 1 361 ? -8.864 0.341 8.589 1.00 95.31 361 PHE A C 1
ATOM 2967 O O . PHE A 1 361 ? -9.223 -0.749 9.028 1.00 95.31 361 PHE A O 1
ATOM 2974 N N . SER A 1 362 ? -9.505 1.473 8.898 1.00 94.44 362 SER A N 1
ATOM 2975 C CA . SER A 1 362 ? -10.678 1.504 9.781 1.00 94.44 362 SER A CA 1
ATOM 2976 C C . SER A 1 362 ? -11.827 0.646 9.236 1.00 94.44 362 SER A C 1
ATOM 2978 O O . SER A 1 362 ? -12.547 0.032 10.012 1.00 94.44 362 SER A O 1
ATOM 2980 N N . GLN A 1 363 ? -11.935 0.473 7.916 1.00 95.12 363 GLN A N 1
ATOM 2981 C CA . GLN A 1 363 ? -12.973 -0.361 7.293 1.00 95.12 363 GLN A CA 1
ATOM 2982 C C . GLN A 1 363 ? -12.718 -1.872 7.434 1.00 95.12 363 GLN A C 1
ATOM 2984 O O . GLN A 1 363 ? -13.643 -2.685 7.360 1.00 95.12 363 GLN A O 1
ATOM 2989 N N . ILE A 1 364 ? -11.461 -2.268 7.653 1.00 95.19 364 ILE A N 1
ATOM 2990 C CA . ILE A 1 364 ? -11.035 -3.676 7.707 1.00 95.19 364 ILE A CA 1
ATOM 2991 C C . ILE A 1 364 ? -10.441 -4.089 9.060 1.00 95.19 364 ILE A C 1
ATOM 2993 O O . ILE A 1 364 ? -10.004 -5.225 9.222 1.00 95.19 364 ILE A O 1
ATOM 2997 N N . ARG A 1 365 ? -10.423 -3.176 10.036 1.00 95.12 365 ARG A N 1
ATOM 2998 C CA . ARG A 1 365 ? -9.794 -3.367 11.349 1.00 95.12 365 ARG A CA 1
ATOM 2999 C C . ARG A 1 365 ? -10.505 -4.408 12.209 1.00 95.12 365 ARG A C 1
ATOM 3001 O O . ARG A 1 365 ? -9.850 -5.122 12.963 1.00 95.12 365 ARG A O 1
ATOM 3008 N N . VAL A 1 366 ? -11.833 -4.451 12.141 1.00 96.69 366 VAL A N 1
ATOM 3009 C CA . VAL A 1 366 ? -12.642 -5.381 12.931 1.00 96.69 366 VAL A CA 1
ATOM 3010 C C . VAL A 1 366 ? -12.544 -6.780 12.326 1.00 96.69 366 VAL A C 1
ATOM 3012 O O . VAL A 1 366 ? -12.821 -6.982 11.137 1.00 96.69 366 VAL A O 1
ATOM 3015 N N . ILE A 1 367 ? -12.164 -7.736 13.171 1.00 96.00 367 ILE A N 1
ATOM 3016 C CA . ILE A 1 367 ? -12.146 -9.166 12.875 1.00 96.00 367 ILE A CA 1
ATOM 3017 C C . ILE A 1 367 ? -13.536 -9.707 13.169 1.00 96.00 367 ILE A C 1
ATOM 3019 O O . ILE A 1 367 ? -14.097 -9.410 14.221 1.00 96.00 367 ILE A O 1
ATOM 3023 N N . ILE A 1 368 ? -14.079 -10.506 12.259 1.00 95.81 368 ILE A N 1
ATOM 3024 C CA . ILE A 1 368 ? -15.421 -11.072 12.379 1.00 95.81 368 ILE A CA 1
ATOM 3025 C C . ILE A 1 368 ? -15.427 -12.524 11.902 1.00 95.81 368 ILE A C 1
ATOM 3027 O O . ILE A 1 368 ? -14.891 -12.849 10.841 1.00 95.81 368 ILE A O 1
ATOM 3031 N N . CYS A 1 369 ? -16.031 -13.404 12.699 1.00 94.75 369 CYS A N 1
ATOM 3032 C CA . CYS A 1 369 ? -16.264 -14.790 12.313 1.00 94.75 369 CYS A CA 1
ATOM 3033 C C . CYS A 1 369 ? -17.381 -14.861 11.257 1.00 94.75 369 CYS A C 1
ATOM 3035 O O . CYS A 1 369 ? -18.471 -14.361 11.525 1.00 94.75 369 CYS A O 1
ATOM 3037 N N . PRO A 1 370 ? -17.171 -15.513 10.099 1.00 92.56 370 PRO A N 1
ATOM 3038 C CA . PRO A 1 370 ? -18.190 -15.598 9.052 1.00 92.56 370 PRO A CA 1
ATOM 3039 C C . PRO A 1 370 ? -19.334 -16.569 9.391 1.00 92.56 370 PRO A C 1
ATOM 3041 O O . PRO A 1 370 ? -20.317 -16.612 8.667 1.00 92.56 370 PRO A O 1
ATOM 3044 N N . VAL A 1 371 ? -19.204 -17.355 10.468 1.00 92.38 371 VAL A N 1
ATOM 3045 C CA . VAL A 1 371 ? -20.192 -18.371 10.867 1.00 92.38 371 VAL A CA 1
ATOM 3046 C C . VAL A 1 371 ? -21.104 -17.854 11.979 1.00 92.38 371 VAL A C 1
ATOM 3048 O O . VAL A 1 371 ? -22.320 -17.867 11.841 1.00 92.38 371 VAL A O 1
ATOM 3051 N N . CYS A 1 372 ? -20.534 -17.383 13.095 1.00 93.38 372 CYS A N 1
ATOM 3052 C CA . CYS A 1 372 ? -21.324 -16.926 14.249 1.00 93.38 372 CYS A CA 1
ATOM 3053 C C . CYS A 1 372 ? -21.406 -15.402 14.403 1.00 93.38 372 CYS A C 1
ATOM 3055 O O . CYS A 1 372 ? -22.059 -14.921 15.337 1.00 93.38 372 CYS A O 1
ATOM 3057 N N . TYR A 1 373 ? -20.731 -14.649 13.527 1.00 94.94 373 TYR A N 1
ATOM 3058 C CA . TYR A 1 373 ? -20.700 -13.181 13.500 1.00 94.94 373 TYR A CA 1
ATOM 3059 C C . TYR A 1 373 ? -20.155 -12.521 14.768 1.00 94.94 373 TYR A C 1
ATOM 3061 O O . TYR A 1 373 ? -20.308 -11.319 14.960 1.00 94.94 373 TYR A O 1
ATOM 3069 N N . PHE A 1 374 ? -19.468 -13.279 15.627 1.00 95.38 374 PHE A N 1
ATOM 3070 C CA . PHE A 1 374 ? -18.708 -12.674 16.712 1.00 95.38 374 PHE A CA 1
ATOM 3071 C C . PHE A 1 374 ? -17.600 -11.793 16.140 1.00 95.38 374 PHE A C 1
ATOM 3073 O O . PHE A 1 374 ? -16.833 -12.241 15.277 1.00 95.38 374 PHE A O 1
ATOM 3080 N N . ALA A 1 375 ? -17.515 -10.561 16.636 1.00 96.19 375 ALA A N 1
ATOM 3081 C CA . ALA A 1 375 ? -16.622 -9.554 16.097 1.00 96.19 375 ALA A CA 1
ATOM 3082 C C . ALA A 1 375 ? -15.854 -8.811 17.195 1.00 96.19 375 ALA A C 1
ATOM 3084 O O . ALA A 1 375 ? -16.376 -8.507 18.265 1.00 96.19 375 ALA A O 1
ATOM 3085 N N . SER A 1 376 ? -14.583 -8.517 16.931 1.00 95.50 376 SER A N 1
ATOM 3086 C CA . SER A 1 376 ? -13.731 -7.747 17.836 1.00 95.50 376 SER A CA 1
ATOM 3087 C C . SER A 1 376 ? -12.535 -7.148 17.099 1.00 95.50 376 SER A C 1
ATOM 3089 O O . SER A 1 376 ? -12.087 -7.657 16.074 1.00 95.50 376 SER A O 1
ATOM 3091 N N . ILE A 1 377 ? -11.989 -6.062 17.642 1.00 93.38 377 ILE A N 1
ATOM 3092 C CA . ILE A 1 377 ? -10.709 -5.481 17.204 1.00 93.38 377 ILE A CA 1
ATOM 3093 C C . ILE A 1 377 ? -9.501 -6.123 17.898 1.00 93.38 377 ILE A C 1
ATOM 3095 O O . ILE A 1 377 ? -8.364 -5.831 17.535 1.00 93.38 377 ILE A O 1
ATOM 3099 N N . ASP A 1 378 ? -9.732 -6.946 18.925 1.00 91.31 378 ASP A N 1
ATOM 3100 C CA . ASP A 1 378 ? -8.681 -7.603 19.697 1.00 91.31 378 ASP A CA 1
ATOM 3101 C C . ASP A 1 378 ? -8.537 -9.068 19.267 1.00 91.31 378 ASP A C 1
ATOM 3103 O O . ASP A 1 378 ? -9.401 -9.915 19.506 1.00 91.31 378 ASP A O 1
ATOM 3107 N N . ASN A 1 379 ? -7.390 -9.369 18.657 1.00 88.56 379 ASN A N 1
ATOM 3108 C CA . ASN A 1 379 ? -7.046 -10.694 18.149 1.00 88.56 379 ASN A CA 1
ATOM 3109 C C . ASN A 1 379 ? -6.980 -11.760 19.260 1.00 88.56 379 ASN A C 1
ATOM 3111 O O . ASN A 1 379 ? -6.875 -12.943 18.946 1.00 88.56 379 ASN A O 1
ATOM 3115 N N . ASN A 1 380 ? -6.969 -11.380 20.543 1.00 89.38 380 ASN A N 1
ATOM 3116 C CA . ASN A 1 380 ? -6.960 -12.320 21.665 1.00 89.38 380 ASN A CA 1
ATOM 3117 C C . ASN A 1 380 ? -8.303 -13.035 21.864 1.00 89.38 380 ASN A C 1
ATOM 3119 O O . ASN A 1 380 ? -8.316 -14.119 22.440 1.00 89.38 380 ASN A O 1
ATOM 3123 N N . PHE A 1 381 ? -9.407 -12.502 21.330 1.00 90.62 381 PHE A N 1
ATOM 3124 C CA . PHE A 1 381 ? -10.703 -13.194 21.329 1.00 90.62 381 PHE A CA 1
ATOM 3125 C C . PHE A 1 381 ? -10.844 -14.251 20.222 1.00 90.62 381 PHE A C 1
ATOM 3127 O O . PHE A 1 381 ? -11.914 -14.830 20.053 1.00 90.62 381 PHE A O 1
ATOM 3134 N N . PHE A 1 382 ? -9.773 -14.522 19.476 1.00 91.88 382 PHE A N 1
ATOM 3135 C CA . PHE A 1 382 ? -9.746 -15.507 18.399 1.00 91.88 382 PHE A CA 1
ATOM 3136 C C . PHE A 1 382 ? -8.581 -16.483 18.582 1.00 91.88 382 PHE A C 1
ATOM 3138 O O . PHE A 1 382 ? -7.548 -16.162 19.180 1.00 91.88 382 PHE A O 1
ATOM 3145 N N . CYS A 1 383 ? -8.735 -17.695 18.061 1.00 88.12 383 CYS A N 1
ATOM 3146 C CA . CYS A 1 383 ? -7.732 -18.742 18.155 1.00 88.12 383 CYS A CA 1
ATOM 3147 C C . CYS A 1 383 ? -6.623 -18.517 17.119 1.00 88.12 383 CYS A C 1
ATOM 3149 O O . CYS A 1 383 ? -6.869 -18.375 15.922 1.00 88.12 383 CYS A O 1
ATOM 3151 N N . LYS A 1 384 ? -5.377 -18.478 17.599 1.00 84.75 384 LYS A N 1
ATOM 3152 C CA . LYS A 1 384 ? -4.162 -18.262 16.795 1.00 84.75 384 LYS A CA 1
ATOM 3153 C C . LYS A 1 384 ? -3.446 -19.572 16.428 1.00 84.75 384 LYS A C 1
ATOM 3155 O O . LYS A 1 384 ? -2.391 -19.514 15.799 1.00 84.75 384 LYS A O 1
ATOM 3160 N N . GLY A 1 385 ? -3.969 -20.711 16.884 1.00 77.69 385 GLY A N 1
ATOM 3161 C CA . GLY A 1 385 ? -3.371 -22.045 16.798 1.00 77.69 385 GLY A CA 1
ATOM 3162 C C . GLY A 1 385 ? -3.515 -22.825 18.112 1.00 77.69 385 GLY A C 1
ATOM 3163 O O . GLY A 1 385 ? -3.921 -22.267 19.129 1.00 77.69 385 GLY A O 1
ATOM 3164 N N . GLU A 1 386 ? -3.113 -24.097 18.112 1.00 70.81 386 GLU A N 1
ATOM 3165 C CA . GLU A 1 386 ? -3.393 -25.080 19.183 1.00 70.81 386 GLU A CA 1
ATOM 3166 C C . GLU A 1 386 ? -2.939 -24.671 20.596 1.00 70.81 386 GLU A C 1
ATOM 3168 O O . GLU A 1 386 ? -3.524 -25.086 21.592 1.00 70.81 386 GLU A O 1
ATOM 3173 N N . LYS A 1 387 ? -1.887 -23.850 20.711 1.00 74.88 387 LYS A N 1
ATOM 3174 C CA . LYS A 1 387 ? -1.352 -23.401 22.009 1.00 74.88 387 LYS A CA 1
ATOM 3175 C C . LYS A 1 387 ? -2.072 -22.176 22.580 1.00 74.88 387 LYS A C 1
ATOM 3177 O O . LYS A 1 387 ? -1.798 -21.796 23.719 1.00 74.88 387 LYS A O 1
ATOM 3182 N N . HIS A 1 388 ? -2.931 -21.515 21.801 1.00 79.75 388 HIS A N 1
ATOM 3183 C CA . HIS A 1 388 ? -3.621 -20.305 22.237 1.00 79.75 388 HIS A CA 1
ATOM 3184 C C . HIS A 1 388 ? -4.834 -20.678 23.088 1.00 79.75 388 HIS A C 1
ATOM 3186 O O . HIS A 1 388 ? -5.788 -21.274 22.595 1.00 79.75 388 HIS A O 1
ATOM 3192 N N . ARG A 1 389 ? -4.792 -20.331 24.376 1.00 83.69 389 ARG A N 1
ATOM 3193 C CA . ARG A 1 389 ? -5.903 -20.597 25.291 1.00 83.69 389 ARG A CA 1
ATOM 3194 C C . ARG A 1 389 ? -7.043 -19.618 25.042 1.00 83.69 389 ARG A C 1
ATOM 3196 O O . ARG A 1 389 ? -6.804 -18.426 24.856 1.00 83.69 389 ARG A O 1
ATOM 3203 N N . MET A 1 390 ? -8.264 -20.142 25.073 1.00 86.12 390 MET A N 1
ATOM 3204 C CA . MET A 1 390 ? -9.477 -19.333 25.058 1.00 86.12 390 MET A CA 1
ATOM 3205 C C . MET A 1 390 ? -9.497 -18.409 26.289 1.00 86.12 390 MET A C 1
ATOM 3207 O O . MET A 1 390 ? -9.196 -18.881 27.388 1.00 86.12 390 MET A O 1
ATOM 3211 N N . PRO A 1 391 ? -9.829 -17.114 26.132 1.00 86.88 391 PRO A N 1
ATOM 3212 C CA . PRO A 1 391 ? -10.023 -16.211 27.263 1.00 86.88 391 PRO A CA 1
ATOM 3213 C C . PRO A 1 391 ? -11.121 -16.708 28.208 1.00 86.88 391 PRO A C 1
ATOM 3215 O O . PRO A 1 391 ? -12.192 -17.095 27.742 1.00 86.88 391 PRO A O 1
ATOM 3218 N N . ASP A 1 392 ? -10.902 -16.607 29.522 1.00 84.44 392 ASP A N 1
ATOM 3219 C CA . ASP A 1 392 ? -11.826 -17.125 30.548 1.00 84.44 392 ASP A CA 1
ATOM 3220 C C . ASP A 1 392 ? -13.263 -16.606 30.388 1.00 84.44 392 ASP A C 1
ATOM 3222 O O . ASP A 1 392 ? -14.228 -17.343 30.585 1.00 84.44 392 ASP A O 1
ATOM 3226 N N . ILE A 1 393 ? -13.425 -15.356 29.944 1.00 83.88 393 ILE A N 1
ATOM 3227 C CA . ILE A 1 393 ? -14.746 -14.764 29.711 1.00 83.88 393 ILE A CA 1
ATOM 3228 C C . ILE A 1 393 ? -15.542 -15.472 28.600 1.00 83.88 393 ILE A C 1
ATOM 3230 O O . ILE A 1 393 ? -16.773 -15.498 28.651 1.00 83.88 393 ILE A O 1
ATOM 3234 N N . LEU A 1 394 ? -14.859 -16.068 27.619 1.00 86.69 394 LEU A N 1
ATOM 3235 C CA . LEU A 1 394 ? -15.471 -16.828 26.526 1.00 86.69 394 LEU A CA 1
ATOM 3236 C C . LEU A 1 394 ? -15.678 -18.308 26.881 1.00 86.69 394 LEU A C 1
ATOM 3238 O O . LEU A 1 394 ? -16.433 -18.991 26.192 1.00 86.69 394 LEU A O 1
ATOM 3242 N N . CYS A 1 395 ? -15.050 -18.802 27.954 1.00 83.50 395 CYS A N 1
ATOM 3243 C CA . CYS A 1 395 ? -15.133 -20.207 28.355 1.00 83.50 395 CYS A CA 1
ATOM 3244 C C . CYS A 1 395 ? -16.529 -20.637 28.814 1.00 83.50 395 CYS A C 1
ATOM 3246 O O . CYS A 1 395 ? -16.826 -21.834 28.778 1.00 83.50 395 CYS A O 1
ATOM 3248 N N . ASP A 1 396 ? -17.388 -19.712 29.254 1.00 83.25 396 ASP A N 1
ATOM 3249 C CA . ASP A 1 396 ? -18.682 -20.128 29.793 1.00 83.25 396 ASP A CA 1
ATOM 3250 C C . ASP A 1 396 ? -19.666 -20.579 28.687 1.00 83.25 396 ASP A C 1
ATOM 3252 O O . ASP A 1 396 ? -19.907 -19.849 27.717 1.00 83.25 396 ASP A O 1
ATOM 3256 N N . PRO A 1 397 ? -20.235 -21.793 28.816 1.00 83.56 397 PRO A N 1
ATOM 3257 C CA . PRO A 1 397 ? -21.129 -22.363 27.816 1.00 83.56 397 PRO A CA 1
ATOM 3258 C C . PRO A 1 397 ? -22.406 -21.559 27.570 1.00 83.56 397 PRO A C 1
ATOM 3260 O O . PRO A 1 397 ? -22.885 -21.560 26.439 1.00 83.56 397 PRO A O 1
ATOM 3263 N N . LYS A 1 398 ? -22.954 -20.872 28.584 1.00 85.31 398 LYS A N 1
ATOM 3264 C CA . LYS A 1 398 ? -24.219 -20.134 28.447 1.00 85.31 398 LYS A CA 1
ATOM 3265 C C . LYS A 1 398 ? -24.074 -18.984 27.469 1.00 85.31 398 LYS A C 1
ATOM 3267 O O . LYS A 1 398 ? -24.861 -18.883 26.537 1.00 85.31 398 LYS A O 1
ATOM 3272 N N . PHE A 1 399 ? -23.017 -18.184 27.621 1.00 86.94 399 PHE A N 1
ATOM 3273 C CA . PHE A 1 399 ? -22.711 -17.115 26.673 1.00 86.94 399 PHE A CA 1
ATOM 3274 C C . PHE A 1 399 ? -22.590 -17.646 25.239 1.00 86.94 399 PHE A C 1
ATOM 3276 O O . PHE A 1 399 ? -23.175 -17.075 24.322 1.00 86.94 399 PHE A O 1
ATOM 3283 N N . ARG A 1 400 ? -21.854 -18.749 25.033 1.00 88.44 400 ARG A N 1
ATOM 3284 C CA . ARG A 1 400 ? -21.664 -19.319 23.690 1.00 88.44 400 ARG A CA 1
ATOM 3285 C C . ARG A 1 400 ? -22.976 -19.818 23.098 1.00 88.44 400 ARG A C 1
ATOM 3287 O O . ARG A 1 400 ? -23.245 -19.543 21.934 1.00 88.44 400 ARG A O 1
ATOM 3294 N N . GLN A 1 401 ? -23.801 -20.493 23.892 1.00 88.44 401 GLN A N 1
ATOM 3295 C CA . GLN A 1 401 ? -25.108 -20.964 23.451 1.00 88.44 401 GLN A CA 1
ATOM 3296 C C . GLN A 1 401 ? -26.035 -19.795 23.085 1.00 88.44 401 GLN A C 1
ATOM 3298 O O . GLN A 1 401 ? -26.534 -19.753 21.964 1.00 88.44 401 GLN A O 1
ATOM 3303 N N . GLU A 1 402 ? -26.190 -18.810 23.975 1.00 88.38 402 GLU A N 1
ATOM 3304 C CA . GLU A 1 402 ? -27.005 -17.612 23.724 1.00 88.38 402 GLU A CA 1
ATOM 3305 C C . GLU A 1 402 ? -26.517 -16.827 22.503 1.00 88.38 402 GLU A C 1
ATOM 3307 O O . GLU A 1 402 ? -27.317 -16.263 21.751 1.00 88.38 402 GLU A O 1
ATOM 3312 N N . TRP A 1 403 ? -25.197 -16.776 22.297 1.00 91.94 403 TRP A N 1
ATOM 3313 C CA . TRP A 1 403 ? -24.634 -16.180 21.099 1.00 91.94 403 TRP A CA 1
ATOM 3314 C C . TRP A 1 403 ? -25.084 -16.982 19.878 1.00 91.94 403 TRP A C 1
ATOM 3316 O O . TRP A 1 403 ? -25.742 -16.424 19.007 1.00 91.94 403 TRP A O 1
ATOM 3326 N N . LEU A 1 404 ? -24.801 -18.283 19.816 1.00 91.19 404 LEU A N 1
ATOM 3327 C CA . LEU A 1 404 ? -25.091 -19.129 18.653 1.00 91.19 404 LEU A CA 1
ATOM 3328 C C . LEU A 1 404 ? -26.579 -19.182 18.273 1.00 91.19 404 LEU A C 1
ATOM 3330 O O . LEU A 1 404 ? -26.882 -19.195 17.083 1.00 91.19 404 LEU A O 1
ATOM 3334 N N . GLU A 1 405 ? -27.497 -19.135 19.240 1.00 90.38 405 GLU A N 1
ATOM 3335 C CA . GLU A 1 405 ? -28.948 -19.149 18.989 1.00 90.38 405 GLU A CA 1
ATOM 3336 C C . GLU A 1 405 ? -29.419 -17.992 18.091 1.00 90.38 405 GLU A C 1
ATOM 3338 O O . GLU A 1 405 ? -30.360 -18.157 17.319 1.00 90.38 405 GLU A O 1
ATOM 3343 N N . LYS A 1 406 ? -28.730 -16.845 18.128 1.00 89.56 406 LYS A N 1
ATOM 3344 C CA . LYS A 1 406 ? -29.049 -15.654 17.319 1.00 89.56 406 LYS A CA 1
ATOM 3345 C C . LYS A 1 406 ? -28.161 -15.480 16.082 1.00 89.56 406 LYS A C 1
ATOM 3347 O O . LYS A 1 406 ? -28.062 -14.383 15.537 1.00 89.56 406 LYS A O 1
ATOM 3352 N N . ALA A 1 407 ? -27.450 -16.526 15.653 1.00 88.44 407 ALA A N 1
ATOM 3353 C CA . ALA A 1 407 ? -26.544 -16.423 14.507 1.00 88.44 407 ALA A CA 1
ATOM 3354 C C . ALA A 1 407 ? -27.281 -16.092 13.198 1.00 88.44 407 ALA A C 1
ATOM 3356 O O . ALA A 1 407 ? -26.779 -15.285 12.419 1.00 88.44 407 ALA A O 1
ATOM 3357 N N . ASN A 1 408 ? -28.479 -16.652 12.997 1.00 87.56 408 ASN A N 1
ATOM 3358 C CA . ASN A 1 408 ? -29.294 -16.399 11.805 1.00 87.56 408 ASN A CA 1
ATOM 3359 C C . ASN A 1 408 ? -29.769 -14.939 11.744 1.00 87.56 408 ASN A C 1
ATOM 3361 O O . ASN A 1 408 ? -29.581 -14.287 10.724 1.00 87.56 408 ASN A O 1
ATOM 3365 N N . ASP A 1 409 ? -30.266 -14.386 12.855 1.00 88.00 409 ASP A N 1
ATOM 3366 C CA . ASP A 1 409 ? -30.677 -12.975 12.936 1.00 88.00 409 ASP A CA 1
ATOM 3367 C C . ASP A 1 409 ? -29.514 -12.032 12.574 1.00 88.00 409 ASP A C 1
ATOM 3369 O O . ASP A 1 409 ? -29.679 -11.027 11.884 1.00 88.00 409 ASP A O 1
ATOM 3373 N N . ARG A 1 410 ? -28.293 -12.374 13.011 1.00 90.25 410 ARG A N 1
ATOM 3374 C CA . ARG A 1 410 ? -27.088 -11.591 12.702 1.00 90.25 410 ARG A CA 1
ATOM 3375 C C . ARG A 1 410 ? -26.630 -11.731 11.251 1.00 90.25 410 ARG A C 1
ATOM 3377 O O . ARG A 1 410 ? -26.047 -10.785 10.719 1.00 90.25 410 ARG A O 1
ATOM 3384 N N . GLN A 1 411 ? -26.902 -12.869 10.615 1.00 89.81 411 GLN A N 1
ATOM 3385 C CA . GLN A 1 411 ? -26.637 -13.093 9.194 1.00 89.81 411 GLN A CA 1
ATOM 3386 C C . GLN A 1 411 ? -27.497 -12.187 8.307 1.00 89.81 411 GLN A C 1
ATOM 3388 O O . GLN A 1 411 ? -26.995 -11.658 7.315 1.00 89.81 411 GLN A O 1
ATOM 3393 N N . GLU A 1 412 ? -28.765 -11.971 8.669 1.00 87.31 412 GLU A N 1
ATOM 3394 C CA . GLU A 1 412 ? -29.708 -11.173 7.871 1.00 87.31 412 GLU A CA 1
ATOM 3395 C C . GLU A 1 412 ? -29.223 -9.734 7.631 1.00 87.31 412 GLU A C 1
ATOM 3397 O O . GLU A 1 412 ? -29.452 -9.180 6.556 1.00 87.31 412 GLU A O 1
ATOM 3402 N N . LEU A 1 413 ? -28.461 -9.156 8.569 1.00 84.75 413 LEU A N 1
ATOM 3403 C CA . LEU A 1 413 ? -27.869 -7.815 8.443 1.00 84.75 413 LEU A CA 1
ATOM 3404 C C . LEU A 1 413 ? -26.882 -7.677 7.271 1.00 84.75 413 LEU A C 1
ATOM 3406 O O . LEU A 1 413 ? -26.601 -6.560 6.834 1.00 84.75 413 LEU A O 1
ATOM 3410 N N . PHE A 1 414 ? -26.350 -8.788 6.760 1.00 86.50 414 PHE A N 1
ATOM 3411 C CA . PHE A 1 414 ? -25.431 -8.796 5.622 1.00 86.50 414 PHE A CA 1
ATOM 3412 C C . PHE A 1 414 ? -26.124 -9.046 4.278 1.00 86.50 414 PHE A C 1
ATOM 3414 O O . PHE A 1 414 ? -25.564 -8.678 3.242 1.00 86.50 414 PHE A O 1
ATOM 3421 N N . GLY A 1 415 ? -27.324 -9.639 4.270 1.00 84.81 415 GLY A N 1
ATOM 3422 C CA . GLY A 1 415 ? -28.044 -10.010 3.047 1.00 84.81 415 GLY A CA 1
ATOM 3423 C C . GLY A 1 415 ? -27.158 -10.774 2.053 1.00 84.81 415 GLY A C 1
ATOM 3424 O O . GLY A 1 415 ? -26.451 -11.710 2.424 1.00 84.81 415 GLY A O 1
ATOM 3425 N N . ASP A 1 416 ? -27.130 -10.321 0.799 1.00 86.25 416 ASP A N 1
ATOM 3426 C CA . ASP A 1 416 ? -26.345 -10.935 -0.286 1.00 86.25 416 ASP A CA 1
ATOM 3427 C C . ASP A 1 416 ? -24.828 -10.639 -0.217 1.00 86.25 416 ASP A C 1
ATOM 3429 O O . ASP A 1 416 ? -24.074 -11.029 -1.107 1.00 86.25 416 ASP A O 1
ATOM 3433 N N . LYS A 1 417 ? -24.349 -9.925 0.813 1.00 88.69 417 LYS A N 1
ATOM 3434 C CA . LYS A 1 417 ? -22.963 -9.417 0.905 1.00 88.69 417 LYS A CA 1
ATOM 3435 C C . LYS A 1 417 ? -22.055 -10.220 1.836 1.00 88.69 417 LYS A C 1
ATOM 3437 O O . LYS A 1 417 ? -21.033 -9.710 2.296 1.00 88.69 417 LYS A O 1
ATOM 3442 N N . LEU A 1 418 ? -22.396 -11.474 2.122 1.00 86.19 418 LEU A N 1
ATOM 3443 C CA . LEU A 1 418 ? -21.618 -12.330 3.029 1.00 86.19 418 LEU A CA 1
ATOM 3444 C C . LEU A 1 418 ? -20.164 -12.526 2.571 1.00 86.19 418 LEU A C 1
ATOM 3446 O O . LEU A 1 418 ? -19.254 -12.550 3.401 1.00 86.19 418 LEU A O 1
ATOM 3450 N N . ASP A 1 419 ? -19.922 -12.548 1.259 1.00 86.81 419 ASP A N 1
ATOM 3451 C CA . ASP A 1 419 ? -18.577 -12.676 0.686 1.00 86.81 419 ASP A CA 1
ATOM 3452 C C . ASP A 1 419 ? -17.663 -11.476 1.016 1.00 86.81 419 ASP A C 1
ATOM 3454 O O . ASP A 1 419 ? -16.434 -11.597 1.026 1.00 86.81 419 ASP A O 1
ATOM 3458 N N . GLU A 1 420 ? -18.234 -10.307 1.337 1.00 92.44 420 GLU A N 1
ATOM 3459 C CA . GLU A 1 420 ? -17.459 -9.115 1.696 1.00 92.44 420 GLU A CA 1
ATOM 3460 C C . GLU A 1 420 ? -16.827 -9.220 3.096 1.00 92.44 420 GLU A C 1
ATOM 3462 O O . GLU A 1 420 ? -15.811 -8.571 3.355 1.00 92.44 420 GLU A O 1
ATOM 3467 N N . ILE A 1 421 ? -17.369 -10.052 3.997 1.00 90.81 421 ILE A N 1
ATOM 3468 C CA . ILE A 1 421 ? -16.942 -10.153 5.407 1.00 90.81 421 ILE A CA 1
ATOM 3469 C C . ILE A 1 421 ? -15.439 -10.445 5.516 1.00 90.81 421 ILE A C 1
ATOM 3471 O O . ILE A 1 421 ? -14.730 -9.845 6.327 1.00 90.81 421 ILE A O 1
ATOM 3475 N N . GLN A 1 422 ? -14.930 -11.330 4.661 1.00 90.31 422 GLN A N 1
ATOM 3476 C CA . GLN A 1 422 ? -13.524 -11.742 4.643 1.00 90.31 422 GLN A CA 1
ATOM 3477 C C . GLN A 1 422 ? -12.660 -10.914 3.674 1.00 90.31 422 GLN A C 1
ATOM 3479 O O . GLN A 1 422 ? -11.454 -11.151 3.579 1.00 90.31 422 GLN A O 1
ATOM 3484 N N . SER A 1 423 ? -13.248 -9.952 2.956 1.00 91.19 423 SER A N 1
ATOM 3485 C CA . SER A 1 423 ? -12.589 -9.143 1.927 1.00 91.19 423 SER A CA 1
ATOM 3486 C C . SER A 1 423 ? -11.977 -7.858 2.493 1.00 91.19 423 SER A C 1
ATOM 3488 O O . SER A 1 423 ? -12.456 -7.296 3.479 1.00 91.19 423 SER A O 1
ATOM 3490 N N . ILE A 1 424 ? -10.939 -7.349 1.817 1.00 92.12 424 ILE A N 1
ATOM 3491 C CA . ILE A 1 424 ? -10.410 -5.992 2.042 1.00 92.12 424 ILE A CA 1
ATOM 3492 C C . ILE A 1 424 ? -11.237 -4.902 1.340 1.00 92.12 424 ILE A C 1
ATOM 3494 O O . ILE A 1 424 ? -11.052 -3.721 1.610 1.00 92.12 424 ILE A O 1
ATOM 3498 N N . GLN A 1 425 ? -12.106 -5.290 0.405 1.00 91.00 425 GLN A N 1
ATOM 3499 C CA . GLN A 1 425 ? -13.017 -4.404 -0.317 1.00 91.00 425 GLN A CA 1
ATOM 3500 C C . GLN A 1 425 ? -14.424 -4.633 0.229 1.00 91.00 425 GLN A C 1
ATOM 3502 O O . GLN A 1 425 ? -15.142 -5.504 -0.256 1.00 91.00 425 GLN A O 1
ATOM 3507 N N . ARG A 1 426 ? -14.774 -3.884 1.277 1.00 93.88 426 ARG A N 1
ATOM 3508 C CA . ARG A 1 426 ? -16.079 -3.935 1.943 1.00 93.88 426 ARG A CA 1
ATOM 3509 C C . ARG A 1 426 ? -16.897 -2.716 1.541 1.00 93.88 426 ARG A C 1
ATOM 3511 O O . ARG A 1 426 ? -16.362 -1.612 1.475 1.00 93.88 426 ARG A O 1
ATOM 3518 N N . SER A 1 427 ? -18.187 -2.898 1.290 1.00 94.12 427 SER A N 1
ATOM 3519 C CA . SER A 1 427 ? -19.106 -1.776 1.100 1.00 94.12 427 SER A CA 1
ATOM 3520 C C . SER A 1 427 ? -19.404 -1.077 2.432 1.00 94.12 427 SER A C 1
ATOM 3522 O O . SER A 1 427 ? -19.294 -1.682 3.501 1.00 94.12 427 SER A O 1
ATOM 3524 N N . HIS A 1 428 ? -19.817 0.195 2.385 1.00 94.50 428 HIS A N 1
ATOM 3525 C CA . HIS A 1 428 ? -20.100 0.983 3.595 1.00 94.50 428 HIS A CA 1
ATOM 3526 C C . HIS A 1 428 ? -21.124 0.296 4.516 1.00 94.50 428 HIS A C 1
ATOM 3528 O O . HIS A 1 428 ? -20.924 0.255 5.727 1.00 94.50 428 HIS A O 1
ATOM 3534 N N . SER A 1 429 ? -22.175 -0.316 3.952 1.00 93.81 429 SER A N 1
ATOM 3535 C CA . SER A 1 429 ? -23.188 -1.047 4.731 1.00 93.81 429 SER A CA 1
ATOM 3536 C C . SER A 1 429 ? -22.595 -2.242 5.481 1.00 93.81 429 SER A C 1
ATOM 3538 O O . SER A 1 429 ? -22.910 -2.454 6.647 1.00 93.81 429 SER A O 1
ATOM 3540 N N . THR A 1 430 ? -21.698 -2.993 4.835 1.00 95.50 430 THR A N 1
ATOM 3541 C CA . THR A 1 430 ? -21.019 -4.144 5.442 1.00 95.50 430 THR A CA 1
ATOM 3542 C C . THR A 1 430 ? -20.102 -3.696 6.576 1.00 95.50 430 THR A C 1
ATOM 3544 O O . THR A 1 430 ? -20.092 -4.310 7.638 1.00 95.50 430 THR A O 1
ATOM 3547 N N . VAL A 1 431 ? -19.357 -2.601 6.387 1.00 96.44 431 VAL A N 1
ATOM 3548 C CA . VAL A 1 431 ? -18.492 -2.036 7.435 1.00 96.44 431 VAL A CA 1
ATOM 3549 C C . VAL A 1 431 ? -19.315 -1.629 8.658 1.00 96.44 431 VAL A C 1
ATOM 3551 O O . VAL A 1 431 ? -18.961 -2.007 9.773 1.00 96.44 431 VAL A O 1
ATOM 3554 N N . ILE A 1 432 ? -20.427 -0.913 8.456 1.00 95.75 432 ILE A N 1
ATOM 3555 C CA . ILE A 1 432 ? -21.331 -0.503 9.542 1.00 95.75 432 ILE A CA 1
ATOM 3556 C C . ILE A 1 432 ? -21.855 -1.733 10.297 1.00 95.75 432 ILE A C 1
ATOM 3558 O O . ILE A 1 432 ? -21.731 -1.782 11.520 1.00 95.75 432 ILE A O 1
ATOM 3562 N N . ALA A 1 433 ? -22.356 -2.748 9.585 1.00 95.19 433 ALA A N 1
ATOM 3563 C CA . ALA A 1 433 ? -22.865 -3.978 10.195 1.00 95.19 433 ALA A CA 1
ATOM 3564 C C . ALA A 1 433 ? -21.788 -4.711 11.017 1.00 95.19 433 ALA A C 1
ATOM 3566 O O . ALA A 1 433 ? -22.041 -5.140 12.141 1.00 95.19 433 ALA A O 1
ATOM 3567 N N . ILE A 1 434 ? -20.554 -4.805 10.510 1.00 96.94 434 ILE A N 1
ATOM 3568 C CA . ILE A 1 434 ? -19.431 -5.419 11.239 1.00 96.94 434 ILE A CA 1
ATOM 3569 C C . ILE A 1 434 ? -19.138 -4.670 12.548 1.00 96.94 434 ILE A C 1
ATOM 3571 O O . ILE A 1 434 ? -18.908 -5.299 13.583 1.00 96.94 434 ILE A O 1
ATOM 3575 N N . TYR A 1 435 ? -19.146 -3.337 12.522 1.00 97.31 435 TYR A N 1
ATOM 3576 C CA . TYR A 1 435 ? -18.950 -2.531 13.727 1.00 97.31 435 TYR A CA 1
ATOM 3577 C C . TYR A 1 435 ? -20.103 -2.693 14.722 1.00 97.31 435 TYR A C 1
ATOM 3579 O O . TYR A 1 435 ? -19.847 -2.823 15.918 1.00 97.31 435 TYR A O 1
ATOM 3587 N N . GLN A 1 436 ? -21.349 -2.758 14.246 1.00 95.44 436 GLN A N 1
ATOM 3588 C CA . GLN A 1 436 ? -22.520 -3.034 15.085 1.00 95.44 436 GLN A CA 1
ATOM 3589 C C . GLN A 1 436 ? -22.406 -4.397 15.783 1.00 95.44 436 GLN A C 1
ATOM 3591 O O . GLN A 1 436 ? -22.603 -4.472 16.995 1.00 95.44 436 GLN A O 1
ATOM 3596 N N . HIS A 1 437 ? -21.973 -5.443 15.072 1.00 95.44 437 HIS A N 1
ATOM 3597 C CA . HIS A 1 437 ? -21.707 -6.763 15.665 1.00 95.44 437 HIS A CA 1
ATOM 3598 C C . HIS A 1 437 ? -20.581 -6.737 16.698 1.00 95.44 437 HIS A C 1
ATOM 3600 O O . HIS A 1 437 ? -20.653 -7.419 17.723 1.00 95.44 437 HIS A O 1
ATOM 3606 N N . ALA A 1 438 ? -19.532 -5.943 16.469 1.00 96.81 438 ALA A N 1
ATOM 3607 C CA . ALA A 1 438 ? -18.448 -5.795 17.438 1.00 96.81 438 ALA A CA 1
ATOM 3608 C C . ALA A 1 438 ? -18.913 -5.067 18.706 1.00 96.81 438 ALA A C 1
ATOM 3610 O O . ALA A 1 438 ? -18.538 -5.456 19.814 1.00 96.81 438 ALA A O 1
ATOM 3611 N N . ILE A 1 439 ? -19.755 -4.040 18.555 1.00 96.88 439 ILE A N 1
ATOM 3612 C CA . ILE A 1 439 ? -20.388 -3.334 19.673 1.00 96.88 439 ILE A CA 1
ATOM 3613 C C . ILE A 1 439 ? -21.286 -4.302 20.450 1.00 96.88 439 ILE A C 1
ATOM 3615 O O . ILE A 1 439 ? -21.112 -4.425 21.660 1.00 96.88 439 ILE A O 1
ATOM 3619 N N . GLU A 1 440 ? -22.161 -5.058 19.775 1.00 95.06 440 GLU A N 1
ATOM 3620 C CA . GLU A 1 440 ? -23.023 -6.066 20.411 1.00 95.06 440 GLU A CA 1
ATOM 3621 C C . GLU A 1 440 ? -22.199 -7.114 21.176 1.00 95.06 440 GLU A C 1
ATOM 3623 O O . GLU A 1 440 ? -22.508 -7.432 22.328 1.00 95.06 440 GLU A O 1
ATOM 3628 N N . SER A 1 441 ? -21.107 -7.595 20.570 1.00 94.88 441 SER A N 1
ATOM 3629 C CA . SER A 1 441 ? -20.175 -8.541 21.193 1.00 94.88 441 SER A CA 1
ATOM 3630 C C . SER A 1 441 ? -19.625 -7.980 22.509 1.00 94.88 441 SER A C 1
ATOM 3632 O O . SER A 1 441 ? -19.687 -8.648 23.543 1.00 94.88 441 SER A O 1
ATOM 3634 N N . MET A 1 442 ? -19.134 -6.734 22.512 1.00 94.75 442 MET A N 1
ATOM 3635 C CA . MET A 1 442 ? -18.608 -6.101 23.728 1.00 94.75 442 MET A CA 1
ATOM 3636 C C . MET A 1 442 ? -19.704 -5.809 24.757 1.00 94.75 442 MET A C 1
ATOM 3638 O O . MET A 1 442 ? -19.482 -6.026 25.947 1.00 94.75 442 MET A O 1
ATOM 3642 N N . THR A 1 443 ? -20.897 -5.387 24.329 1.00 93.62 443 THR A N 1
ATOM 3643 C CA . THR A 1 443 ? -22.038 -5.147 25.223 1.00 93.62 443 THR A CA 1
ATOM 3644 C C . THR A 1 443 ? -22.463 -6.423 25.945 1.00 93.62 443 THR A C 1
ATOM 3646 O O . THR A 1 443 ? -22.705 -6.391 27.153 1.00 93.62 443 THR A O 1
ATOM 3649 N N . LYS A 1 444 ? -22.510 -7.561 25.244 1.00 91.44 444 LYS A N 1
ATOM 3650 C CA . LYS A 1 444 ? -22.847 -8.858 25.844 1.00 91.44 444 LYS A CA 1
ATOM 3651 C C . LYS A 1 444 ? -21.780 -9.342 26.823 1.00 91.44 444 LYS A C 1
ATOM 3653 O O . LYS A 1 444 ? -22.123 -9.773 27.922 1.00 91.44 444 LYS A O 1
ATOM 3658 N N . LEU A 1 445 ? -20.500 -9.211 26.472 1.00 90.62 445 LEU A N 1
ATOM 3659 C CA . LEU A 1 445 ? -19.400 -9.543 27.384 1.00 90.62 445 LEU A CA 1
ATOM 3660 C C . LEU A 1 445 ? -19.398 -8.643 28.629 1.00 90.62 445 LEU A C 1
ATOM 3662 O O . LEU A 1 445 ? -19.238 -9.135 29.744 1.00 90.62 445 LEU A O 1
ATOM 3666 N N . ARG A 1 446 ? -19.666 -7.343 28.462 1.00 89.44 446 ARG A N 1
ATOM 3667 C CA . ARG A 1 446 ? -19.820 -6.388 29.566 1.00 89.44 446 ARG A CA 1
ATOM 3668 C C . ARG A 1 446 ? -20.955 -6.784 30.512 1.00 89.44 446 ARG A C 1
ATOM 3670 O O . ARG A 1 446 ? -20.750 -6.822 31.722 1.00 89.44 446 ARG A O 1
ATOM 3677 N N . ALA A 1 447 ? -22.136 -7.094 29.970 1.00 87.19 447 ALA A N 1
ATOM 3678 C CA . ALA A 1 447 ? -23.300 -7.491 30.765 1.00 87.19 447 ALA A CA 1
ATOM 3679 C C . ALA A 1 447 ? -23.011 -8.728 31.626 1.00 87.19 447 ALA A C 1
ATOM 3681 O O . ALA A 1 447 ? -23.469 -8.814 32.761 1.00 87.19 447 ALA A O 1
ATOM 3682 N N . LYS A 1 448 ? -22.195 -9.651 31.115 1.00 83.19 448 LYS A N 1
ATOM 3683 C CA . LYS A 1 448 ? -21.727 -10.810 31.870 1.00 83.19 448 LYS A CA 1
ATOM 3684 C C . LYS A 1 448 ? -20.749 -10.444 32.987 1.00 83.19 448 LYS A C 1
ATOM 3686 O O . LYS A 1 448 ? -20.927 -10.907 34.108 1.00 83.19 448 LYS A O 1
ATOM 3691 N N . CYS A 1 449 ? -19.757 -9.589 32.724 1.00 81.94 449 CYS A N 1
ATOM 3692 C CA . CYS A 1 449 ? -18.829 -9.142 33.770 1.00 81.94 449 CYS A CA 1
ATOM 3693 C C . CYS A 1 449 ? -19.550 -8.531 34.973 1.00 81.94 449 CYS A C 1
ATOM 3695 O O . CYS A 1 449 ? -19.126 -8.752 36.104 1.00 81.94 449 CYS A O 1
ATOM 3697 N N . LEU A 1 450 ? -20.648 -7.811 34.727 1.00 75.50 450 LEU A N 1
ATOM 3698 C CA . LEU A 1 450 ? -21.485 -7.246 35.781 1.00 75.50 450 LEU A CA 1
ATOM 3699 C C . LEU A 1 450 ? -22.128 -8.329 36.667 1.00 75.50 450 LEU A C 1
ATOM 3701 O O . LEU A 1 450 ? -22.221 -8.146 37.875 1.00 75.50 450 LEU A O 1
ATOM 3705 N N . VAL A 1 451 ? -22.550 -9.457 36.087 1.00 74.12 451 VAL A N 1
ATOM 3706 C CA . VAL A 1 451 ? -23.128 -10.592 36.833 1.00 74.12 451 VAL A CA 1
ATOM 3707 C C . VAL A 1 451 ? -22.057 -11.318 37.651 1.00 74.12 451 VAL A C 1
ATOM 3709 O O . VAL A 1 451 ? -22.304 -11.696 38.795 1.00 74.12 451 VAL A O 1
ATOM 3712 N N . ASP A 1 452 ? -20.859 -11.467 37.087 1.00 70.31 452 ASP A N 1
ATOM 3713 C CA . ASP A 1 452 ? -19.768 -12.242 37.683 1.00 70.31 452 ASP A CA 1
ATOM 3714 C C . ASP A 1 452 ? -18.862 -11.411 38.625 1.00 70.31 452 ASP A C 1
ATOM 3716 O O . ASP A 1 452 ? -17.866 -11.928 39.133 1.00 70.31 452 ASP A O 1
ATOM 3720 N N . ASN A 1 453 ? -19.179 -10.127 38.866 1.00 67.12 453 ASN A N 1
ATOM 3721 C CA . ASN A 1 453 ? -18.327 -9.157 39.582 1.00 67.12 453 ASN A CA 1
ATOM 3722 C C . ASN A 1 453 ? -16.888 -9.077 39.028 1.00 67.12 453 ASN A C 1
ATOM 3724 O O . ASN A 1 453 ? -15.916 -8.890 39.764 1.00 67.12 453 ASN A O 1
ATOM 3728 N N . LEU A 1 454 ? -16.750 -9.230 37.712 1.00 69.88 454 LEU A N 1
ATOM 3729 C CA . LEU A 1 454 ? -15.490 -9.095 36.986 1.00 69.88 454 LEU A CA 1
ATOM 3730 C C . LEU A 1 454 ? -15.336 -7.656 36.469 1.00 69.88 454 LEU A C 1
ATOM 3732 O O . LEU A 1 454 ? -16.289 -6.882 36.475 1.00 69.88 454 LEU A O 1
ATOM 3736 N N . GLY A 1 455 ? -14.135 -7.285 36.011 1.00 73.12 455 GLY A N 1
ATOM 3737 C CA . GLY A 1 455 ? -13.799 -5.925 35.558 1.00 73.12 455 GLY A CA 1
ATOM 3738 C C . GLY A 1 455 ? -14.607 -5.422 34.348 1.00 73.12 455 GLY A C 1
ATOM 3739 O O . GLY A 1 455 ? -14.082 -5.366 33.238 1.00 73.12 455 GLY A O 1
ATOM 3740 N N . GLU A 1 456 ? -15.863 -5.009 34.570 1.00 82.94 456 GLU A N 1
ATOM 3741 C CA . GLU A 1 456 ? -16.802 -4.453 33.575 1.00 82.94 456 GLU A CA 1
ATOM 3742 C C . GLU A 1 456 ? -16.190 -3.270 32.811 1.00 82.94 456 GLU A C 1
ATOM 3744 O O . GLU A 1 456 ? -16.367 -3.132 31.598 1.00 82.94 456 GLU A O 1
ATOM 3749 N N . GLU A 1 457 ? -15.441 -2.429 33.525 1.00 83.50 457 GLU A N 1
ATOM 3750 C CA . GLU A 1 457 ? -14.870 -1.182 33.021 1.00 83.50 457 GLU A CA 1
ATOM 3751 C C . GLU A 1 457 ? -13.951 -1.394 31.803 1.00 83.50 457 GLU A C 1
ATOM 3753 O O . GLU A 1 457 ? -13.920 -0.551 30.905 1.00 83.50 457 GLU A O 1
ATOM 3758 N N . GLU A 1 458 ? -13.246 -2.531 31.709 1.00 85.56 458 GLU A N 1
ATOM 3759 C CA . GLU A 1 458 ? -12.403 -2.838 30.545 1.00 85.56 458 GLU A CA 1
ATOM 3760 C C . GLU A 1 458 ? -13.245 -2.987 29.268 1.00 85.56 458 GLU A C 1
ATOM 3762 O O . GLU A 1 458 ? -12.940 -2.387 28.232 1.00 85.56 458 GLU A O 1
ATOM 3767 N N . TYR A 1 459 ? -14.330 -3.761 29.342 1.00 89.25 459 TYR A N 1
ATOM 3768 C CA . TYR A 1 459 ? -15.224 -4.016 28.210 1.00 89.25 459 TYR A CA 1
ATOM 3769 C C . TYR A 1 459 ? -16.051 -2.785 27.857 1.00 89.25 459 TYR A C 1
ATOM 3771 O O . TYR A 1 459 ? -16.281 -2.524 26.678 1.00 89.25 459 TYR A O 1
ATOM 3779 N N . LEU A 1 460 ? -16.423 -1.983 28.857 1.00 90.88 460 LEU A N 1
ATOM 3780 C CA . LEU A 1 460 ? -17.050 -0.684 28.640 1.00 90.88 460 LEU A CA 1
ATOM 3781 C C . LEU A 1 460 ? -16.127 0.269 27.870 1.00 90.88 460 LEU A C 1
ATOM 3783 O O . LEU A 1 460 ? -16.557 0.895 26.903 1.00 90.88 460 LEU A O 1
ATOM 3787 N N . GLY A 1 461 ? -14.841 0.328 28.230 1.00 91.62 461 GLY A N 1
ATOM 3788 C CA . GLY A 1 461 ? -13.849 1.099 27.480 1.00 91.62 461 GLY A CA 1
ATOM 3789 C C . GLY A 1 461 ? -13.690 0.624 26.029 1.00 91.62 461 GLY A C 1
ATOM 3790 O O . GLY A 1 461 ? -13.583 1.452 25.120 1.00 91.62 461 GLY A O 1
ATOM 3791 N N . LYS A 1 462 ? -13.719 -0.697 25.790 1.00 92.69 462 LYS A N 1
ATOM 3792 C CA . LYS A 1 462 ? -13.694 -1.282 24.434 1.00 92.69 462 LYS A CA 1
ATOM 3793 C C . LYS A 1 462 ? -14.961 -0.941 23.641 1.00 92.69 462 LYS A C 1
ATOM 3795 O O . LYS A 1 462 ? -14.843 -0.553 22.481 1.00 92.69 462 LYS A O 1
ATOM 3800 N N . GLU A 1 463 ? -16.141 -1.021 24.259 1.00 95.19 463 GLU A N 1
ATOM 3801 C CA . GLU A 1 463 ? -17.420 -0.638 23.643 1.00 95.19 463 GLU A CA 1
ATOM 3802 C C . GLU A 1 463 ? -17.413 0.839 23.218 1.00 95.19 463 GLU A C 1
ATOM 3804 O O . GLU A 1 463 ? -17.672 1.139 22.054 1.00 95.19 463 GLU A O 1
ATOM 3809 N N . ILE A 1 464 ? -17.035 1.753 24.120 1.00 95.81 464 ILE A N 1
ATOM 3810 C CA . ILE A 1 464 ? -16.944 3.194 23.829 1.00 95.81 464 ILE A CA 1
ATOM 3811 C C . ILE A 1 464 ? -15.995 3.453 22.652 1.00 95.81 464 ILE A C 1
ATOM 3813 O O . ILE A 1 464 ? -16.309 4.236 21.756 1.00 95.81 464 ILE A O 1
ATOM 3817 N N . ASN A 1 465 ? -14.842 2.778 22.615 1.00 95.62 465 ASN A N 1
ATOM 3818 C CA . ASN A 1 465 ? -13.882 2.954 21.529 1.00 95.62 465 ASN A CA 1
ATOM 3819 C C . ASN A 1 465 ? -14.422 2.467 20.173 1.00 95.62 465 ASN A C 1
ATOM 3821 O O . ASN A 1 465 ? -14.197 3.133 19.165 1.00 95.62 465 ASN A O 1
ATOM 3825 N N . LEU A 1 466 ? -15.136 1.337 20.141 1.00 97.38 466 LEU A N 1
ATOM 3826 C CA . LEU A 1 466 ? -15.776 0.828 18.924 1.00 97.38 466 LEU A CA 1
ATOM 3827 C C . LEU A 1 466 ? -16.862 1.777 18.414 1.00 97.38 466 LEU A C 1
ATOM 3829 O O . LEU A 1 466 ? -16.898 2.059 17.219 1.00 97.38 466 LEU A O 1
ATOM 3833 N N . ARG A 1 467 ? -17.695 2.312 19.314 1.00 97.75 467 ARG A N 1
ATOM 3834 C CA . ARG A 1 467 ? -18.725 3.297 18.959 1.00 97.75 467 ARG A CA 1
ATOM 3835 C C . ARG A 1 467 ? -18.114 4.585 18.410 1.00 97.75 467 ARG A C 1
ATOM 3837 O O . ARG A 1 467 ? -18.527 5.043 17.356 1.00 97.75 467 ARG A O 1
ATOM 3844 N N . LEU A 1 468 ? -17.054 5.114 19.029 1.00 97.62 468 LEU A N 1
ATOM 3845 C CA . LEU A 1 468 ? -16.332 6.284 18.500 1.00 97.62 468 LEU A CA 1
ATOM 3846 C C . LEU A 1 468 ? -15.709 6.037 17.114 1.00 97.62 468 LEU A C 1
ATOM 3848 O O . LEU A 1 468 ? -15.677 6.939 16.280 1.00 97.62 468 LEU A O 1
ATOM 3852 N N . GLN A 1 469 ? -15.216 4.824 16.848 1.00 96.88 469 GLN A N 1
ATOM 3853 C CA . GLN A 1 469 ? -14.753 4.453 15.506 1.00 96.88 469 GLN A CA 1
ATOM 3854 C C . GLN A 1 469 ? -15.907 4.394 14.498 1.00 96.88 469 GLN A C 1
ATOM 3856 O O . GLN A 1 469 ? -15.746 4.858 13.372 1.00 96.88 469 GLN A O 1
ATOM 3861 N N . LEU A 1 470 ? -17.066 3.863 14.900 1.00 97.44 470 LEU A N 1
ATOM 3862 C CA . LEU A 1 470 ? -18.266 3.842 14.065 1.00 97.44 470 LEU A CA 1
ATOM 3863 C C . LEU A 1 470 ? -18.774 5.261 13.767 1.00 97.44 470 LEU A C 1
ATOM 3865 O O . LEU A 1 470 ? -19.109 5.542 12.623 1.00 97.44 470 LEU A O 1
ATOM 3869 N N . VAL A 1 471 ? -18.758 6.163 14.752 1.00 97.69 471 VAL A N 1
ATOM 3870 C CA . VAL A 1 471 ? -19.070 7.596 14.590 1.00 97.69 471 VAL A CA 1
ATOM 3871 C C . VAL A 1 471 ? -18.196 8.223 13.498 1.00 97.69 471 VAL A C 1
ATOM 3873 O O . VAL A 1 471 ? -18.706 8.825 12.557 1.00 97.69 471 VAL A O 1
ATOM 3876 N N . GLU A 1 472 ? -16.876 8.023 13.547 1.00 96.94 472 GLU A N 1
ATOM 3877 C CA . GLU A 1 472 ? -15.977 8.540 12.504 1.00 96.94 472 GLU A CA 1
ATOM 3878 C C . GLU A 1 472 ? -16.290 7.954 11.116 1.00 96.94 472 GLU A C 1
ATOM 3880 O O . GLU A 1 472 ? -16.324 8.687 10.127 1.00 96.94 472 GLU A O 1
ATOM 3885 N N . LEU A 1 473 ? -16.561 6.648 11.034 1.00 96.38 473 LEU A N 1
ATOM 3886 C CA . LEU A 1 473 ? -16.903 5.982 9.775 1.00 96.38 473 LEU A CA 1
ATOM 3887 C C . LEU A 1 473 ? -18.234 6.482 9.199 1.00 96.38 473 LEU A C 1
ATOM 3889 O O . LEU A 1 473 ? -18.310 6.748 8.004 1.00 96.38 473 LEU A O 1
ATOM 3893 N N . LEU A 1 474 ? -19.266 6.658 10.028 1.00 97.44 474 LEU A N 1
ATOM 3894 C CA . LEU A 1 474 ? -20.563 7.194 9.605 1.00 97.44 474 LEU A CA 1
ATOM 3895 C C . LEU A 1 474 ? -20.426 8.619 9.066 1.00 97.44 474 LEU A C 1
ATOM 3897 O O . LEU A 1 474 ? -20.971 8.922 8.006 1.00 97.44 474 LEU A O 1
ATOM 3901 N N . MET A 1 475 ? -19.642 9.463 9.739 1.00 95.75 475 MET A N 1
ATOM 3902 C CA . MET A 1 475 ? -19.327 10.808 9.258 1.00 95.75 475 MET A CA 1
ATOM 3903 C C . MET A 1 475 ? -18.570 10.771 7.923 1.00 95.75 475 MET A C 1
ATOM 3905 O O . MET A 1 475 ? -18.883 11.531 7.007 1.00 95.75 475 MET A O 1
ATOM 3909 N N . GLN A 1 476 ? -17.600 9.864 7.778 1.00 94.06 476 GLN A N 1
ATOM 3910 C CA . GLN A 1 476 ? -16.865 9.666 6.529 1.00 94.06 476 GLN A CA 1
ATOM 3911 C C . GLN A 1 476 ? -17.758 9.157 5.386 1.00 94.06 476 GLN A C 1
ATOM 3913 O O . GLN A 1 476 ? -17.526 9.520 4.235 1.00 94.06 476 GLN A O 1
ATOM 3918 N N . PHE A 1 477 ? -18.765 8.340 5.692 1.00 95.12 477 PHE A N 1
ATOM 3919 C CA . PHE A 1 477 ? -19.760 7.844 4.739 1.00 95.12 477 PHE A CA 1
ATOM 3920 C C . PHE A 1 477 ? -20.913 8.830 4.494 1.00 95.12 477 PHE A C 1
ATOM 3922 O O . PHE A 1 477 ? -21.910 8.447 3.887 1.00 95.12 477 PHE A O 1
ATOM 3929 N N . GLU A 1 478 ? -20.784 10.079 4.959 1.00 94.88 478 GLU A N 1
ATOM 3930 C CA . GLU A 1 478 ? -21.768 11.162 4.808 1.00 94.88 478 GLU A CA 1
ATOM 3931 C C . GLU A 1 478 ? -23.118 10.898 5.506 1.00 94.88 478 GLU A C 1
ATOM 3933 O O . GLU A 1 478 ? -24.112 11.578 5.254 1.00 94.88 478 GLU A O 1
ATOM 3938 N N . ASN A 1 479 ? -23.158 9.961 6.457 1.00 95.81 479 ASN A N 1
ATOM 3939 C CA . ASN A 1 479 ? -24.338 9.656 7.262 1.00 95.81 479 ASN A CA 1
ATOM 3940 C C . ASN A 1 479 ? -24.316 10.430 8.591 1.00 95.81 479 ASN A C 1
ATOM 3942 O O . ASN A 1 479 ? -24.159 9.872 9.680 1.00 95.81 479 ASN A O 1
ATOM 3946 N N . ILE A 1 480 ? -24.441 11.754 8.476 1.00 95.44 480 ILE A N 1
ATOM 3947 C CA . ILE A 1 480 ? -24.244 12.710 9.577 1.00 95.44 480 ILE A CA 1
ATOM 3948 C C . ILE A 1 480 ? -25.225 12.461 10.731 1.00 95.44 480 ILE A C 1
ATOM 3950 O O . ILE A 1 480 ? -24.815 12.430 11.887 1.00 95.44 480 ILE A O 1
ATOM 3954 N N . ASN A 1 481 ? -26.508 12.243 10.431 1.00 96.31 481 ASN A N 1
ATOM 3955 C CA . ASN A 1 481 ? -27.535 12.082 11.466 1.00 96.31 481 ASN A CA 1
ATOM 3956 C C . ASN A 1 481 ? -27.282 10.838 12.325 1.00 96.31 481 ASN A C 1
ATOM 3958 O O . ASN A 1 481 ? -27.296 10.929 13.550 1.00 96.31 481 ASN A O 1
ATOM 3962 N N . GLN A 1 482 ? -26.990 9.696 11.691 1.00 96.31 482 GLN A N 1
ATOM 3963 C CA . GLN A 1 482 ? -26.691 8.463 12.418 1.00 96.31 482 GLN A CA 1
ATOM 3964 C C . GLN A 1 482 ? -25.372 8.577 13.196 1.00 96.31 482 GLN A C 1
ATOM 3966 O O . GLN A 1 482 ? -25.258 8.054 14.299 1.00 96.31 482 GLN A O 1
ATOM 3971 N N . SER A 1 483 ? -24.383 9.289 12.645 1.00 97.38 483 SER A N 1
ATOM 3972 C CA . SER A 1 483 ? -23.127 9.585 13.339 1.00 97.38 483 SER A CA 1
ATOM 3973 C C . SER A 1 483 ? -23.356 10.369 14.635 1.00 97.38 483 SER A C 1
ATOM 3975 O O . SER A 1 483 ? -22.773 10.052 15.669 1.00 97.38 483 SER A O 1
ATOM 3977 N N . GLU A 1 484 ? -24.207 11.394 14.598 1.00 97.25 484 GLU A N 1
ATOM 3978 C CA . GLU A 1 484 ? -24.516 12.219 15.771 1.00 97.25 484 GLU A CA 1
ATOM 3979 C C . GLU A 1 484 ? -25.381 11.487 16.801 1.00 97.25 484 GLU A C 1
ATOM 3981 O O . GLU A 1 484 ? -25.173 11.664 18.001 1.00 97.25 484 GLU A O 1
ATOM 3986 N N . GLU A 1 485 ? -26.308 10.638 16.355 1.00 97.50 485 GLU A N 1
ATOM 3987 C CA . GLU A 1 485 ? -27.078 9.753 17.235 1.00 97.50 485 GLU A CA 1
ATOM 3988 C C . GLU A 1 485 ? -26.161 8.767 17.972 1.00 97.50 485 GLU A C 1
ATOM 3990 O O . GLU A 1 485 ? -26.231 8.636 19.194 1.00 97.50 485 GLU A O 1
ATOM 3995 N N . GLU A 1 486 ? -25.224 8.146 17.258 1.00 97.62 486 GLU A N 1
ATOM 3996 C CA . GLU A 1 486 ? -24.256 7.229 17.857 1.00 97.62 486 GLU A CA 1
ATOM 3997 C C . GLU A 1 486 ? -23.292 7.960 18.814 1.00 97.62 486 GLU A C 1
ATOM 3999 O O . GLU A 1 486 ? -22.947 7.439 19.877 1.00 97.62 486 GLU A O 1
ATOM 4004 N N . LEU A 1 487 ? -22.908 9.207 18.508 1.00 97.94 487 LEU A N 1
ATOM 4005 C CA . LEU A 1 487 ? -22.120 10.046 19.418 1.00 97.94 487 LEU A CA 1
ATOM 4006 C C . LEU A 1 487 ? -22.891 10.368 20.712 1.00 97.94 487 LEU A C 1
ATOM 4008 O O . LEU A 1 487 ? -22.304 10.351 21.793 1.00 97.94 487 LEU A O 1
ATOM 4012 N N . ARG A 1 488 ? -24.208 10.590 20.636 1.00 97.50 488 ARG A N 1
ATOM 4013 C CA . ARG A 1 488 ? -25.073 10.772 21.817 1.00 97.50 488 ARG A CA 1
ATOM 4014 C C . ARG A 1 488 ? -25.154 9.502 22.669 1.00 97.50 488 ARG A C 1
ATOM 4016 O O . ARG A 1 488 ? -25.178 9.591 23.896 1.00 97.50 488 ARG A O 1
ATOM 4023 N N . GLU A 1 489 ? -25.152 8.316 22.061 1.00 97.00 489 GLU A N 1
ATOM 4024 C CA . GLU A 1 489 ? -25.045 7.054 22.811 1.00 97.00 489 GLU A CA 1
ATOM 4025 C C . GLU A 1 489 ? -23.687 6.921 23.517 1.00 97.00 489 GLU A C 1
ATOM 4027 O O . GLU A 1 489 ? -23.623 6.510 24.680 1.00 97.00 489 GLU A O 1
ATOM 4032 N N . VAL A 1 490 ? -22.600 7.350 22.867 1.00 97.44 490 VAL A N 1
ATOM 4033 C CA . VAL A 1 490 ? -21.280 7.439 23.509 1.00 97.44 490 VAL A CA 1
ATOM 4034 C C . VAL A 1 490 ? -21.302 8.399 24.700 1.00 97.44 490 VAL A C 1
ATOM 4036 O O . VAL A 1 490 ? -20.778 8.045 25.757 1.00 97.44 490 VAL A O 1
ATOM 4039 N N . GLU A 1 491 ? -21.928 9.575 24.584 1.00 97.00 491 GLU A N 1
ATOM 4040 C CA . GLU A 1 491 ? -22.078 10.517 25.704 1.00 97.00 491 GLU A CA 1
ATOM 4041 C C . GLU A 1 491 ? -22.780 9.865 26.901 1.00 97.00 491 GLU A C 1
ATOM 4043 O O . GLU A 1 491 ? -22.290 9.970 28.026 1.00 97.00 491 GLU A O 1
ATOM 4048 N N . LYS A 1 492 ? -23.878 9.130 26.677 1.00 95.88 492 LYS A N 1
ATOM 4049 C CA . LYS A 1 492 ? -24.605 8.423 27.748 1.00 95.88 492 LYS A CA 1
ATOM 4050 C C . LYS A 1 492 ? -23.708 7.425 28.482 1.00 95.88 492 LYS A C 1
ATOM 4052 O O . LYS A 1 492 ? -23.697 7.388 29.716 1.00 95.88 492 LYS A O 1
ATOM 4057 N N . LEU A 1 493 ? -22.932 6.630 27.742 1.00 94.56 493 LEU A N 1
ATOM 4058 C CA . LEU A 1 493 ? -21.996 5.663 28.325 1.00 94.56 493 LEU A CA 1
ATOM 4059 C C . LEU A 1 493 ? -20.864 6.357 29.090 1.00 94.56 493 LEU A C 1
ATOM 4061 O O . LEU A 1 493 ? -20.574 5.985 30.228 1.00 94.56 493 LEU A O 1
ATOM 4065 N N . CYS A 1 494 ? -20.260 7.389 28.500 1.00 95.50 494 CYS A N 1
ATOM 4066 C CA . CYS A 1 494 ? -19.206 8.182 29.128 1.00 95.50 494 CYS A CA 1
ATOM 4067 C C . CYS A 1 494 ? -19.698 8.882 30.401 1.00 95.50 494 CYS A C 1
ATOM 4069 O O . CYS A 1 494 ? -18.964 8.933 31.384 1.00 95.50 494 CYS A O 1
ATOM 4071 N N . TYR A 1 495 ? -20.937 9.380 30.419 1.00 94.06 495 TYR A N 1
ATOM 4072 C CA . TYR A 1 495 ? -21.536 10.010 31.595 1.00 94.06 495 TYR A CA 1
ATOM 4073 C C . TYR A 1 495 ? -21.765 9.008 32.734 1.00 94.06 495 TYR A C 1
ATOM 4075 O O . TYR A 1 495 ? -21.497 9.317 33.899 1.00 94.06 495 TYR A O 1
ATOM 4083 N N . LYS A 1 496 ? -22.184 7.775 32.411 1.00 90.88 496 LYS A N 1
ATOM 4084 C CA . LYS A 1 496 ? -22.258 6.686 33.396 1.00 90.88 496 LYS A CA 1
ATOM 4085 C C . LYS A 1 496 ? -20.880 6.436 34.017 1.00 90.88 496 LYS A C 1
ATOM 4087 O O . LYS A 1 496 ? -20.755 6.468 35.232 1.00 90.88 496 LYS A O 1
ATOM 4092 N N . VAL A 1 497 ? -19.831 6.285 33.203 1.00 90.44 497 VAL A N 1
ATOM 4093 C CA . VAL A 1 497 ? -18.453 6.125 33.710 1.00 90.44 497 VAL A CA 1
ATOM 4094 C C . VAL A 1 497 ? -18.044 7.316 34.574 1.00 90.44 497 VAL A C 1
ATOM 4096 O O . VAL A 1 497 ? -17.547 7.127 35.678 1.00 90.44 497 VAL A O 1
ATOM 4099 N N . PHE A 1 498 ? -18.268 8.538 34.099 1.00 88.75 498 PHE A N 1
ATOM 4100 C CA . PHE A 1 498 ? -17.905 9.762 34.808 1.00 88.75 498 PHE A CA 1
ATOM 4101 C C . PHE A 1 498 ? -18.506 9.833 36.221 1.00 88.75 498 PHE A C 1
ATOM 4103 O O . PHE A 1 498 ? -17.859 10.333 37.139 1.00 88.75 498 PHE A O 1
ATOM 4110 N N . THR A 1 499 ? -19.721 9.309 36.403 1.00 86.62 499 THR A N 1
ATOM 4111 C CA . THR A 1 499 ? -20.446 9.359 37.679 1.00 86.62 499 THR A CA 1
ATOM 4112 C C . THR A 1 499 ? -20.234 8.133 38.568 1.00 86.62 499 THR A C 1
ATOM 4114 O O . THR A 1 499 ? -20.308 8.270 39.787 1.00 86.62 499 THR A O 1
ATOM 4117 N N . THR A 1 500 ? -19.966 6.949 38.001 1.00 82.12 500 THR A N 1
ATOM 4118 C CA . THR A 1 500 ? -19.952 5.684 38.762 1.00 82.12 500 THR A CA 1
ATOM 4119 C C . THR A 1 500 ? -18.612 4.946 38.787 1.00 82.12 500 THR A C 1
ATOM 4121 O O . THR A 1 500 ? -18.473 4.007 39.564 1.00 82.12 500 THR A O 1
ATOM 4124 N N . SER A 1 501 ? -17.651 5.297 37.928 1.00 76.94 501 SER A N 1
ATOM 4125 C CA . SER A 1 501 ? -16.406 4.531 37.745 1.00 76.94 501 SER A CA 1
ATOM 4126 C C . SER A 1 501 ? -15.437 4.697 38.914 1.00 76.94 501 SER A C 1
ATOM 4128 O O . SER A 1 501 ? -15.167 5.816 39.353 1.00 76.94 501 SER A O 1
ATOM 4130 N N . GLY A 1 502 ? -14.848 3.583 39.359 1.00 73.69 502 GLY A N 1
ATOM 4131 C CA . GLY A 1 502 ? -13.718 3.583 40.295 1.00 73.69 502 GLY A CA 1
ATOM 4132 C C . GLY A 1 502 ? -12.366 3.730 39.589 1.00 73.69 502 GLY A C 1
ATOM 4133 O O . GLY A 1 502 ? -11.353 4.013 40.227 1.00 73.69 502 GLY A O 1
ATOM 4134 N N . ASN A 1 503 ? -12.335 3.549 38.268 1.00 84.31 503 ASN A N 1
ATOM 4135 C CA . ASN A 1 503 ? -11.135 3.679 37.452 1.00 84.31 503 ASN A CA 1
ATOM 4136 C C . ASN A 1 503 ? -10.930 5.107 36.949 1.00 84.31 503 ASN A C 1
ATOM 4138 O O . ASN A 1 503 ? -11.590 5.563 36.010 1.00 84.31 503 ASN A O 1
ATOM 4142 N N . ASP A 1 504 ? -9.955 5.782 37.559 1.00 86.50 504 ASP A N 1
ATOM 4143 C CA . ASP A 1 504 ? -9.587 7.161 37.240 1.00 86.50 504 ASP A CA 1
ATOM 4144 C C . ASP A 1 504 ? -9.172 7.334 35.771 1.00 86.50 504 ASP A C 1
ATOM 4146 O O . ASP A 1 504 ? -9.534 8.323 35.139 1.00 86.50 504 ASP A O 1
ATOM 4150 N N . LEU A 1 505 ? -8.447 6.374 35.183 1.00 88.31 505 LEU A N 1
ATOM 4151 C CA . LEU A 1 505 ? -7.966 6.495 33.802 1.00 88.31 505 LEU A CA 1
ATOM 4152 C C . LEU A 1 505 ? -9.123 6.466 32.796 1.00 88.31 505 LEU A C 1
ATOM 4154 O O . LEU A 1 505 ? -9.142 7.256 31.848 1.00 88.31 505 LEU A O 1
ATOM 4158 N N . LEU A 1 506 ? -10.074 5.548 32.981 1.00 89.69 506 LEU A N 1
ATOM 4159 C CA . LEU A 1 506 ? -11.250 5.458 32.120 1.00 89.69 506 LEU A CA 1
ATOM 4160 C C . LEU A 1 506 ? -12.160 6.677 32.309 1.00 89.69 506 LEU A C 1
ATOM 4162 O O . LEU A 1 506 ? -12.626 7.232 31.313 1.00 89.69 506 LEU A O 1
ATOM 4166 N N . ALA A 1 507 ? -12.347 7.130 33.552 1.00 90.25 507 ALA A N 1
ATOM 4167 C CA . ALA A 1 507 ? -13.107 8.337 33.856 1.00 90.25 507 ALA A CA 1
ATOM 4168 C C . ALA A 1 507 ? -12.516 9.565 33.149 1.00 90.25 507 ALA A C 1
ATOM 4170 O O . ALA A 1 507 ? -13.236 10.244 32.428 1.00 90.25 507 ALA A O 1
ATOM 4171 N N . LEU A 1 508 ? -11.200 9.793 33.242 1.00 92.06 508 LEU A N 1
ATOM 4172 C CA . LEU A 1 508 ? -10.525 10.914 32.572 1.00 92.06 508 LEU A CA 1
ATOM 4173 C C . LEU A 1 508 ? -10.695 10.887 31.046 1.00 92.06 508 LEU A C 1
ATOM 4175 O O . LEU A 1 508 ? -10.972 11.921 30.434 1.00 92.06 508 LEU A O 1
ATOM 4179 N N . LYS A 1 509 ? -10.571 9.705 30.427 1.00 92.94 509 LYS A N 1
ATOM 4180 C CA . LYS A 1 509 ? -10.816 9.527 28.986 1.00 92.94 509 LYS A CA 1
ATOM 4181 C C . LYS A 1 509 ? -12.262 9.854 28.613 1.00 92.94 509 LYS A C 1
ATOM 4183 O O . LYS A 1 509 ? -12.486 10.551 27.627 1.00 92.94 509 LYS A O 1
ATOM 4188 N N . CYS A 1 510 ? -13.227 9.389 29.404 1.00 94.62 510 CYS A N 1
ATOM 4189 C CA . CYS A 1 510 ? -14.646 9.656 29.176 1.00 94.62 510 CYS A CA 1
ATOM 4190 C C . CYS A 1 510 ? -14.977 11.141 29.361 1.00 94.62 510 CYS A C 1
ATOM 4192 O O . CYS A 1 510 ? -15.657 11.709 28.514 1.00 94.62 510 CYS A O 1
ATOM 4194 N N . THR A 1 511 ? -14.435 11.806 30.386 1.00 94.75 511 THR A N 1
ATOM 4195 C CA . THR A 1 511 ? -14.633 13.250 30.585 1.00 94.75 511 THR A CA 1
ATOM 4196 C C . THR A 1 511 ? -14.055 14.072 29.437 1.00 94.75 511 THR A C 1
ATOM 4198 O O . THR A 1 511 ? -14.677 15.042 29.014 1.00 94.75 511 THR A O 1
ATOM 4201 N N . ARG A 1 512 ? -12.900 13.677 28.877 1.00 95.81 512 ARG A N 1
ATOM 4202 C CA . ARG A 1 512 ? -12.351 14.315 27.666 1.00 95.81 512 ARG A CA 1
ATOM 4203 C C . ARG A 1 512 ? -13.335 14.217 26.496 1.00 95.81 512 ARG A C 1
ATOM 4205 O O . ARG A 1 512 ? -13.571 15.212 25.820 1.00 95.81 512 ARG A O 1
ATOM 4212 N N . VAL A 1 513 ? -13.914 13.036 26.266 1.00 96.88 513 VAL A N 1
ATOM 4213 C CA . VAL A 1 513 ? -14.916 12.827 25.205 1.00 96.88 513 VAL A CA 1
ATOM 4214 C C . VAL A 1 513 ? -16.166 13.674 25.456 1.00 96.88 513 VAL A C 1
ATOM 4216 O O . VAL A 1 513 ? -16.623 14.340 24.532 1.00 96.88 513 VAL A O 1
ATOM 4219 N N . LEU A 1 514 ? -16.670 13.714 26.694 1.00 97.38 514 LEU A N 1
ATOM 4220 C CA . LEU A 1 514 ? -17.826 14.533 27.075 1.00 97.38 514 LEU A CA 1
ATOM 4221 C C . LEU A 1 514 ? -17.583 16.029 26.837 1.00 97.38 514 LEU A C 1
ATOM 4223 O O . LEU A 1 514 ? -18.426 16.686 26.238 1.00 97.38 514 LEU A O 1
ATOM 4227 N N . LEU A 1 515 ? -16.419 16.558 27.232 1.00 97.12 515 LEU A N 1
ATOM 4228 C CA . LEU A 1 515 ? -16.053 17.957 26.986 1.00 97.12 515 LEU A CA 1
ATOM 4229 C C . LEU A 1 515 ? -16.044 18.282 25.485 1.00 97.12 515 LEU A C 1
ATOM 4231 O O . LEU A 1 515 ? -16.620 19.282 25.064 1.00 97.12 515 LEU A O 1
ATOM 4235 N N . LEU A 1 516 ? -15.388 17.445 24.679 1.00 97.00 516 LEU A N 1
ATOM 4236 C CA . LEU A 1 516 ? -15.281 17.647 23.232 1.00 97.00 516 LEU A CA 1
ATOM 4237 C C . LEU A 1 516 ? -16.633 17.528 22.527 1.00 97.00 516 LEU A C 1
ATOM 4239 O O . LEU A 1 516 ? -16.909 18.287 21.603 1.00 97.00 516 LEU A O 1
ATOM 4243 N N . SER A 1 517 ? -17.482 16.606 22.977 1.00 97.12 517 SER A N 1
ATOM 4244 C CA . SER A 1 517 ? -18.831 16.449 22.440 1.00 97.12 517 SER A CA 1
ATOM 4245 C C . SER A 1 517 ? -19.727 17.633 22.820 1.00 97.12 517 SER A C 1
ATOM 4247 O O . SER A 1 517 ? -20.413 18.192 21.965 1.00 97.12 517 SER A O 1
ATOM 4249 N N . ALA A 1 518 ? -19.628 18.118 24.062 1.00 96.75 518 ALA A N 1
ATOM 4250 C CA . ALA A 1 518 ? -20.318 19.327 24.506 1.00 96.75 518 ALA A CA 1
ATOM 4251 C C . ALA A 1 518 ? -19.878 20.567 23.706 1.00 96.75 518 ALA A C 1
ATOM 4253 O O . ALA A 1 518 ? -20.715 21.387 23.337 1.00 96.75 518 ALA A O 1
ATOM 4254 N N . LEU A 1 519 ? -18.587 20.687 23.373 1.00 96.50 519 LEU A N 1
ATOM 4255 C CA . LEU A 1 519 ? -18.080 21.730 22.471 1.00 96.50 519 LEU A CA 1
ATOM 4256 C C . LEU A 1 519 ? -18.650 21.592 21.056 1.00 96.50 519 LEU A C 1
ATOM 4258 O O . LEU A 1 519 ? -19.112 22.580 20.485 1.00 96.50 519 LEU A O 1
ATOM 4262 N N . TYR A 1 520 ? -18.658 20.374 20.512 1.00 96.75 520 TYR A N 1
ATOM 4263 C CA . TYR A 1 520 ? -19.198 20.087 19.184 1.00 96.75 520 TYR A CA 1
ATOM 4264 C C . TYR A 1 520 ? -20.667 20.515 19.064 1.00 96.75 520 TYR A C 1
ATOM 4266 O O . TYR A 1 520 ? -21.035 21.195 18.104 1.00 96.75 520 TYR A O 1
ATOM 4274 N N . PHE A 1 521 ? -21.485 20.175 20.065 1.00 95.75 521 PHE A N 1
ATOM 4275 C CA . PHE A 1 521 ? -22.915 20.489 20.123 1.00 95.75 521 PHE A CA 1
ATOM 4276 C C . PHE A 1 521 ? -23.255 21.863 20.735 1.00 95.75 521 PHE A C 1
ATOM 4278 O O . PHE A 1 521 ? -24.434 22.147 20.938 1.00 95.75 521 PHE A O 1
ATOM 4285 N N . ASP A 1 522 ? -22.258 22.708 21.015 1.00 94.00 522 ASP A N 1
ATOM 4286 C CA . ASP A 1 522 ? -22.411 24.058 21.590 1.00 94.00 522 ASP A CA 1
ATOM 4287 C C . ASP A 1 522 ? -23.158 24.098 22.948 1.00 94.00 522 ASP A C 1
ATOM 4289 O O . ASP A 1 522 ? -23.909 25.021 23.270 1.00 94.00 522 ASP A O 1
ATOM 4293 N N . GLN A 1 523 ? -22.939 23.083 23.789 1.00 94.06 523 GLN A N 1
ATOM 4294 C CA . GLN A 1 523 ? -23.524 22.941 25.129 1.00 94.06 523 GLN A CA 1
ATOM 4295 C C . GLN A 1 523 ? -22.682 23.678 26.183 1.00 94.06 523 GLN A C 1
ATOM 4297 O O . GLN A 1 523 ? -21.966 23.079 26.985 1.00 94.06 523 GLN A O 1
ATOM 4302 N N . THR A 1 524 ? -22.760 25.009 26.188 1.00 89.88 524 THR A N 1
ATOM 4303 C CA . THR A 1 524 ? -21.890 25.887 27.002 1.00 89.88 524 THR A CA 1
ATOM 4304 C C . THR A 1 524 ? -21.849 25.557 28.500 1.00 89.88 524 THR A C 1
ATOM 4306 O O . THR A 1 524 ? -20.773 25.593 29.098 1.00 89.88 524 THR A O 1
ATOM 4309 N N . GLN A 1 525 ? -22.984 25.192 29.103 1.00 91.81 525 GLN A N 1
ATOM 4310 C CA . GLN A 1 525 ? -23.052 24.835 30.524 1.00 91.81 525 GLN A CA 1
ATOM 4311 C C . GLN A 1 525 ? -22.272 23.552 30.844 1.00 91.81 525 GLN A C 1
ATOM 4313 O O . GLN A 1 525 ? -21.579 23.486 31.861 1.00 91.81 525 GLN A O 1
ATOM 4318 N N . ASP A 1 526 ? -22.356 22.545 29.977 1.00 92.88 526 ASP A N 1
ATOM 4319 C CA . ASP A 1 526 ? -21.679 21.264 30.178 1.00 92.88 526 ASP A CA 1
ATOM 4320 C C . ASP A 1 526 ? -20.168 21.403 29.983 1.00 92.88 526 ASP A C 1
ATOM 4322 O O . ASP A 1 526 ? -19.388 20.853 30.761 1.00 92.88 526 ASP A O 1
ATOM 4326 N N . VAL A 1 527 ? -19.740 22.230 29.023 1.00 93.81 527 VAL A N 1
ATOM 4327 C CA . VAL A 1 527 ? -18.321 22.559 28.815 1.00 93.81 527 VAL A CA 1
ATOM 4328 C C . VAL A 1 527 ? -17.696 23.157 30.080 1.00 93.81 527 VAL A C 1
ATOM 4330 O O . VAL A 1 527 ? -16.628 22.718 30.508 1.00 93.81 527 VAL A O 1
ATOM 4333 N N . GLU A 1 528 ? -18.367 24.128 30.705 1.00 93.31 528 GLU A N 1
ATOM 4334 C CA . GLU A 1 528 ? -17.927 24.743 31.964 1.00 93.31 528 GLU A CA 1
ATOM 4335 C C . GLU A 1 528 ? -17.841 23.697 33.092 1.00 93.31 528 GLU A C 1
ATOM 4337 O O . GLU A 1 528 ? -16.844 23.636 33.816 1.00 93.31 528 GLU A O 1
ATOM 4342 N N . ASN A 1 529 ? -18.856 22.833 33.215 1.00 94.12 529 ASN A N 1
ATOM 4343 C CA . ASN A 1 529 ? -18.911 21.788 34.240 1.00 94.12 529 ASN A CA 1
ATOM 4344 C C . ASN A 1 529 ? -17.744 20.794 34.109 1.00 94.12 529 ASN A C 1
ATOM 4346 O O . ASN A 1 529 ? -17.062 20.500 35.095 1.00 94.12 529 ASN A O 1
ATOM 4350 N N . TYR A 1 530 ? -17.485 20.294 32.898 1.00 95.06 530 TYR A N 1
ATOM 4351 C CA . TYR A 1 530 ? -16.402 19.340 32.655 1.00 95.06 530 TYR A CA 1
ATOM 4352 C C . TYR A 1 530 ? -15.020 19.984 32.787 1.00 95.06 530 TYR A C 1
ATOM 4354 O O . TYR A 1 530 ? -14.109 19.359 33.328 1.00 95.06 530 TYR A O 1
ATOM 4362 N N . TYR A 1 531 ? -14.847 21.239 32.364 1.00 94.44 531 TYR A N 1
ATOM 4363 C CA . TYR A 1 531 ? -13.586 21.955 32.561 1.00 94.44 531 TYR A CA 1
ATOM 4364 C C . TYR A 1 531 ? -13.280 22.164 34.055 1.00 94.44 531 TYR A C 1
ATOM 4366 O O . TYR A 1 531 ? -12.184 21.830 34.511 1.00 94.44 531 TYR A O 1
ATOM 4374 N N . ARG A 1 532 ? -14.268 22.603 34.850 1.00 92.94 532 ARG A N 1
ATOM 4375 C CA . ARG A 1 532 ? -14.122 22.734 36.313 1.00 92.94 532 ARG A CA 1
ATOM 4376 C C . ARG A 1 532 ? -13.801 21.408 36.989 1.00 92.94 532 ARG A C 1
ATOM 4378 O O . ARG A 1 532 ? -13.024 21.387 37.940 1.00 92.94 532 ARG A O 1
ATOM 4385 N N . PHE A 1 533 ? -14.348 20.295 36.497 1.00 92.31 533 PHE A N 1
ATOM 4386 C CA . PHE A 1 533 ? -13.956 18.973 36.984 1.00 92.31 533 PHE A CA 1
ATOM 4387 C C . PHE A 1 533 ? -12.446 18.747 36.836 1.00 92.31 533 PHE A C 1
ATOM 4389 O O . PHE A 1 533 ? -11.811 18.328 37.799 1.00 92.31 533 PHE A O 1
ATOM 4396 N N . PHE A 1 534 ? -11.849 19.065 35.682 1.00 92.81 534 PHE A N 1
ATOM 4397 C CA . PHE A 1 534 ? -10.401 18.935 35.489 1.00 92.81 534 PHE A CA 1
ATOM 4398 C C . PHE A 1 534 ? -9.597 19.863 36.416 1.00 92.81 534 PHE A C 1
ATOM 4400 O O . PHE A 1 534 ? -8.549 19.457 36.922 1.00 92.81 534 PHE A O 1
ATOM 4407 N N . GLU A 1 535 ? -10.073 21.084 36.674 1.00 92.00 535 GLU A N 1
ATOM 4408 C CA . GLU A 1 535 ? -9.429 22.006 37.622 1.00 92.00 535 GLU A CA 1
ATOM 4409 C C . GLU A 1 535 ? -9.464 21.479 39.059 1.00 92.00 535 GLU A C 1
ATOM 4411 O O . GLU A 1 535 ? -8.417 21.399 39.705 1.00 92.00 535 GLU A O 1
ATOM 4416 N N . ASN A 1 536 ? -10.631 21.038 39.530 1.00 89.56 536 ASN A N 1
ATOM 4417 C CA . ASN A 1 536 ? -10.789 20.478 40.872 1.00 89.56 536 ASN A CA 1
ATOM 4418 C C . ASN A 1 536 ? -10.004 19.170 41.022 1.00 89.56 536 ASN A C 1
ATOM 4420 O O . ASN A 1 536 ? -9.303 18.967 42.008 1.00 89.56 536 ASN A O 1
ATOM 4424 N N . PHE A 1 537 ? -10.027 18.302 40.007 1.00 87.12 537 PHE A N 1
ATOM 4425 C CA . PHE A 1 537 ? -9.286 17.041 40.021 1.00 87.12 537 PHE A CA 1
ATOM 4426 C C . PHE A 1 537 ? -7.771 17.260 40.173 1.00 87.12 537 PHE A C 1
ATOM 4428 O O . PHE A 1 537 ? -7.103 16.511 40.893 1.00 87.12 537 PHE A O 1
ATOM 4435 N N . LYS A 1 538 ? -7.226 18.319 39.552 1.00 86.81 538 LYS A N 1
ATOM 4436 C CA . LYS A 1 538 ? -5.816 18.708 39.701 1.00 86.81 538 LYS A CA 1
ATOM 4437 C C . LYS A 1 538 ? -5.462 19.097 41.141 1.00 86.81 538 LYS A C 1
ATOM 4439 O O . LYS A 1 538 ? -4.353 18.797 41.580 1.00 86.81 538 LYS A O 1
ATOM 4444 N N . ILE A 1 539 ? -6.368 19.775 41.843 1.00 83.69 539 ILE A N 1
ATOM 4445 C CA . ILE A 1 539 ? -6.154 20.258 43.214 1.00 83.69 539 ILE A CA 1
ATOM 4446 C C . ILE A 1 539 ? -6.351 19.114 44.217 1.00 83.69 539 ILE A C 1
ATOM 4448 O O . ILE A 1 539 ? -5.491 18.886 45.066 1.00 83.69 539 ILE A O 1
ATOM 4452 N N . ASP A 1 540 ? -7.439 18.359 44.073 1.00 80.81 540 ASP A N 1
ATOM 4453 C CA . ASP A 1 540 ? -7.944 17.481 45.131 1.00 80.81 540 ASP A CA 1
ATOM 4454 C C . ASP A 1 540 ? -7.428 16.040 45.032 1.00 80.81 540 ASP A C 1
ATOM 4456 O O . ASP A 1 540 ? -7.260 15.364 46.047 1.00 80.81 540 ASP A O 1
ATOM 4460 N N . LYS A 1 541 ? -7.190 15.532 43.812 1.00 77.94 541 LYS A N 1
ATOM 4461 C CA . LYS A 1 541 ? -6.953 14.094 43.574 1.00 77.94 541 LYS A CA 1
ATOM 4462 C C . LYS A 1 541 ? -5.568 13.751 43.037 1.00 77.94 541 LYS A C 1
ATOM 4464 O O . LYS A 1 541 ? -5.106 12.629 43.239 1.00 77.94 541 LYS A O 1
ATOM 4469 N N . LEU A 1 542 ? -4.865 14.696 42.411 1.00 81.00 542 LEU A N 1
ATOM 4470 C CA . LEU A 1 542 ? -3.610 14.435 41.689 1.00 81.00 542 LEU A CA 1
ATOM 4471 C C . LEU A 1 542 ? -2.521 13.746 42.537 1.00 81.00 542 LEU A C 1
ATOM 4473 O O . LEU A 1 542 ? -1.778 12.895 42.038 1.00 81.00 542 LEU A O 1
ATOM 4477 N N . ILE A 1 543 ? -2.432 14.101 43.821 1.00 78.81 543 ILE A N 1
ATOM 4478 C CA . ILE A 1 543 ? -1.414 13.599 44.760 1.00 78.81 543 ILE A CA 1
ATOM 4479 C C . ILE A 1 543 ? -1.629 12.110 45.083 1.00 78.81 543 ILE A C 1
ATOM 4481 O O . ILE A 1 543 ? -0.659 11.393 45.333 1.00 78.81 543 ILE A O 1
ATOM 4485 N N . PHE A 1 544 ? -2.873 11.631 45.013 1.00 81.56 544 PHE A N 1
ATOM 4486 C CA . PHE A 1 544 ? -3.262 10.267 45.382 1.00 81.56 544 PHE A CA 1
ATOM 4487 C C . PHE A 1 544 ? -3.190 9.270 44.216 1.00 81.56 544 PHE A C 1
ATOM 4489 O O . PHE A 1 544 ? -3.315 8.065 44.425 1.00 81.56 544 PHE A O 1
ATOM 4496 N N . LEU A 1 545 ? -2.954 9.749 42.991 1.00 83.88 545 LEU A N 1
ATOM 4497 C CA . LEU A 1 545 ? -2.876 8.903 41.801 1.00 83.88 545 LEU A CA 1
ATOM 4498 C C . LEU A 1 545 ? -1.526 8.202 41.676 1.00 83.88 545 LEU A C 1
ATOM 4500 O O . LEU A 1 545 ? -0.475 8.766 42.009 1.00 83.88 545 LEU A O 1
ATOM 4504 N N . LYS A 1 546 ? -1.568 7.002 41.088 1.00 88.00 546 LYS A N 1
ATOM 4505 C CA . LYS A 1 546 ? -0.385 6.285 40.600 1.00 88.00 546 LYS A CA 1
ATOM 4506 C C . LYS A 1 546 ? 0.348 7.115 39.537 1.00 88.00 546 LYS A C 1
ATOM 4508 O O . LYS A 1 546 ? -0.250 7.953 38.861 1.00 88.00 546 LYS A O 1
ATOM 4513 N N . TYR A 1 547 ? 1.656 6.893 39.409 1.00 86.00 547 TYR A N 1
ATOM 4514 C CA . TYR A 1 547 ? 2.534 7.693 38.546 1.00 86.00 547 TYR A CA 1
ATOM 4515 C C . TYR A 1 547 ? 2.088 7.713 37.075 1.00 86.00 547 TYR A C 1
ATOM 4517 O O . TYR A 1 547 ? 2.065 8.773 36.458 1.00 86.00 547 TYR A O 1
ATOM 4525 N N . ASP A 1 548 ? 1.689 6.564 36.537 1.00 85.62 548 ASP A N 1
ATOM 4526 C CA . ASP A 1 548 ? 1.198 6.389 35.168 1.00 85.62 548 ASP A CA 1
ATOM 4527 C C . ASP A 1 548 ? -0.078 7.199 34.893 1.00 85.62 548 ASP A C 1
ATOM 4529 O O . ASP A 1 548 ? -0.162 7.920 33.898 1.00 85.62 548 ASP A O 1
ATOM 4533 N N . VAL A 1 549 ? -1.049 7.150 35.809 1.00 87.00 549 VAL A N 1
ATOM 4534 C CA . VAL A 1 549 ? -2.293 7.930 35.698 1.00 87.00 549 VAL A CA 1
ATOM 4535 C C . VAL A 1 549 ? -2.023 9.427 35.867 1.00 87.00 549 VAL A C 1
ATOM 4537 O O . VAL A 1 549 ? -2.621 10.247 35.171 1.00 87.00 549 VAL A O 1
ATOM 4540 N N . ARG A 1 550 ? -1.084 9.801 36.744 1.00 88.81 550 ARG A N 1
ATOM 4541 C CA . ARG A 1 550 ? -0.670 11.195 36.958 1.00 88.81 550 ARG A CA 1
ATOM 4542 C C . ARG A 1 550 ? 0.021 11.792 35.731 1.00 88.81 550 ARG A C 1
ATOM 4544 O O . ARG A 1 550 ? -0.294 12.919 35.357 1.00 88.81 550 ARG A O 1
ATOM 4551 N N . ASP A 1 551 ? 0.947 11.061 35.111 1.00 88.25 551 ASP A N 1
ATOM 4552 C CA . ASP A 1 551 ? 1.622 11.496 33.881 1.00 88.25 551 ASP A CA 1
ATOM 4553 C C . ASP A 1 551 ? 0.615 11.685 32.740 1.00 88.25 551 ASP A C 1
ATOM 4555 O O . ASP A 1 551 ? 0.612 12.722 32.072 1.00 88.25 551 ASP A O 1
ATOM 4559 N N . TYR A 1 552 ? -0.309 10.729 32.586 1.00 89.62 552 TYR A N 1
ATOM 4560 C CA . TYR A 1 552 ? -1.405 10.842 31.628 1.00 89.62 552 TYR A CA 1
ATOM 4561 C C . TYR A 1 552 ? -2.276 12.077 31.892 1.00 89.62 552 TYR A C 1
ATOM 4563 O O . TYR A 1 552 ? -2.533 12.854 30.971 1.00 89.62 552 TYR A O 1
ATOM 4571 N N . PHE A 1 553 ? -2.687 12.299 33.146 1.00 92.44 553 PHE A N 1
ATOM 4572 C CA . PHE A 1 553 ? -3.491 13.461 33.520 1.00 92.44 553 PHE A CA 1
ATOM 4573 C C . PHE A 1 553 ? -2.777 14.779 33.221 1.00 92.44 553 PHE A C 1
ATOM 4575 O O . PHE A 1 553 ? -3.404 15.691 32.701 1.00 92.44 553 PHE A O 1
ATOM 4582 N N . ASN A 1 554 ? -1.482 14.903 33.523 1.00 90.25 554 ASN A N 1
ATOM 4583 C CA . ASN A 1 554 ? -0.752 16.152 33.298 1.00 90.25 554 ASN A CA 1
ATOM 4584 C C . ASN A 1 554 ? -0.720 16.540 31.814 1.00 90.25 554 ASN A C 1
ATOM 4586 O O . ASN A 1 554 ? -0.965 17.701 31.486 1.00 90.25 554 ASN A O 1
ATOM 4590 N N . LYS A 1 555 ? -0.473 15.568 30.926 1.00 91.94 555 LYS A N 1
ATOM 4591 C CA . LYS A 1 555 ? -0.519 15.771 29.469 1.00 91.94 555 LYS A CA 1
ATOM 4592 C C . LYS A 1 555 ? -1.923 16.155 29.014 1.00 91.94 555 LYS A C 1
ATOM 4594 O O . LYS A 1 555 ? -2.098 17.160 28.331 1.00 91.94 555 LYS A O 1
ATOM 4599 N N . LEU A 1 556 ? -2.922 15.399 29.470 1.00 92.31 556 LEU A N 1
ATOM 4600 C CA . LEU A 1 556 ? -4.323 15.667 29.168 1.00 92.31 556 LEU A CA 1
ATOM 4601 C C . LEU A 1 556 ? -4.754 17.059 29.651 1.00 92.31 556 LEU A C 1
ATOM 4603 O O . LEU A 1 556 ? -5.430 17.778 28.937 1.00 92.31 556 LEU A O 1
ATOM 4607 N N . TYR A 1 557 ? -4.355 17.480 30.846 1.00 93.00 557 TYR A N 1
ATOM 4608 C CA . TYR A 1 557 ? -4.770 18.757 31.418 1.00 93.00 557 TYR A CA 1
ATOM 4609 C C . TYR A 1 557 ? -4.233 19.962 30.630 1.00 93.00 557 TYR A C 1
ATOM 4611 O O . TYR A 1 557 ? -4.938 20.961 30.491 1.00 93.00 557 TYR A O 1
ATOM 4619 N N . LEU A 1 558 ? -3.009 19.872 30.094 1.00 91.81 558 LEU A N 1
ATOM 4620 C CA . LEU A 1 558 ? -2.466 20.886 29.182 1.00 91.81 558 LEU A CA 1
ATOM 4621 C C . LEU A 1 558 ? -3.295 20.964 27.894 1.00 91.81 558 LEU A C 1
ATOM 4623 O O . LEU A 1 558 ? -3.702 22.054 27.495 1.00 91.81 558 LEU A O 1
ATOM 4627 N N . GLU A 1 559 ? -3.626 19.808 27.316 1.00 92.19 559 GLU A N 1
ATOM 4628 C CA . GLU A 1 559 ? -4.503 19.703 26.147 1.00 92.19 559 GLU A CA 1
ATOM 4629 C C . GLU A 1 559 ? -5.885 20.322 26.428 1.00 92.19 559 GLU A C 1
ATOM 4631 O O . GLU A 1 559 ? -6.338 21.186 25.682 1.00 92.19 559 GLU A O 1
ATOM 4636 N N . ILE A 1 560 ? -6.532 19.956 27.542 1.00 94.25 560 ILE A N 1
ATOM 4637 C CA . ILE A 1 560 ? -7.846 20.481 27.942 1.00 94.25 560 ILE A CA 1
ATOM 4638 C C . ILE A 1 560 ? -7.816 22.003 28.126 1.00 94.25 560 ILE A C 1
ATOM 4640 O O . ILE A 1 560 ? -8.751 22.683 27.705 1.00 94.25 560 ILE A O 1
ATOM 4644 N N . LYS A 1 561 ? -6.754 22.566 28.718 1.00 93.94 561 LYS A N 1
ATOM 4645 C CA . LYS A 1 561 ? -6.597 24.025 28.843 1.00 93.94 561 LYS A CA 1
ATOM 4646 C C . LYS A 1 561 ? -6.524 24.720 27.492 1.00 93.94 561 LYS A C 1
ATOM 4648 O O . LYS A 1 561 ? -7.156 25.763 27.302 1.00 93.94 561 LYS A O 1
ATOM 4653 N N . LEU A 1 562 ? -5.771 24.147 26.557 1.00 92.56 562 LEU A N 1
ATOM 4654 C CA . LEU A 1 562 ? -5.671 24.691 25.213 1.00 92.56 562 LEU A CA 1
ATOM 4655 C C . LEU A 1 562 ? -7.019 24.597 24.487 1.00 92.56 562 LEU A C 1
ATOM 4657 O O . LEU A 1 562 ? -7.503 25.611 23.985 1.00 92.56 562 LEU A O 1
ATOM 4661 N N . ILE A 1 563 ? -7.669 23.428 24.524 1.00 93.12 563 ILE A N 1
ATOM 4662 C CA . ILE A 1 563 ? -9.011 23.207 23.965 1.00 93.12 563 ILE A CA 1
ATOM 4663 C C . ILE A 1 563 ? -9.999 24.239 24.521 1.00 93.12 563 ILE A C 1
ATOM 4665 O O . ILE A 1 563 ? -10.718 24.876 23.757 1.00 93.12 563 ILE A O 1
ATOM 4669 N N . TYR A 1 564 ? -10.009 24.450 25.840 1.00 93.12 564 TYR A N 1
ATOM 4670 C CA . TYR A 1 564 ? -10.928 25.385 26.485 1.00 93.12 564 TYR A CA 1
ATOM 4671 C C . TYR A 1 564 ? -10.673 26.842 26.075 1.00 93.12 564 TYR A C 1
ATOM 4673 O O . TYR A 1 564 ? -11.618 27.580 25.788 1.00 93.12 564 TYR A O 1
ATOM 4681 N N . SER A 1 565 ? -9.406 27.264 25.991 1.00 92.31 565 SER A N 1
ATOM 4682 C CA . SER A 1 565 ? -9.063 28.632 25.573 1.00 92.31 565 SER A CA 1
ATOM 4683 C C . SER A 1 565 ? -9.373 28.903 24.096 1.00 92.31 565 SER A C 1
ATOM 4685 O O . SER A 1 565 ? -9.702 30.032 23.732 1.00 92.31 565 SER A O 1
ATOM 4687 N N . LYS A 1 566 ? -9.341 27.866 23.252 1.00 92.44 566 LYS A N 1
ATOM 4688 C CA . LYS A 1 566 ? -9.601 27.934 21.807 1.00 92.44 566 LYS A CA 1
ATOM 4689 C C . LYS A 1 566 ? -10.918 27.243 21.412 1.00 92.44 566 LYS A C 1
ATOM 4691 O O . LYS A 1 566 ? -11.058 26.760 20.288 1.00 92.44 566 LYS A O 1
ATOM 4696 N N . LYS A 1 567 ? -11.893 27.206 22.327 1.00 92.62 567 LYS A N 1
ATOM 4697 C CA . LYS A 1 567 ? -13.154 26.448 22.209 1.00 92.62 567 LYS A CA 1
ATOM 4698 C C . LYS A 1 567 ? -13.961 26.702 20.933 1.00 92.62 567 LYS A C 1
ATOM 4700 O O . LYS A 1 567 ? -14.644 25.802 20.457 1.00 92.62 567 LYS A O 1
ATOM 4705 N N . GLU A 1 568 ? -13.847 27.893 20.348 1.00 92.25 568 GLU A N 1
ATOM 4706 C CA . GLU A 1 568 ? -14.538 28.257 19.105 1.00 92.25 568 GLU A CA 1
ATOM 4707 C C . GLU A 1 568 ? -14.149 27.365 17.911 1.00 92.25 568 GLU A C 1
ATOM 4709 O O . GLU A 1 568 ? -14.991 27.102 17.058 1.00 92.25 568 GLU A O 1
ATOM 4714 N N . PHE A 1 569 ? -12.921 26.828 17.870 1.00 93.12 569 PHE A N 1
ATOM 4715 C CA . PHE A 1 569 ? -12.489 25.923 16.792 1.00 93.12 569 PHE A CA 1
ATOM 4716 C C . PHE A 1 569 ? -13.059 24.504 16.906 1.00 93.12 569 PHE A C 1
ATOM 4718 O O . PHE A 1 569 ? -13.001 23.746 15.943 1.00 93.12 569 PHE A O 1
ATOM 4725 N N . TYR A 1 570 ? -13.608 24.140 18.066 1.00 94.25 570 TYR A N 1
ATOM 4726 C CA . TYR A 1 570 ? -14.143 22.802 18.337 1.00 94.25 570 TYR A CA 1
ATOM 4727 C C . TYR A 1 570 ? -15.663 22.715 18.142 1.00 94.25 570 TYR A C 1
ATOM 4729 O O . TYR A 1 570 ? -16.248 21.651 18.334 1.00 94.25 570 TYR A O 1
ATOM 4737 N N . LYS A 1 571 ? -16.308 23.817 17.743 1.00 94.50 571 LYS A N 1
ATOM 4738 C CA . LYS A 1 571 ? -17.736 23.847 17.412 1.00 94.50 571 LYS A CA 1
ATOM 4739 C C . LYS A 1 571 ? -17.998 23.155 16.080 1.00 94.50 571 LYS A C 1
ATOM 4741 O O . LYS A 1 571 ? -17.202 23.274 15.150 1.00 94.50 571 LYS A O 1
ATOM 4746 N N . LYS A 1 572 ? -19.169 22.524 15.938 1.00 94.19 572 LYS A N 1
ATOM 4747 C CA . LYS A 1 572 ? -19.599 21.865 14.690 1.00 94.19 572 LYS A CA 1
ATOM 4748 C C . LYS A 1 572 ? -19.446 22.747 13.444 1.00 94.19 572 LYS A C 1
ATOM 4750 O O . LYS A 1 572 ? -19.051 22.250 12.398 1.00 94.19 572 LYS A O 1
ATOM 4755 N N . SER A 1 573 ? -19.723 24.049 13.548 1.00 91.88 573 SER A N 1
ATOM 4756 C CA . SER A 1 573 ? -19.611 25.001 12.432 1.00 91.88 573 SER A CA 1
ATOM 4757 C C . SER A 1 573 ? -18.174 25.281 11.975 1.00 91.88 573 SER A C 1
ATOM 4759 O O . SER A 1 573 ? -17.981 25.711 10.840 1.00 91.88 573 SER A O 1
ATOM 4761 N N . ALA A 1 574 ? -17.179 25.054 12.835 1.00 92.56 574 ALA A N 1
ATOM 4762 C CA . ALA A 1 574 ? -15.765 25.289 12.548 1.00 92.56 574 ALA A CA 1
ATOM 4763 C C . ALA A 1 574 ? -15.028 24.026 12.064 1.00 92.56 574 ALA A C 1
ATOM 4765 O O . ALA A 1 574 ? -13.891 24.116 11.602 1.00 92.56 574 ALA A O 1
ATOM 4766 N N . LEU A 1 575 ? -15.662 22.853 12.165 1.00 93.25 575 LEU A N 1
ATOM 4767 C CA . LEU A 1 575 ? -15.065 21.556 11.859 1.00 93.25 575 LEU A CA 1
ATOM 4768 C C . LEU A 1 575 ? -15.496 21.035 10.486 1.00 93.25 575 LEU A C 1
ATOM 4770 O O . LEU A 1 575 ? -16.622 21.241 10.033 1.00 93.25 575 LEU A O 1
ATOM 4774 N N . LYS A 1 576 ? -14.617 20.257 9.848 1.00 92.12 576 LYS A N 1
ATOM 4775 C CA . LYS A 1 576 ? -14.975 19.433 8.688 1.00 92.12 576 LYS A CA 1
ATOM 4776 C C . LYS A 1 576 ? -15.299 18.017 9.166 1.00 92.12 576 LYS A C 1
ATOM 4778 O O . LYS A 1 576 ? -14.408 17.180 9.317 1.00 92.12 576 LYS A O 1
ATOM 4783 N N . GLY A 1 577 ? -16.577 17.758 9.441 1.00 92.38 577 GLY A N 1
ATOM 4784 C CA . GLY A 1 577 ? -16.999 16.560 10.173 1.00 92.38 577 GLY A CA 1
ATOM 4785 C C . GLY A 1 577 ? -16.553 16.667 11.632 1.00 92.38 577 GLY A C 1
ATOM 4786 O O . GLY A 1 577 ? -17.011 17.558 12.340 1.00 92.38 577 GLY A O 1
ATOM 4787 N N . TYR A 1 578 ? -15.622 15.811 12.060 1.00 95.25 578 TYR A N 1
ATOM 4788 C CA . TYR A 1 578 ? -14.997 15.865 13.393 1.00 95.25 578 TYR A CA 1
ATOM 4789 C C . TYR A 1 578 ? -13.528 16.319 13.370 1.00 95.25 578 TYR A C 1
ATOM 4791 O O . TYR A 1 578 ? -12.806 16.128 14.350 1.00 95.25 578 TYR A O 1
ATOM 4799 N N . HIS A 1 579 ? -13.055 16.886 12.256 1.00 94.50 579 HIS A N 1
ATOM 4800 C CA . HIS A 1 579 ? -11.652 17.270 12.072 1.00 94.50 579 HIS A CA 1
ATOM 4801 C C . HIS A 1 579 ? -11.472 18.784 12.072 1.00 94.50 579 HIS A C 1
ATOM 4803 O O . HIS A 1 579 ? -12.250 19.514 11.451 1.00 94.50 579 HIS A O 1
ATOM 4809 N N . LEU A 1 580 ? -10.413 19.232 12.750 1.00 92.00 580 LEU A N 1
ATOM 4810 C CA . LEU A 1 580 ? -9.928 20.608 12.684 1.00 92.00 580 LEU A CA 1
ATOM 4811 C C . LEU A 1 580 ? -9.339 20.892 11.300 1.00 92.00 580 LEU A C 1
ATOM 4813 O O . LEU A 1 580 ? -8.789 20.000 10.650 1.00 92.00 580 LEU A O 1
ATOM 4817 N N . ASP A 1 581 ? -9.399 22.151 10.870 1.00 86.31 581 ASP A N 1
ATOM 4818 C CA . ASP A 1 581 ? -8.646 22.585 9.697 1.00 86.31 581 ASP A CA 1
ATOM 4819 C C . ASP A 1 581 ? -7.137 22.366 9.922 1.00 86.31 581 ASP A C 1
ATOM 4821 O O . ASP A 1 581 ? -6.616 22.613 11.012 1.00 86.31 581 ASP A O 1
ATOM 4825 N N . LEU A 1 582 ? -6.421 21.918 8.886 1.00 81.88 582 LEU A N 1
ATOM 4826 C CA . LEU A 1 582 ? -4.981 21.639 8.948 1.00 81.88 582 LEU A CA 1
ATOM 4827 C C . LEU A 1 582 ? -4.157 22.845 9.420 1.00 81.88 582 LEU A C 1
ATOM 4829 O O . LEU A 1 582 ? -3.140 22.665 10.087 1.00 81.88 582 LEU A O 1
ATOM 4833 N N . SER A 1 583 ? -4.569 24.064 9.069 1.00 81.62 583 SER A N 1
ATOM 4834 C CA . SER A 1 583 ? -3.901 25.295 9.503 1.00 81.62 583 SER A CA 1
ATOM 4835 C C . SER A 1 583 ? -4.074 25.539 11.003 1.00 81.62 583 SER A C 1
ATOM 4837 O O . SER A 1 583 ? -3.100 25.829 11.695 1.00 81.62 583 SER A O 1
ATOM 4839 N N . VAL A 1 584 ? -5.291 25.337 11.517 1.00 83.81 584 VAL A N 1
ATOM 4840 C CA . VAL A 1 584 ? -5.613 25.448 12.945 1.00 83.81 584 VAL A CA 1
ATOM 4841 C C . VAL A 1 584 ? -4.887 24.365 13.733 1.00 83.81 584 VAL A C 1
ATOM 4843 O O . VAL A 1 584 ? -4.283 24.653 14.760 1.00 83.81 584 VAL A O 1
ATOM 4846 N N . LYS A 1 585 ? -4.888 23.129 13.227 1.00 83.06 585 LYS A N 1
ATOM 4847 C CA . LYS A 1 585 ? -4.205 22.001 13.859 1.00 83.06 585 LYS A CA 1
ATOM 4848 C C . LYS A 1 585 ? -2.705 22.258 14.024 1.00 83.06 585 LYS A C 1
ATOM 4850 O O . LYS A 1 585 ? -2.197 22.099 15.126 1.00 83.06 585 LYS A O 1
ATOM 4855 N N . LYS A 1 586 ? -2.025 22.737 12.975 1.00 81.94 586 LYS A N 1
ATOM 4856 C CA . LYS A 1 586 ? -0.600 23.104 13.049 1.00 81.94 586 LYS A CA 1
ATOM 4857 C C . LYS A 1 586 ? -0.327 24.209 14.069 1.00 81.94 586 LYS A C 1
ATOM 4859 O O . LYS A 1 586 ? 0.613 24.090 14.841 1.00 81.94 586 LYS A O 1
ATOM 4864 N N . ALA A 1 587 ? -1.165 25.246 14.104 1.00 81.12 587 ALA A N 1
ATOM 4865 C CA . ALA A 1 587 ? -1.011 26.332 15.071 1.00 81.12 587 ALA A CA 1
ATOM 4866 C C . ALA A 1 587 ? -1.178 25.849 16.524 1.00 81.12 587 ALA A C 1
ATOM 4868 O O . ALA A 1 587 ? -0.471 26.312 17.410 1.00 81.12 587 ALA A O 1
ATOM 4869 N N . LEU A 1 588 ? -2.091 24.904 16.774 1.00 81.69 588 LEU A N 1
ATOM 4870 C CA . LEU A 1 588 ? -2.281 24.312 18.103 1.00 81.69 588 LEU A CA 1
ATOM 4871 C C . LEU A 1 588 ? -1.135 23.367 18.495 1.00 81.69 588 LEU A C 1
ATOM 4873 O O . LEU A 1 588 ? -0.762 23.334 19.662 1.00 81.69 588 LEU A O 1
ATOM 4877 N N . GLU A 1 589 ? -0.577 22.616 17.542 1.00 79.50 589 GLU A N 1
ATOM 4878 C CA . GLU A 1 589 ? 0.581 21.735 17.766 1.00 79.50 589 GLU A CA 1
ATOM 4879 C C . GLU A 1 589 ? 1.863 22.516 18.100 1.00 79.50 589 GLU A C 1
ATOM 4881 O O . GLU A 1 589 ? 2.703 21.997 18.822 1.00 79.50 589 GLU A O 1
ATOM 4886 N N . GLU A 1 590 ? 2.014 23.753 17.617 1.00 80.00 590 GLU A N 1
ATOM 4887 C CA . GLU A 1 590 ? 3.136 24.637 17.979 1.00 80.00 590 GLU A CA 1
ATOM 4888 C C . GLU A 1 590 ? 2.997 25.252 19.390 1.00 80.00 590 GLU A C 1
ATOM 4890 O O . GLU A 1 590 ? 3.995 25.682 19.969 1.00 80.00 590 GLU A O 1
ATOM 4895 N N . GLU A 1 591 ? 1.777 25.308 19.944 1.00 77.50 591 GLU A N 1
ATOM 4896 C CA . GLU A 1 591 ? 1.485 25.847 21.286 1.00 77.50 591 GLU A CA 1
ATOM 4897 C C . GLU A 1 591 ? 1.569 24.781 22.412 1.00 77.50 591 GLU A C 1
ATOM 4899 O O . GLU A 1 591 ? 1.626 25.157 23.588 1.00 77.50 591 GLU A O 1
ATOM 4904 N N . LEU A 1 592 ? 1.570 23.481 22.072 1.00 68.31 592 LEU A N 1
ATOM 4905 C CA . LEU A 1 592 ? 1.671 22.325 22.992 1.00 68.31 592 LEU A CA 1
ATOM 4906 C C . LEU A 1 592 ? 3.111 21.826 23.143 1.00 68.31 592 LEU A C 1
ATOM 4908 O O . LEU A 1 592 ? 3.469 21.462 24.291 1.00 68.31 592 LEU A O 1
#

InterPro domains:
  IPR029024 TerB-like [G3DSA:1.10.3680.10] (3-125)
  IPR029024 TerB-like [SSF158682] (5-122)

Sequence (592 aa):
MKQLIETLSQAQRIWFAEMLIQAILVDGKVLSPEVVFLKGIISQVDDEIERARLIQVVKEGKKVPLRHVENVPKGVLVGIFSQLIESCISDLFFAEEEKKLLFKIGMLFDFRRIYIKRWIDWGKEGVEWKQYQQNIVSCRINNREFIVPIHRMNTEQKKWYIDTMVSALMLAGLRDEKEIDLLQFILESSDSIEEKNTLKAHIFKRHRPPMKRPPKIHEEILILIFMDVVSTHIGSGKLSYQGDQQIKQLSDLSRISTIAYTQIIEWCNRVLHWKRMKAFLIANVQLNASAEDQEATQKGLLIPHPNNNSVKIRELECFICDDKTKINAFQLRHYSQVQDSNIFGITRYLKANDSFDFIDFSQIRVIICPVCYFASIDNNFFCKGEKHRMPDILCDPKFRQEWLEKANDRQELFGDKLDEIQSIQRSHSTVIAIYQHAIESMTKLRAKCLVDNLGEEEYLGKEINLRLQLVELLMQFENINQSEEELREVEKLCYKVFTTSGNDLLALKCTRVLLLSALYFDQTQDVENYYRFFENFKIDKLIFLKYDVRDYFNKLYLEIKLIYSKKEFYKKSALKGYHLDLSVKKALEEEL

Foldseek 3Di:
DVVLLVPDDLVRLLLLLLLLLLLQLQVPDHDPQLVVLSCVSLVSNPDPVSSVVSVVCSVVSDRDDRDQDPDDDLLSLLVSLLSSLCSCPLQLDNDPRSLVSSCVSCVSSQFFSLLSVLSVVLSVLVSVLLVLVPVLQDPPQDDSPLDQPLVVDDQQQLLLLLLLLLLLCLLLDVDDVVSVVVNVVSLVSHPDPVSSVVSVCCVVVVPRRDRAAHDPDDLSSLLSSLLSSLCSQCVVLDHDPSSVVSSVVNCVRHVRDPVSSVSSVVSSVSSSVSVVSSVVSSVDTHGPDDVVVVVCQVQQHWDADSNWRQKTWGWWAAPQPRDPDTWTAIDGDPQQFDWDAFLLRDIFTDGGDPPGDDAGVLLVQWIADLQLGQIANDCLNTGSDDPRDHDPLSPDPVLSVVSNVCSVVLVVQCPPNSVCNRPSDHDLSRSLSSLVNHLVNLVSSLVVCVVVVHDSLVSLLRNLVSLLSSLVSCVVVVVNVVSLVSLVVSLVSLVCCCPPNPDLQSVLSSLSSQLLNCLQAVVVVSVVVSLVVLVVCVVPPLVVDDPVSNVVSVVVNVVSVLCSVVSNCSYNVNASSRHGDPVVVVVSVVVD

pLDDT: mean 86.27, std 8.59, range [55.31, 97.94]